Protein AF-A0A9E0ICA3-F1 (afdb_monomer)

Sequence (458 aa):
MKPTRPRNGSTGPGQHAKSWLLAMMLMLTVLFGQHALAAEASLGEEDQACQECHDSADIKPKKTQAGESLSMRISTPAFLASRHSETSCTDCHEDADGKDHGKVEVPMKSKREYRLSYQDACTTCHKKNVADFKDSVHAHLVKAGDEKSPTCSDCHNSHTQIDIKIVQPIANVPCADCHKEIFKAYSGDVHGLERVAKGKSAPLCADCHSAHKIQAASLGQGIKDSCISCHKDSVSQHESWLPNSGRHFEAISCPVCHAPDAQRRVNLRLVDSVGKQQIREVRGVPQFERLTQTVNTSGGSLNEKELGSFLKEFNVENSAGKAILSGRLEVRSGEQAHQLSEKEKAIKDCRVCHQAGATPFQSVVLTMAGADGRPLRHGVEKEVLNSLTAIGSLRGFYTIGSTRIKLLDYLLVLVLLGVLCVPVAHYTVHRLFKPRRDQRQAERARSAASPVHDEHKV

Mean predicted aligned error: 13.45 Å

Structure (mmCIF, N/CA/C/O backbone):
data_AF-A0A9E0ICA3-F1
#
_entry.id   AF-A0A9E0ICA3-F1
#
loop_
_atom_site.group_PDB
_atom_site.id
_atom_site.type_symbol
_atom_site.label_atom_id
_atom_site.label_alt_id
_atom_site.label_comp_id
_atom_site.label_asym_id
_atom_site.label_entity_id
_atom_site.label_seq_id
_atom_site.pdbx_PDB_ins_code
_atom_site.Cartn_x
_atom_site.Cartn_y
_atom_site.Cartn_z
_atom_site.occupancy
_atom_site.B_iso_or_equiv
_atom_site.auth_seq_id
_atom_site.auth_comp_id
_atom_site.auth_asym_id
_atom_site.auth_atom_id
_atom_site.pdbx_PDB_model_num
ATOM 1 N N . MET A 1 1 ? 34.720 -73.960 29.388 1.00 40.78 1 MET A N 1
ATOM 2 C CA . MET A 1 1 ? 35.313 -73.170 30.494 1.00 40.78 1 MET A CA 1
ATOM 3 C C . MET A 1 1 ? 34.184 -72.517 31.289 1.00 40.78 1 MET A C 1
ATOM 5 O O . MET A 1 1 ? 33.199 -72.121 30.685 1.00 40.78 1 MET A O 1
ATOM 9 N N . LYS A 1 2 ? 34.286 -72.543 32.625 1.00 36.22 2 LYS A N 1
ATOM 10 C CA . LYS A 1 2 ? 33.239 -72.256 33.634 1.00 36.22 2 LYS A CA 1
ATOM 11 C C . LYS A 1 2 ? 32.708 -70.805 33.617 1.00 36.22 2 LYS A C 1
ATOM 13 O O . LYS A 1 2 ? 33.473 -69.916 33.257 1.00 36.22 2 LYS A O 1
ATOM 18 N N . PRO A 1 3 ? 31.484 -70.542 34.123 1.00 44.12 3 PRO A N 1
ATOM 19 C CA . PRO A 1 3 ? 31.025 -69.193 34.441 1.00 44.12 3 PRO A CA 1
ATOM 20 C C . PRO A 1 3 ? 31.480 -68.772 35.852 1.00 44.12 3 PRO A C 1
ATOM 22 O O . PRO A 1 3 ? 31.441 -69.565 36.795 1.00 44.12 3 PRO A O 1
ATOM 25 N N . THR A 1 4 ? 31.886 -67.514 36.013 1.00 44.28 4 THR A N 1
ATOM 26 C CA . THR A 1 4 ? 32.198 -66.885 37.309 1.00 44.28 4 THR A CA 1
ATOM 27 C C . THR A 1 4 ? 31.048 -65.983 37.764 1.00 44.28 4 THR A C 1
ATOM 29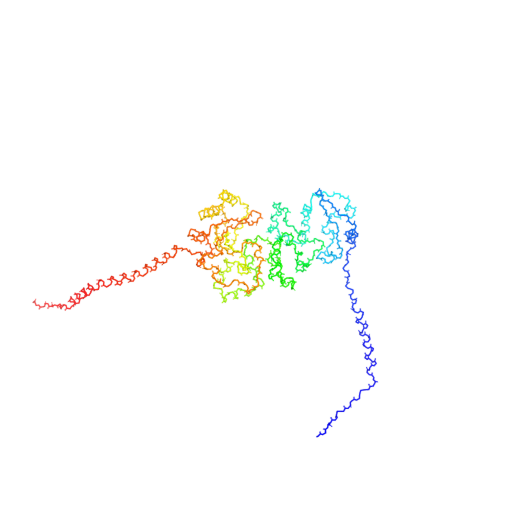 O O . THR A 1 4 ? 30.608 -65.111 37.020 1.00 44.28 4 THR A O 1
ATOM 32 N N . ARG A 1 5 ? 30.573 -66.199 39.000 1.00 41.53 5 ARG A N 1
ATOM 33 C CA . ARG A 1 5 ? 29.580 -65.378 39.726 1.00 41.53 5 ARG A CA 1
ATOM 34 C C . ARG A 1 5 ? 30.109 -63.971 40.057 1.00 41.53 5 ARG A C 1
ATOM 36 O O . ARG A 1 5 ? 31.286 -63.866 40.404 1.00 41.53 5 ARG A O 1
ATOM 43 N N . PRO A 1 6 ? 29.244 -62.942 40.150 1.00 44.09 6 PRO A N 1
ATOM 44 C CA . PRO A 1 6 ? 29.533 -61.735 40.913 1.00 44.09 6 PRO A CA 1
ATOM 45 C C . PRO A 1 6 ? 29.049 -61.843 42.375 1.00 44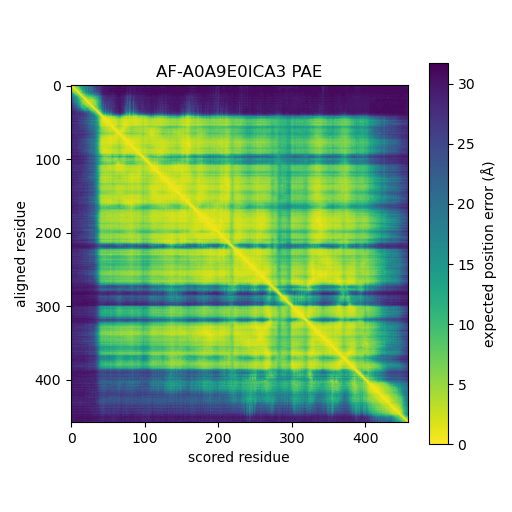.09 6 PRO A C 1
ATOM 47 O O . PRO A 1 6 ? 28.126 -62.590 42.705 1.00 44.09 6 PRO A O 1
ATOM 50 N N . ARG A 1 7 ? 29.737 -61.104 43.255 1.00 40.19 7 ARG A N 1
ATOM 51 C CA . ARG A 1 7 ? 29.525 -60.993 44.708 1.00 40.19 7 ARG A CA 1
ATOM 52 C C . ARG A 1 7 ? 28.310 -60.116 45.043 1.00 40.19 7 ARG A C 1
ATOM 54 O O . ARG A 1 7 ? 28.177 -59.025 44.502 1.00 40.19 7 ARG A O 1
ATOM 61 N N . ASN A 1 8 ? 27.516 -60.564 46.017 1.00 38.84 8 ASN A N 1
ATOM 62 C CA . ASN A 1 8 ? 26.517 -59.762 46.728 1.00 38.84 8 ASN A CA 1
ATOM 63 C C . ASN A 1 8 ? 27.191 -58.769 47.690 1.00 38.84 8 ASN A C 1
ATOM 65 O O . ASN A 1 8 ? 28.038 -59.170 48.488 1.00 38.84 8 ASN A O 1
ATOM 69 N N . GLY A 1 9 ? 26.754 -57.508 47.656 1.00 40.00 9 GLY A N 1
ATOM 70 C CA . GLY A 1 9 ? 26.944 -56.522 48.720 1.00 40.00 9 GLY A CA 1
ATOM 71 C C . GLY A 1 9 ? 25.604 -56.257 49.408 1.00 40.00 9 GLY A C 1
ATOM 72 O O . GLY A 1 9 ? 24.631 -55.900 48.753 1.00 40.00 9 GLY A O 1
ATOM 73 N N . SER A 1 10 ? 25.547 -56.485 50.718 1.00 44.22 10 SER A N 1
ATOM 74 C CA . SER A 1 10 ? 24.375 -56.288 51.573 1.00 44.22 10 SER A CA 1
ATOM 75 C C . SER A 1 10 ? 24.240 -54.826 52.014 1.00 44.22 10 SER A C 1
ATOM 77 O O . SER A 1 10 ? 25.133 -54.308 52.686 1.00 44.22 10 SER A O 1
ATOM 79 N N . THR A 1 11 ? 23.112 -54.181 51.718 1.00 49.88 11 THR A N 1
ATOM 80 C CA . THR A 1 11 ? 22.709 -52.894 52.313 1.00 49.88 11 THR A CA 1
ATOM 81 C C . THR A 1 11 ? 21.664 -53.130 53.405 1.00 49.88 11 THR A C 1
ATOM 83 O O . THR A 1 11 ? 20.663 -53.805 53.173 1.00 49.88 11 THR A O 1
ATOM 86 N N . GLY A 1 12 ? 21.926 -52.610 54.608 1.00 46.31 12 GLY A N 1
ATOM 87 C CA . GLY A 1 12 ? 21.130 -52.845 55.817 1.00 46.31 12 GLY A CA 1
ATOM 88 C C . GLY A 1 12 ? 19.786 -52.092 55.882 1.00 46.31 12 GLY A C 1
ATOM 89 O O . GLY A 1 12 ? 19.579 -51.099 55.177 1.00 46.31 12 GLY A O 1
ATOM 90 N N . PRO A 1 13 ? 18.867 -52.535 56.760 1.00 48.38 13 PRO A N 1
ATOM 91 C CA . PRO A 1 13 ? 17.502 -52.032 56.853 1.00 48.38 13 PRO A CA 1
ATOM 92 C C . PRO A 1 13 ? 17.466 -50.759 57.709 1.00 48.38 13 PRO A C 1
ATOM 94 O O . PRO A 1 13 ? 17.301 -50.804 58.922 1.00 48.38 13 PRO A O 1
ATOM 97 N N . GLY A 1 14 ? 17.663 -49.598 57.089 1.00 51.84 14 GLY A N 1
ATOM 98 C CA . GLY A 1 14 ? 17.572 -48.319 57.809 1.00 51.84 14 GLY A CA 1
ATOM 99 C C . GLY A 1 14 ? 17.413 -47.072 56.942 1.00 51.84 14 GLY A C 1
ATOM 100 O O . GLY A 1 14 ? 17.106 -46.001 57.460 1.00 51.84 14 GLY A O 1
ATOM 101 N N . GLN A 1 15 ? 17.582 -47.186 55.621 1.00 49.28 15 GLN A N 1
ATOM 102 C CA . GLN A 1 15 ? 17.520 -46.034 54.712 1.00 49.28 15 GLN A CA 1
ATOM 103 C C . GLN A 1 15 ? 16.126 -45.776 54.119 1.00 49.28 15 GLN A C 1
ATOM 105 O O . GLN A 1 15 ? 15.844 -44.652 53.711 1.00 49.28 15 GLN A O 1
ATOM 110 N N . HIS A 1 16 ? 15.216 -46.756 54.135 1.00 50.75 16 HIS A N 1
ATOM 111 C CA . HIS A 1 16 ? 13.898 -46.592 53.510 1.00 50.75 16 HIS A CA 1
ATOM 112 C C . HIS A 1 16 ? 12.944 -45.686 54.308 1.00 50.75 16 HIS A C 1
ATOM 114 O O . HIS A 1 16 ? 12.215 -44.908 53.703 1.00 50.75 16 HIS A O 1
ATOM 120 N N . ALA A 1 17 ? 12.993 -45.680 55.645 1.00 53.25 17 ALA A N 1
ATOM 121 C CA . ALA A 1 17 ? 12.062 -44.880 56.454 1.00 53.25 17 ALA A CA 1
AT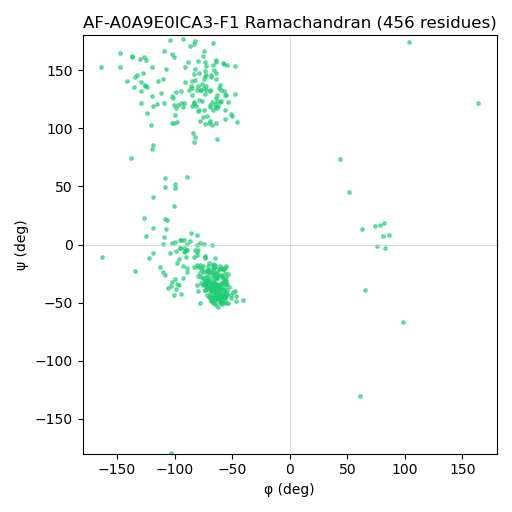OM 122 C C . ALA A 1 17 ? 12.323 -43.359 56.378 1.00 53.25 17 ALA A C 1
ATOM 124 O O . ALA A 1 17 ? 11.385 -42.565 56.386 1.00 53.25 17 ALA A O 1
ATOM 125 N N . LYS A 1 18 ? 13.590 -42.934 56.238 1.00 48.84 18 LYS A N 1
ATOM 126 C CA . LYS A 1 18 ? 13.950 -41.508 56.099 1.00 48.84 18 LYS A CA 1
ATOM 127 C C . LYS A 1 18 ? 13.667 -40.958 54.695 1.00 48.84 18 LYS A C 1
ATOM 129 O O . LYS A 1 18 ? 13.375 -39.775 54.554 1.00 48.84 18 LYS A O 1
ATOM 134 N N . SER A 1 19 ? 13.705 -41.816 53.672 1.00 54.31 19 SER A N 1
ATOM 135 C CA . SER A 1 19 ? 13.407 -41.439 52.282 1.00 54.31 19 SER A CA 1
ATOM 136 C C . SER A 1 19 ? 11.911 -41.198 52.045 1.00 54.31 19 SER A C 1
ATOM 138 O O . SER A 1 19 ? 11.547 -40.295 51.298 1.00 54.31 19 SER A O 1
ATOM 140 N N . TRP A 1 20 ? 11.036 -41.936 52.737 1.00 52.19 20 TRP A N 1
ATOM 141 C CA . TRP A 1 20 ? 9.584 -41.757 52.623 1.00 52.19 20 TRP A CA 1
ATOM 142 C C . TRP A 1 20 ? 9.079 -40.465 53.279 1.00 52.19 20 TRP A C 1
ATOM 144 O O . TRP A 1 20 ? 8.229 -39.790 52.707 1.00 52.19 20 TRP A O 1
ATOM 154 N N . LEU A 1 21 ? 9.645 -40.062 54.423 1.00 54.94 21 LEU A N 1
ATOM 155 C CA . LEU A 1 21 ? 9.278 -38.803 55.087 1.00 54.94 21 LEU A CA 1
ATOM 156 C C . LEU A 1 21 ? 9.728 -37.563 54.294 1.00 54.94 21 LEU A C 1
ATOM 158 O O . LEU A 1 21 ? 8.969 -36.602 54.199 1.00 54.94 21 LEU A O 1
ATOM 162 N N . LEU A 1 22 ? 10.908 -37.599 53.658 1.00 54.50 22 LEU A N 1
ATOM 163 C CA . LEU A 1 22 ? 11.344 -36.519 52.762 1.00 54.50 22 LEU A CA 1
ATOM 164 C C . LEU A 1 22 ? 10.508 -36.457 51.475 1.00 54.50 22 LEU A C 1
ATOM 166 O O . LEU A 1 22 ? 10.175 -35.363 51.031 1.00 54.50 22 LEU A O 1
ATOM 170 N N . ALA A 1 23 ? 10.131 -37.603 50.896 1.00 57.22 23 ALA A N 1
ATOM 171 C CA . ALA A 1 23 ? 9.304 -37.649 49.689 1.00 57.22 23 ALA A CA 1
ATOM 172 C C . ALA A 1 23 ? 7.871 -37.136 49.930 1.00 57.22 23 ALA A C 1
ATOM 174 O O . ALA A 1 23 ? 7.332 -36.415 49.093 1.00 57.22 23 ALA A O 1
ATOM 175 N N . MET A 1 24 ? 7.274 -37.432 51.091 1.00 56.69 24 MET A N 1
ATOM 176 C CA . MET A 1 24 ? 5.950 -36.911 51.465 1.00 56.69 24 MET A CA 1
ATOM 177 C C . MET A 1 24 ? 5.976 -35.401 51.737 1.00 56.69 24 MET A C 1
ATOM 179 O O . MET A 1 24 ? 5.052 -34.690 51.348 1.00 56.69 24 MET A O 1
ATOM 183 N N . MET A 1 25 ? 7.049 -34.895 52.353 1.00 54.16 25 MET A N 1
ATOM 184 C CA . MET A 1 25 ? 7.213 -33.465 52.629 1.00 54.16 25 MET A CA 1
ATOM 185 C C . MET A 1 25 ? 7.509 -32.658 51.350 1.00 54.16 25 MET A C 1
ATOM 187 O O . MET A 1 25 ? 7.061 -31.520 51.241 1.00 54.16 25 MET A O 1
ATOM 191 N N . LEU A 1 26 ? 8.170 -33.263 50.350 1.00 53.56 26 LEU A N 1
ATOM 192 C CA . LEU A 1 26 ? 8.352 -32.682 49.011 1.00 53.56 26 LEU A CA 1
ATOM 193 C C . LEU A 1 26 ? 7.065 -32.724 48.163 1.00 53.56 26 LEU A C 1
ATOM 195 O O . LEU A 1 26 ? 6.808 -31.808 47.389 1.00 53.56 26 LEU A O 1
ATOM 199 N N . MET A 1 27 ? 6.226 -33.757 48.309 1.00 52.19 27 MET A N 1
ATOM 200 C CA . MET A 1 27 ? 4.909 -33.800 47.652 1.00 52.19 27 MET A CA 1
ATOM 201 C C . MET A 1 27 ? 3.935 -32.772 48.238 1.00 52.19 27 MET A C 1
ATOM 203 O O . MET A 1 27 ? 3.166 -32.176 47.485 1.00 52.19 27 MET A O 1
ATOM 207 N N . LEU A 1 28 ? 3.982 -32.513 49.552 1.00 49.38 28 LEU A N 1
ATOM 208 C CA . LEU A 1 28 ? 3.131 -31.495 50.175 1.00 49.38 28 LEU A CA 1
ATOM 209 C C . LEU A 1 28 ? 3.512 -30.068 49.745 1.00 49.38 28 LEU A C 1
ATOM 211 O O . LEU A 1 28 ? 2.625 -29.238 49.558 1.00 49.38 28 LEU A O 1
ATOM 215 N N . THR A 1 29 ? 4.799 -29.776 49.532 1.00 50.56 29 THR A N 1
ATOM 216 C CA . THR A 1 29 ? 5.235 -28.461 49.027 1.00 50.56 29 THR A CA 1
ATOM 217 C C . THR A 1 29 ? 4.957 -28.274 47.535 1.00 50.56 29 THR A C 1
ATOM 219 O O . THR A 1 29 ? 4.668 -27.156 47.117 1.00 50.56 29 THR A O 1
ATOM 222 N N . VAL A 1 30 ? 4.944 -29.346 46.734 1.00 52.16 30 VAL A N 1
ATOM 223 C CA . VAL A 1 30 ? 4.541 -29.285 45.315 1.00 52.16 30 VAL A CA 1
ATOM 224 C C . VAL A 1 30 ? 3.021 -29.128 45.154 1.00 52.16 30 VAL A C 1
ATOM 226 O O . VAL A 1 30 ? 2.585 -28.419 44.251 1.00 52.16 30 VAL A O 1
ATOM 229 N N . LEU A 1 31 ? 2.211 -29.700 46.052 1.00 48.03 31 LEU A N 1
ATOM 230 C CA . LEU A 1 31 ? 0.750 -29.528 46.045 1.00 48.03 31 LEU A CA 1
ATOM 231 C C . LEU A 1 31 ? 0.298 -28.141 46.542 1.00 48.03 31 LEU A C 1
ATOM 233 O O . LEU A 1 31 ? -0.701 -27.619 46.052 1.00 48.03 31 LEU A O 1
ATOM 237 N N . PHE A 1 32 ? 1.043 -27.507 47.455 1.00 48.25 32 PHE A N 1
ATOM 238 C CA . PHE A 1 32 ? 0.746 -26.141 47.917 1.00 48.25 32 PHE A CA 1
ATOM 239 C C . PHE A 1 32 ? 1.420 -25.032 47.088 1.00 48.25 32 PHE A C 1
ATOM 241 O O . PHE A 1 32 ? 0.951 -23.898 47.099 1.00 48.25 32 PHE A O 1
ATOM 248 N N . GLY A 1 33 ? 2.482 -25.335 46.333 1.00 42.72 33 GLY A N 1
ATOM 249 C CA . GLY A 1 33 ? 3.241 -24.345 45.555 1.00 42.72 33 GLY A CA 1
ATOM 250 C C . GLY A 1 33 ? 2.639 -23.944 44.202 1.00 42.72 33 GLY A C 1
ATOM 251 O O . GLY A 1 33 ? 3.136 -23.010 43.580 1.00 42.72 33 GLY A O 1
ATOM 252 N N . GLN A 1 34 ? 1.585 -24.621 43.728 1.00 46.81 34 GLN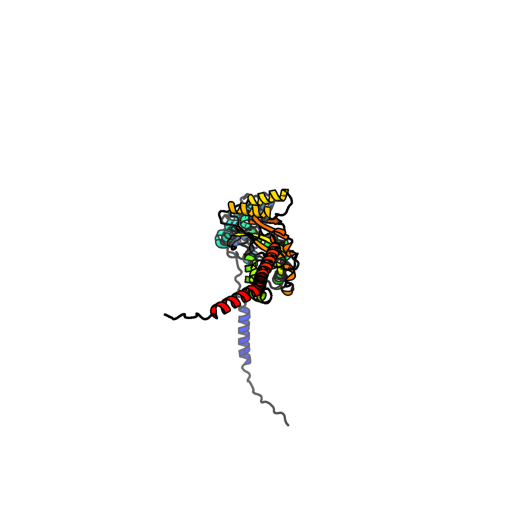 A N 1
ATOM 253 C CA . GLN A 1 34 ? 0.938 -24.306 42.441 1.00 46.81 34 GLN A CA 1
ATOM 254 C C . GLN A 1 34 ? -0.226 -23.312 42.543 1.00 46.81 34 GLN A C 1
ATOM 256 O O . GLN A 1 34 ? -0.748 -22.885 41.520 1.00 46.81 34 GLN A O 1
ATOM 261 N N . HIS A 1 35 ? -0.583 -22.880 43.754 1.00 40.47 35 HIS A N 1
ATOM 262 C CA . HIS A 1 35 ? -1.516 -21.775 43.968 1.00 40.47 35 HIS A CA 1
ATOM 263 C C . HIS A 1 35 ? -0.735 -20.496 44.284 1.00 40.47 35 HIS A C 1
ATOM 265 O O . HIS A 1 35 ? -1.041 -19.776 45.232 1.00 40.47 35 HIS A O 1
ATOM 271 N N . ALA A 1 36 ? 0.285 -20.188 43.478 1.00 41.69 36 ALA A N 1
ATOM 272 C CA . ALA A 1 36 ? 0.540 -18.784 43.205 1.00 41.69 36 ALA A CA 1
ATOM 273 C C . ALA A 1 36 ? -0.714 -18.304 42.474 1.00 41.69 36 ALA A C 1
ATOM 275 O O . ALA A 1 36 ? -0.843 -18.503 41.268 1.00 41.69 36 ALA A O 1
ATOM 276 N N . LEU A 1 37 ? -1.683 -17.807 43.250 1.00 43.47 37 LEU A N 1
ATOM 277 C CA . LEU A 1 37 ? -2.819 -17.054 42.754 1.00 43.47 37 LEU A CA 1
ATOM 278 C C . LEU A 1 37 ? -2.225 -16.051 41.769 1.00 43.47 37 LEU A C 1
ATOM 280 O O . LEU A 1 37 ? -1.543 -15.108 42.172 1.00 43.47 37 LEU A O 1
ATOM 284 N N . ALA A 1 38 ? -2.418 -16.297 40.472 1.00 40.06 38 ALA A N 1
ATOM 285 C CA . ALA A 1 38 ? -2.449 -15.197 39.537 1.00 40.06 38 ALA A CA 1
ATOM 286 C C . ALA A 1 38 ? -3.447 -14.239 40.175 1.00 40.06 38 ALA A C 1
ATOM 288 O O . ALA A 1 38 ? -4.594 -14.634 40.384 1.00 40.06 38 ALA A O 1
ATOM 289 N N . ALA A 1 39 ? -2.979 -13.076 40.631 1.00 46.22 39 ALA A N 1
ATOM 290 C CA . ALA A 1 39 ? -3.884 -12.030 41.060 1.00 46.22 39 ALA A CA 1
ATOM 291 C C . ALA A 1 39 ? -4.876 -11.883 39.907 1.00 46.22 39 ALA A C 1
ATOM 293 O O . ALA A 1 39 ? -4.462 -11.559 38.790 1.00 46.22 39 ALA A O 1
ATOM 294 N N . GLU A 1 40 ? -6.128 -12.286 40.128 1.00 57.09 40 GLU A N 1
ATOM 295 C CA . GLU A 1 40 ? -7.172 -12.103 39.134 1.00 57.09 40 GLU A CA 1
ATOM 296 C C . GLU A 1 40 ? -7.168 -10.609 38.858 1.00 57.09 40 GLU A C 1
ATOM 298 O O . GLU A 1 40 ? -7.335 -9.814 39.782 1.00 57.09 40 GLU A O 1
ATOM 303 N N . ALA A 1 41 ? -6.832 -10.231 37.624 1.00 64.69 41 ALA A N 1
ATOM 304 C CA . ALA A 1 41 ? -6.834 -8.837 37.231 1.00 64.69 41 ALA A CA 1
ATOM 305 C C . ALA A 1 41 ? -8.244 -8.312 37.514 1.00 64.69 41 ALA A C 1
ATOM 307 O O . ALA A 1 41 ? -9.204 -8.725 36.867 1.00 64.69 41 ALA A O 1
ATOM 308 N N . SER A 1 42 ? -8.370 -7.488 38.546 1.00 75.44 42 SER A N 1
ATOM 309 C CA . SER A 1 42 ? -9.632 -6.931 39.006 1.00 75.44 42 SER A CA 1
ATOM 310 C C . SER A 1 42 ? -9.642 -5.447 38.693 1.00 75.44 42 SER A C 1
ATOM 312 O O . SER A 1 42 ? -8.615 -4.776 38.800 1.00 75.44 42 SER A O 1
ATOM 314 N N . LEU A 1 43 ? -10.805 -4.938 38.312 1.00 85.88 43 LEU A N 1
ATOM 315 C CA . LEU A 1 43 ? -10.998 -3.510 38.099 1.00 85.88 43 LEU A CA 1
ATOM 316 C C . LEU A 1 43 ? -10.886 -2.742 39.421 1.00 85.88 43 LEU A C 1
ATOM 318 O O . LEU A 1 43 ? -11.129 -3.302 40.492 1.00 85.88 43 LEU A O 1
ATOM 322 N N . GLY A 1 44 ? -10.528 -1.459 39.339 1.00 87.44 44 GLY A N 1
ATOM 323 C CA . GLY A 1 44 ? -10.682 -0.546 40.470 1.00 87.44 44 GLY A CA 1
ATOM 324 C C . GLY A 1 44 ? -12.161 -0.359 40.828 1.00 87.44 44 GLY A C 1
ATOM 325 O O . GLY A 1 44 ? -13.036 -0.593 39.995 1.00 87.44 44 GLY A O 1
ATOM 326 N N . GLU A 1 45 ? -12.444 0.080 42.058 1.00 87.69 45 GLU A N 1
ATOM 327 C CA . GLU A 1 45 ? -13.822 0.234 42.562 1.00 87.69 45 GLU A CA 1
ATOM 328 C C . GLU A 1 45 ? -14.695 1.125 41.655 1.00 87.69 45 GLU A C 1
ATOM 330 O O . GLU A 1 45 ? -15.858 0.811 41.409 1.00 87.69 45 GLU A O 1
ATOM 335 N N . GLU A 1 46 ? -14.127 2.204 41.107 1.00 86.56 46 GLU A N 1
ATOM 336 C CA . GLU A 1 46 ? -14.826 3.129 40.205 1.00 86.56 46 GLU A CA 1
ATOM 337 C C . GLU A 1 46 ? -15.170 2.485 38.850 1.00 86.56 46 GLU A C 1
ATOM 339 O O . GLU A 1 46 ? -16.320 2.525 38.412 1.00 86.56 46 GLU A O 1
ATOM 344 N N . ASP A 1 47 ? -14.209 1.809 38.216 1.00 91.69 47 ASP A N 1
ATOM 345 C CA . ASP A 1 47 ? -14.426 1.116 36.939 1.00 91.69 47 ASP A CA 1
ATOM 346 C C . ASP A 1 47 ? -15.384 -0.074 37.090 1.00 91.69 47 ASP A C 1
ATOM 348 O O . ASP A 1 47 ? -16.161 -0.385 36.182 1.00 91.69 47 ASP A O 1
ATOM 352 N N . GLN A 1 48 ? -15.361 -0.735 38.252 1.00 92.44 48 GLN A N 1
ATOM 353 C CA . GLN A 1 48 ? -16.308 -1.793 38.578 1.00 92.44 48 GLN A CA 1
ATOM 354 C C . GLN A 1 48 ? -17.744 -1.251 38.618 1.00 92.44 48 GLN A C 1
ATOM 356 O O . GLN A 1 48 ? -18.631 -1.884 38.044 1.00 92.44 48 GLN A O 1
ATOM 361 N N . ALA A 1 49 ? -17.971 -0.065 39.193 1.00 90.50 49 ALA A N 1
ATOM 362 C CA . ALA A 1 49 ? -19.287 0.578 39.195 1.00 90.50 49 ALA A CA 1
ATOM 363 C C . ALA A 1 49 ? -19.790 0.883 37.770 1.00 90.50 49 ALA A C 1
ATOM 365 O O . ALA A 1 49 ? -20.975 0.711 37.477 1.00 90.50 49 ALA A O 1
ATOM 366 N N . CYS A 1 50 ? -18.902 1.266 36.844 1.00 91.75 50 CYS A N 1
ATOM 367 C CA . CYS A 1 50 ? -19.264 1.395 35.430 1.00 91.75 50 CYS A CA 1
ATOM 368 C C . CYS A 1 50 ? -19.695 0.039 34.838 1.00 91.75 50 CYS A C 1
ATOM 370 O O . CYS A 1 50 ? -20.728 -0.060 34.166 1.00 91.75 50 CYS A O 1
ATOM 372 N N . GLN A 1 51 ? -18.934 -1.026 35.103 1.00 92.69 51 GLN A N 1
ATOM 373 C CA . GLN A 1 51 ? -19.190 -2.350 34.529 1.00 92.69 51 GLN A CA 1
ATOM 374 C C . GLN A 1 51 ? -20.423 -3.065 35.090 1.00 92.69 51 GLN A C 1
ATOM 376 O O . GLN A 1 51 ? -20.994 -3.892 34.379 1.00 92.69 51 GLN A O 1
ATOM 381 N N . GLU A 1 52 ? -20.910 -2.713 36.285 1.00 91.62 52 GLU A N 1
ATOM 382 C CA . GLU A 1 52 ? -22.190 -3.227 36.808 1.00 91.62 52 GLU A CA 1
ATOM 383 C C . GLU A 1 52 ? -23.344 -3.014 35.816 1.00 91.62 52 GLU A C 1
ATOM 385 O O . GLU A 1 52 ? -24.208 -3.879 35.650 1.00 91.62 52 GLU A O 1
ATOM 390 N N . CYS A 1 53 ? -23.330 -1.884 35.100 1.00 91.31 53 CYS A N 1
ATOM 391 C CA . CYS A 1 53 ? -24.262 -1.620 34.009 1.00 91.31 53 CYS A CA 1
ATOM 392 C C . CYS A 1 53 ? -23.690 -2.012 32.639 1.00 91.31 53 CYS A C 1
ATOM 394 O O . CYS A 1 53 ? -24.415 -2.583 31.823 1.00 91.31 53 CYS A O 1
ATOM 396 N N . HIS A 1 54 ? -22.418 -1.713 32.361 1.00 93.19 54 HIS A N 1
ATOM 397 C CA . HIS A 1 54 ? -21.848 -1.858 31.020 1.00 93.19 54 HIS A CA 1
ATOM 398 C C . HIS A 1 54 ? -21.502 -3.301 30.618 1.00 93.19 54 HIS A C 1
ATOM 400 O O . HIS A 1 54 ? -21.505 -3.581 29.424 1.00 93.19 54 HIS A O 1
ATOM 406 N N . ASP A 1 55 ? -21.333 -4.250 31.539 1.00 95.31 55 ASP A N 1
ATOM 407 C CA . ASP A 1 55 ? -21.203 -5.678 31.192 1.00 95.31 55 ASP A CA 1
ATOM 408 C C . ASP A 1 55 ? -22.558 -6.405 31.147 1.00 95.31 55 ASP A C 1
ATOM 410 O O . ASP A 1 55 ? -22.681 -7.527 30.637 1.00 95.31 55 ASP A O 1
ATOM 414 N N . SER A 1 56 ? -23.618 -5.750 31.627 1.00 93.81 56 SER A N 1
ATOM 415 C CA . SER A 1 56 ? -24.951 -6.341 31.674 1.00 93.81 56 SER A CA 1
ATOM 416 C C . SER A 1 56 ? -25.440 -6.734 30.280 1.00 93.81 56 SER A C 1
ATOM 418 O O . SER A 1 56 ? -25.384 -5.963 29.320 1.00 93.81 56 SER A O 1
ATOM 420 N N . ALA A 1 57 ? -25.979 -7.949 30.162 1.00 89.50 57 ALA A N 1
ATOM 421 C CA . ALA A 1 57 ? -26.645 -8.390 28.939 1.00 89.50 57 ALA A CA 1
ATOM 422 C C . ALA A 1 57 ? -27.944 -7.618 28.662 1.00 89.50 57 ALA A C 1
ATOM 424 O O . ALA A 1 57 ? -28.383 -7.566 27.513 1.00 89.50 57 ALA A O 1
ATOM 425 N N . ASP A 1 58 ? -28.511 -6.991 29.693 1.00 90.38 58 ASP A N 1
ATOM 426 C CA . ASP A 1 58 ? -29.775 -6.263 29.628 1.00 90.38 58 ASP A CA 1
ATOM 427 C C . ASP A 1 58 ? -29.592 -4.780 29.270 1.00 90.38 58 ASP A C 1
ATOM 429 O O . ASP A 1 58 ? -30.583 -4.063 29.079 1.00 90.38 58 ASP A O 1
ATOM 433 N N . ILE A 1 59 ? -28.344 -4.295 29.150 1.00 91.38 59 ILE A N 1
ATOM 434 C CA . ILE A 1 59 ? -28.093 -2.905 28.768 1.00 91.38 59 ILE A CA 1
ATOM 435 C C . ILE A 1 59 ? -28.626 -2.645 27.356 1.00 91.38 59 ILE A C 1
ATOM 437 O O . ILE A 1 59 ? -28.201 -3.231 26.356 1.00 91.38 59 ILE A O 1
ATOM 441 N N . LYS A 1 60 ? -29.604 -1.742 27.269 1.00 89.56 60 LYS A N 1
ATOM 442 C CA . LYS A 1 60 ? -30.247 -1.420 25.996 1.00 89.56 60 LYS A CA 1
ATOM 443 C C . LYS A 1 60 ? -29.296 -0.605 25.119 1.00 89.56 60 LYS A C 1
ATOM 445 O O . LYS A 1 60 ? -28.702 0.362 25.605 1.00 89.56 60 LYS A O 1
ATOM 450 N N . PRO A 1 61 ? -29.193 -0.923 23.818 1.00 90.19 61 PRO A N 1
ATOM 451 C CA . PRO A 1 61 ? -28.441 -0.087 22.902 1.00 90.19 61 PRO A CA 1
ATOM 452 C C . PRO A 1 61 ? -29.092 1.293 22.783 1.00 90.19 61 PRO A C 1
ATOM 454 O O . PRO A 1 61 ? -30.318 1.436 22.841 1.00 90.19 61 PRO A O 1
ATOM 457 N N . LYS A 1 62 ? -28.265 2.313 22.571 1.00 89.25 62 LYS A N 1
ATOM 458 C CA . LYS A 1 62 ? -28.726 3.666 22.246 1.00 89.25 62 LYS A CA 1
ATOM 459 C C . LYS A 1 62 ? -28.878 3.802 20.735 1.00 89.25 62 LYS A C 1
ATOM 461 O O . LYS A 1 62 ? -28.281 3.044 19.973 1.00 89.25 62 LYS A O 1
ATOM 466 N N . LYS A 1 63 ? -29.699 4.750 20.285 1.00 90.25 63 LYS A N 1
ATOM 467 C CA . LYS A 1 63 ? -29.879 5.038 18.858 1.00 90.25 63 LYS A CA 1
ATOM 468 C C . LYS A 1 63 ? -29.366 6.428 18.529 1.00 90.25 63 LYS A C 1
ATOM 470 O O . LYS A 1 63 ? -29.568 7.356 19.305 1.00 90.25 63 LYS A O 1
ATOM 475 N N . THR A 1 64 ? -28.724 6.555 17.376 1.00 90.88 64 THR A N 1
ATOM 476 C CA . THR A 1 64 ? -28.412 7.858 16.779 1.00 90.88 64 THR A CA 1
ATOM 477 C C . THR A 1 64 ? -29.683 8.479 16.193 1.00 90.88 64 THR A C 1
ATOM 479 O O . THR A 1 64 ? -30.689 7.787 16.007 1.00 90.88 64 THR A O 1
ATOM 482 N N . GLN A 1 65 ? -29.654 9.769 15.853 1.00 91.94 65 GLN A N 1
ATOM 483 C CA . GLN A 1 65 ? -30.774 10.425 15.160 1.00 91.94 65 GLN A CA 1
ATOM 484 C C . GLN A 1 65 ? -31.018 9.819 13.767 1.00 91.94 65 GLN A C 1
ATOM 486 O O . GLN A 1 65 ? -32.150 9.798 13.296 1.00 91.94 65 GLN A O 1
ATOM 491 N N . ALA A 1 66 ? -29.983 9.246 13.143 1.00 89.38 66 ALA A N 1
ATOM 492 C CA . ALA A 1 66 ? -30.091 8.438 11.929 1.00 89.38 66 ALA A CA 1
ATOM 493 C C . ALA A 1 66 ? -30.679 7.026 12.162 1.00 89.38 66 ALA A C 1
ATOM 495 O O . ALA A 1 66 ? -30.800 6.244 11.221 1.00 89.38 66 ALA A O 1
ATOM 496 N N . GLY A 1 67 ? -31.041 6.671 13.401 1.00 91.12 67 GLY A N 1
ATOM 497 C CA . GLY A 1 67 ? -31.643 5.384 13.758 1.00 91.12 67 GLY A CA 1
ATOM 498 C C . GLY A 1 67 ? -30.646 4.234 13.930 1.00 91.12 67 GLY A C 1
ATOM 499 O O . GLY A 1 67 ? -31.060 3.087 14.114 1.00 91.12 67 GLY A O 1
ATOM 500 N N . GLU A 1 68 ? -29.341 4.506 13.898 1.00 93.56 68 GLU A N 1
ATOM 501 C CA . GLU A 1 68 ? -28.309 3.480 14.013 1.00 93.56 68 GLU A CA 1
ATOM 502 C C . GLU A 1 68 ? -28.145 3.028 15.468 1.00 93.56 68 GLU A C 1
ATOM 504 O O . GLU A 1 68 ? -28.006 3.843 16.377 1.00 93.56 68 GLU A O 1
ATOM 509 N N . SER A 1 69 ? -28.100 1.714 15.693 1.00 92.50 69 SER A N 1
ATOM 510 C CA . SER A 1 69 ? -27.966 1.133 17.034 1.00 92.50 69 SER A CA 1
ATOM 511 C C . SER A 1 69 ? -26.510 1.120 17.514 1.00 92.50 69 SER A C 1
ATOM 513 O O . SER A 1 69 ? -25.669 0.458 16.901 1.00 92.50 69 SER A O 1
ATOM 515 N N . LEU A 1 70 ? -26.215 1.799 18.619 1.00 89.31 70 LEU A N 1
ATOM 516 C CA . LEU A 1 70 ? -24.941 1.801 19.339 1.00 89.31 70 LEU A CA 1
ATOM 517 C C . LEU A 1 70 ? -25.034 0.876 20.557 1.00 89.31 70 LEU A C 1
ATOM 519 O O . LEU A 1 70 ? -25.879 1.069 21.430 1.00 89.31 70 LEU A O 1
ATOM 523 N N . SER A 1 71 ? -24.172 -0.142 20.603 1.00 92.00 71 SER A N 1
ATOM 524 C CA . SER A 1 71 ? -24.040 -0.982 21.795 1.00 92.00 71 SER A CA 1
ATOM 525 C C . SER A 1 71 ? -23.395 -0.171 22.909 1.00 92.00 71 SER A C 1
ATOM 527 O O . SER A 1 71 ? -22.359 0.449 22.682 1.00 92.00 71 SER A O 1
ATOM 529 N N . MET A 1 72 ? -23.981 -0.231 24.102 1.00 91.38 72 MET A N 1
ATOM 530 C CA . MET A 1 72 ? -23.357 0.285 25.321 1.00 91.38 72 MET A CA 1
ATOM 531 C C . MET A 1 72 ? -22.626 -0.818 26.090 1.00 91.38 72 MET A C 1
ATOM 533 O O . MET A 1 72 ? -22.008 -0.539 27.107 1.00 91.38 72 MET A O 1
ATOM 537 N N . ARG A 1 73 ? -22.696 -2.070 25.622 1.00 94.88 73 ARG A N 1
ATOM 538 C CA . ARG A 1 73 ? -22.127 -3.208 26.336 1.00 94.88 73 ARG A CA 1
ATOM 539 C C . ARG A 1 73 ? -20.619 -3.338 26.113 1.00 94.88 73 ARG A C 1
ATOM 541 O O . ARG A 1 73 ? -20.179 -3.351 24.961 1.00 94.88 73 ARG A O 1
ATOM 548 N N . ILE A 1 74 ? -19.871 -3.529 27.195 1.00 94.75 74 ILE A N 1
ATOM 549 C CA . ILE A 1 74 ? -18.438 -3.824 27.246 1.00 94.75 74 ILE A CA 1
ATOM 550 C C . ILE A 1 74 ? -18.261 -5.054 28.137 1.00 94.75 74 ILE A C 1
ATOM 552 O O . ILE A 1 74 ? -18.663 -5.047 29.288 1.00 94.75 74 ILE A O 1
ATOM 556 N N . SER A 1 75 ? -17.677 -6.130 27.612 1.00 94.31 75 SER A N 1
ATOM 557 C CA . SER A 1 75 ? -17.445 -7.331 28.420 1.00 94.31 75 SER A CA 1
ATOM 558 C C . SER A 1 75 ? -16.262 -7.120 29.363 1.00 94.31 75 SER A C 1
ATOM 560 O O . SER A 1 75 ? -15.158 -6.859 28.881 1.00 94.31 75 SER A O 1
ATOM 562 N N . THR A 1 76 ? -16.459 -7.297 30.674 1.00 94.88 76 THR A N 1
ATOM 563 C CA . THR A 1 76 ? -15.391 -7.124 31.674 1.00 94.88 76 THR A CA 1
ATOM 564 C C . THR A 1 76 ? -14.218 -8.072 31.415 1.00 94.88 76 THR A C 1
ATOM 566 O O . THR A 1 76 ? -13.089 -7.589 31.306 1.00 94.88 76 THR A O 1
ATOM 569 N N . PRO A 1 77 ? -14.430 -9.389 31.184 1.00 94.19 77 PRO A N 1
ATOM 570 C CA . PRO A 1 77 ? -13.335 -10.282 30.803 1.00 94.19 77 PRO A CA 1
ATOM 571 C C . PRO A 1 77 ? -12.591 -9.845 29.532 1.00 94.19 77 PRO A C 1
ATOM 573 O O . PRO A 1 77 ? -11.370 -9.968 29.456 1.00 94.19 77 PRO A O 1
ATOM 576 N N . ALA A 1 78 ? -13.304 -9.324 28.527 1.00 93.56 78 ALA A N 1
ATOM 577 C CA . ALA A 1 78 ? -12.677 -8.882 27.282 1.00 93.56 78 ALA A CA 1
ATOM 578 C C . ALA A 1 78 ? -11.873 -7.584 27.456 1.00 93.56 78 ALA A C 1
ATOM 580 O O . ALA A 1 78 ? -10.824 -7.431 26.830 1.00 93.56 78 ALA A O 1
ATOM 581 N N . PHE A 1 79 ? -12.347 -6.667 28.303 1.00 94.69 79 PHE A N 1
ATOM 582 C CA . PHE A 1 79 ? -11.635 -5.441 28.655 1.00 94.69 79 PHE A CA 1
ATOM 583 C C . PHE A 1 79 ? -10.357 -5.743 29.446 1.00 94.69 79 PHE A C 1
ATOM 585 O O . PHE A 1 79 ? -9.287 -5.249 29.093 1.00 94.69 79 PHE A O 1
ATOM 592 N N . LEU A 1 80 ? -10.434 -6.627 30.445 1.00 93.69 80 LEU A N 1
ATOM 593 C CA . LEU A 1 80 ? -9.280 -7.060 31.243 1.00 93.69 80 LEU A CA 1
ATOM 594 C C . LEU A 1 80 ? -8.218 -7.797 30.413 1.00 93.69 80 LEU A C 1
ATOM 596 O O . LEU A 1 80 ? -7.035 -7.738 30.727 1.00 93.69 80 LEU A O 1
ATOM 600 N N . ALA A 1 81 ? -8.621 -8.467 29.330 1.00 91.81 81 ALA A N 1
ATOM 601 C CA . ALA A 1 81 ? -7.702 -9.092 28.376 1.00 91.81 81 ALA A CA 1
ATOM 602 C C . ALA A 1 81 ? -7.133 -8.113 27.326 1.00 91.81 81 ALA A C 1
ATOM 604 O O . ALA A 1 81 ? -6.323 -8.508 26.479 1.00 91.81 81 ALA A O 1
ATOM 605 N N . SER A 1 82 ? -7.587 -6.858 27.324 1.00 93.38 82 SER A N 1
ATOM 606 C CA . SER A 1 82 ? -7.207 -5.857 26.331 1.00 93.38 82 SER A CA 1
ATOM 607 C C . SER A 1 82 ? -5.877 -5.176 26.663 1.00 93.38 82 SER A C 1
ATOM 609 O O . SER A 1 82 ? -5.302 -5.331 27.736 1.00 93.38 82 SER A O 1
ATOM 611 N N . ARG A 1 83 ? -5.383 -4.367 25.723 1.00 92.62 83 ARG A N 1
ATOM 612 C CA . ARG A 1 83 ? -4.227 -3.486 25.934 1.00 92.62 83 ARG A CA 1
ATOM 613 C C . ARG A 1 83 ? -4.538 -2.259 26.800 1.00 92.62 83 ARG A C 1
ATOM 615 O O . ARG A 1 83 ? -3.595 -1.569 27.170 1.00 92.62 83 ARG A O 1
ATOM 622 N N . HIS A 1 84 ? -5.808 -1.984 27.092 1.00 92.69 84 HIS A N 1
ATOM 623 C CA . HIS A 1 84 ? -6.257 -0.851 27.909 1.00 92.69 84 HIS A CA 1
ATOM 624 C C . HIS A 1 84 ? -6.749 -1.282 29.297 1.00 92.69 84 HIS A C 1
ATOM 626 O O . HIS A 1 84 ? -7.362 -0.484 29.991 1.00 92.69 84 HIS A O 1
ATOM 632 N N . SER A 1 85 ? -6.473 -2.519 29.725 1.00 92.75 85 SER A N 1
ATOM 633 C CA . SER A 1 85 ? -6.954 -3.066 31.003 1.00 92.75 85 SER A CA 1
ATOM 634 C C . SER A 1 85 ? -6.524 -2.272 32.244 1.00 92.75 85 SER A C 1
ATOM 636 O O . SER A 1 85 ? -7.125 -2.431 33.298 1.00 92.75 85 SER A O 1
ATOM 638 N N . GLU A 1 86 ? -5.468 -1.463 32.131 1.00 89.81 86 GLU A N 1
ATOM 639 C CA . GLU A 1 86 ? -4.926 -0.617 33.204 1.00 89.81 86 GLU A CA 1
ATOM 640 C C . GLU A 1 86 ? -5.373 0.855 33.099 1.00 89.81 86 GLU A C 1
ATOM 642 O O . GLU A 1 86 ? -4.918 1.690 33.873 1.00 89.81 86 GLU A O 1
ATOM 647 N N . THR A 1 87 ? -6.207 1.203 32.115 1.00 91.25 87 THR A N 1
ATOM 648 C CA . THR A 1 87 ? -6.734 2.562 31.907 1.00 91.25 87 THR A CA 1
ATOM 649 C C . THR A 1 87 ? -8.139 2.655 32.488 1.00 91.25 87 THR A C 1
ATOM 651 O O . THR A 1 87 ? -8.967 1.797 32.183 1.00 91.25 87 THR A O 1
ATOM 654 N N . SER A 1 88 ? -8.421 3.682 33.292 1.00 91.81 88 SER A N 1
ATOM 655 C CA . SER A 1 88 ? -9.756 3.858 33.867 1.00 91.81 88 SER A CA 1
ATOM 656 C C . SER A 1 88 ? -10.754 4.315 32.801 1.00 91.81 88 SER A C 1
ATOM 658 O O . SER A 1 88 ? -10.399 4.952 31.805 1.00 91.81 88 SER A O 1
ATOM 660 N N . CYS A 1 89 ? -12.036 4.010 33.004 1.00 91.62 89 CYS A N 1
ATOM 661 C CA . CYS A 1 89 ? -13.119 4.441 32.127 1.00 91.62 89 CYS A CA 1
ATOM 662 C C . CYS A 1 89 ? -13.141 5.972 31.987 1.00 91.62 89 CYS A C 1
ATOM 664 O O . CYS A 1 89 ? -13.331 6.490 30.882 1.00 91.62 89 CYS A O 1
ATOM 666 N N . THR A 1 90 ? -12.914 6.693 33.088 1.00 90.75 90 THR A N 1
ATOM 667 C CA . THR A 1 90 ? -12.966 8.161 33.153 1.00 90.75 90 THR A CA 1
ATOM 668 C C . THR A 1 90 ? -11.753 8.837 32.515 1.00 90.75 90 THR A C 1
ATOM 670 O O . THR A 1 90 ? -11.876 9.978 32.082 1.00 90.75 90 THR A O 1
ATOM 673 N N . ASP A 1 91 ? -10.637 8.124 32.311 1.00 89.94 91 ASP A N 1
ATOM 674 C CA . ASP A 1 91 ? -9.476 8.644 31.567 1.00 89.94 91 ASP A CA 1
ATOM 675 C C . ASP A 1 91 ? -9.800 8.910 30.084 1.00 89.94 91 ASP A C 1
ATOM 677 O O . ASP A 1 91 ? -9.148 9.719 29.427 1.00 89.94 91 ASP A O 1
ATOM 681 N N . CYS A 1 92 ? -10.784 8.196 29.523 1.00 89.81 92 CYS A N 1
ATOM 682 C CA . CYS A 1 92 ? -11.269 8.406 28.151 1.00 89.81 92 CYS A CA 1
ATOM 683 C C . CYS A 1 92 ? -12.665 9.041 28.105 1.00 89.81 92 CYS A C 1
ATOM 685 O O . CYS A 1 92 ? -13.022 9.686 27.117 1.00 89.81 92 CYS A O 1
ATOM 687 N N . HIS A 1 93 ? -13.465 8.840 29.150 1.00 89.75 93 HIS A N 1
ATOM 688 C CA . HIS A 1 93 ? -14.796 9.411 29.312 1.00 89.75 93 HIS A CA 1
ATOM 689 C C . HIS A 1 93 ? -14.787 10.503 30.387 1.00 89.75 93 HIS A C 1
ATOM 691 O O . HIS A 1 93 ? -15.553 10.429 31.341 1.00 89.75 93 HIS A O 1
ATOM 697 N N . GLU A 1 94 ? -13.943 11.523 30.217 1.00 84.12 94 GLU A N 1
ATOM 698 C CA . GLU A 1 94 ? -13.764 12.615 31.193 1.00 84.12 94 GLU A CA 1
ATOM 699 C C . GLU A 1 94 ? -15.086 13.332 31.537 1.00 84.12 94 GLU A C 1
ATOM 701 O O . GLU A 1 94 ? -15.294 13.763 32.668 1.00 84.12 94 GLU A O 1
ATOM 706 N N . ASP A 1 95 ? -16.017 13.399 30.580 1.00 81.31 95 ASP A N 1
ATOM 707 C CA . ASP A 1 95 ? -17.337 14.020 30.753 1.00 81.31 95 ASP A CA 1
ATOM 708 C C . ASP A 1 95 ? -18.368 13.114 31.465 1.00 81.31 95 ASP A C 1
ATOM 710 O O . ASP A 1 95 ? -19.532 13.494 31.634 1.00 81.31 95 ASP A O 1
ATOM 714 N N . ALA A 1 96 ? -18.000 11.886 31.844 1.00 83.06 96 ALA A N 1
ATOM 715 C CA . ALA A 1 96 ? -18.905 10.958 32.514 1.00 83.06 96 ALA A CA 1
ATOM 716 C C . ALA A 1 96 ? -18.976 11.238 34.024 1.00 83.06 96 ALA A C 1
ATOM 718 O O . ALA A 1 96 ? -18.232 10.668 34.813 1.00 83.06 96 ALA A O 1
ATOM 719 N N . ASP A 1 97 ? -19.938 12.064 34.441 1.00 77.88 97 ASP A N 1
ATOM 720 C CA . ASP A 1 97 ? -20.305 12.198 35.857 1.00 77.88 97 ASP A CA 1
ATOM 721 C C . ASP A 1 97 ? -21.291 11.088 36.256 1.00 77.88 97 ASP A C 1
ATOM 723 O O . ASP A 1 97 ? -22.397 11.003 35.713 1.00 77.88 97 ASP A O 1
ATOM 727 N N . GLY A 1 98 ? -20.935 10.261 37.244 1.00 70.25 98 GLY A N 1
ATOM 728 C CA . GLY A 1 98 ? -21.787 9.183 37.762 1.00 70.25 98 GLY A CA 1
ATOM 729 C C . GLY A 1 98 ? -23.179 9.625 38.245 1.00 70.25 98 GLY A C 1
ATOM 730 O O . GLY A 1 98 ? -24.091 8.801 38.337 1.00 70.25 98 GLY A O 1
ATOM 731 N N . LYS A 1 99 ? -23.397 10.919 38.515 1.00 75.56 99 LYS A N 1
ATOM 732 C CA . LYS A 1 99 ? -24.718 11.459 38.877 1.00 75.56 99 LYS A CA 1
ATOM 733 C C . LYS A 1 99 ? -25.658 11.582 37.681 1.00 75.56 99 LYS A C 1
ATOM 735 O O . LYS A 1 99 ? -26.859 11.333 37.835 1.00 75.56 99 LYS A O 1
ATOM 740 N N . ASP A 1 100 ? -25.127 11.902 36.505 1.00 80.50 100 ASP A N 1
ATOM 741 C CA . ASP A 1 100 ? -25.903 12.371 35.347 1.00 80.50 100 ASP A CA 1
ATOM 742 C C . ASP A 1 100 ? -25.706 11.468 34.117 1.00 80.50 100 ASP A C 1
ATOM 744 O O . ASP A 1 100 ? -26.456 11.552 33.136 1.00 80.50 100 ASP A O 1
ATOM 748 N N . HIS A 1 101 ? -24.720 10.568 34.180 1.00 85.81 101 HIS A N 1
ATOM 749 C CA . HIS A 1 101 ? -24.337 9.663 33.109 1.00 85.81 101 HIS A CA 1
ATOM 750 C C . HIS A 1 101 ? -25.534 8.851 32.599 1.00 85.81 101 HIS A C 1
ATOM 752 O O . HIS A 1 101 ? -26.233 8.159 33.342 1.00 85.81 101 HIS A O 1
ATOM 758 N N . GLY A 1 102 ? -25.801 8.968 31.297 1.00 79.31 102 GLY A N 1
ATOM 759 C CA . GLY A 1 102 ? -26.903 8.280 30.625 1.00 79.31 102 GLY A CA 1
ATOM 760 C C . GLY A 1 102 ? -28.305 8.854 30.877 1.00 79.31 102 GLY A C 1
ATOM 761 O O . GLY A 1 102 ? -29.257 8.326 30.291 1.00 79.31 102 GLY A O 1
ATOM 762 N N . LYS A 1 103 ? -28.444 9.916 31.692 1.00 82.62 103 LYS A N 1
ATOM 763 C CA . LYS A 1 103 ? -29.723 10.599 31.985 1.00 82.62 103 LYS A CA 1
ATOM 764 C C . LYS A 1 103 ? -30.002 11.778 31.055 1.00 82.62 103 LYS A C 1
ATOM 766 O O . LYS A 1 103 ? -31.164 12.084 30.802 1.00 82.62 103 LYS A O 1
ATOM 771 N N . VAL A 1 104 ? -28.954 12.421 30.545 1.00 80.31 104 VAL A N 1
ATOM 772 C CA . VAL A 1 104 ? -29.058 13.529 29.588 1.00 80.31 104 VAL A CA 1
ATOM 773 C C . VAL A 1 104 ? -28.945 12.989 28.165 1.00 80.31 104 VAL A C 1
ATOM 775 O O . VAL A 1 104 ? -28.054 12.198 27.853 1.00 80.31 104 VAL A O 1
ATOM 778 N N . GLU A 1 105 ? -29.854 13.410 27.287 1.00 76.31 105 GLU A N 1
ATOM 779 C CA . GLU A 1 105 ? -29.754 13.092 25.866 1.00 76.31 105 GLU A CA 1
ATOM 780 C C . GLU A 1 105 ? -28.655 13.932 25.215 1.00 76.31 105 GLU A C 1
ATOM 782 O O . GLU A 1 105 ? -28.752 15.155 25.126 1.00 76.31 105 GLU A O 1
ATOM 787 N N . VAL A 1 106 ? -27.615 13.260 24.726 1.00 79.56 106 VAL A N 1
ATOM 788 C CA . VAL A 1 106 ? -26.583 13.885 23.899 1.00 79.56 106 VAL A CA 1
ATOM 789 C C . VAL A 1 106 ? -26.988 13.719 22.431 1.00 79.56 106 VAL A C 1
ATOM 791 O O . VAL A 1 106 ? -27.125 12.580 21.967 1.00 79.56 106 VAL A O 1
ATOM 794 N N . PRO A 1 107 ? -27.209 14.813 21.678 1.00 81.25 107 PRO A N 1
ATOM 795 C CA . PRO A 1 107 ? -27.579 14.715 20.274 1.00 81.25 107 PRO A CA 1
ATOM 796 C C . PRO A 1 107 ? -26.413 14.136 19.466 1.00 81.25 107 PRO A C 1
ATOM 798 O O . PRO A 1 107 ? -25.357 14.748 19.347 1.00 81.25 107 PRO A O 1
ATOM 801 N N . MET A 1 108 ? -26.626 12.955 18.886 1.00 85.50 108 MET A N 1
ATOM 802 C CA . MET A 1 108 ? -25.671 12.279 18.004 1.00 85.50 108 MET A CA 1
ATOM 803 C C . MET A 1 108 ? -26.349 11.986 16.670 1.00 85.50 108 MET A C 1
ATOM 805 O O . MET A 1 108 ? -27.269 11.160 16.624 1.00 85.50 108 MET A O 1
ATOM 809 N N . LYS A 1 109 ? -25.920 12.621 15.573 1.00 91.00 109 LYS A N 1
ATOM 810 C CA . LYS A 1 109 ? -26.581 12.416 14.276 1.00 91.00 109 LYS A CA 1
ATOM 811 C C . LYS A 1 109 ? -26.326 11.015 13.750 1.00 91.00 109 LYS A C 1
ATOM 813 O O . LYS A 1 109 ? -27.261 10.347 13.318 1.00 91.00 109 LYS A O 1
ATOM 818 N N . SER A 1 110 ? -25.077 10.557 13.821 1.00 93.12 110 SER A N 1
ATOM 819 C CA . SER A 1 110 ? -24.657 9.253 13.306 1.00 93.12 110 SER A CA 1
ATOM 820 C C . SER A 1 110 ? -23.523 8.632 14.121 1.00 93.12 110 SER A C 1
ATOM 822 O O . SER A 1 110 ? -22.822 9.309 14.877 1.00 93.12 110 SER A O 1
ATOM 824 N N . LYS A 1 111 ? -23.290 7.329 13.925 1.00 91.25 111 LYS A N 1
ATOM 825 C CA . LYS A 1 111 ? -22.135 6.623 14.501 1.00 91.25 111 LYS A CA 1
ATOM 826 C C . LYS A 1 111 ? -20.820 7.236 14.043 1.00 91.25 111 LYS A C 1
ATOM 828 O O . LYS A 1 111 ? -19.833 7.205 14.771 1.00 91.25 111 LYS A O 1
ATOM 833 N N . ARG A 1 112 ? -20.791 7.752 12.813 1.00 92.25 112 ARG A N 1
ATOM 834 C CA . ARG A 1 112 ? -19.615 8.401 12.245 1.00 92.25 112 ARG A CA 1
ATOM 835 C C . ARG A 1 112 ? -19.294 9.697 12.977 1.00 92.25 112 ARG A C 1
ATOM 837 O O . ARG A 1 112 ? -18.159 9.844 13.410 1.00 92.25 112 ARG A O 1
ATOM 844 N N . GLU A 1 113 ? -20.274 10.583 13.158 1.00 91.62 113 GLU A N 1
ATOM 845 C CA . GLU A 1 113 ? -20.081 11.836 13.904 1.00 91.62 113 GLU A CA 1
ATOM 846 C C . GLU A 1 113 ? -19.580 11.550 15.325 1.00 91.62 113 GLU A C 1
ATOM 848 O O . GLU A 1 113 ? -18.596 12.144 15.754 1.00 91.62 113 GLU A O 1
ATOM 853 N N . TYR A 1 114 ? -20.168 10.554 15.994 1.00 89.50 114 TYR A N 1
ATOM 854 C CA . TYR A 1 114 ? -19.733 10.127 17.324 1.00 89.50 114 TYR A CA 1
ATOM 855 C C . TYR A 1 114 ? -18.281 9.614 17.358 1.00 89.50 114 TYR A C 1
ATOM 857 O O . TYR A 1 114 ? -17.504 9.969 18.240 1.00 89.50 114 TYR A O 1
ATOM 865 N N . ARG A 1 115 ? -17.861 8.797 16.382 1.00 90.12 115 ARG A N 1
ATOM 866 C CA . ARG A 1 115 ? -16.458 8.349 16.305 1.00 90.12 115 ARG A CA 1
ATOM 867 C C . ARG A 1 115 ? -15.497 9.503 16.038 1.00 90.12 115 ARG A C 1
ATOM 869 O O . ARG A 1 115 ? -14.396 9.496 16.576 1.00 90.12 115 ARG A O 1
ATOM 876 N N . LEU A 1 116 ? -15.894 10.459 15.195 1.00 90.94 116 LEU A N 1
ATOM 877 C CA . LEU A 1 116 ? -15.090 11.642 14.891 1.00 90.94 116 LEU A CA 1
ATOM 878 C C . LEU A 1 116 ? -14.911 12.526 16.131 1.00 90.94 116 LEU A C 1
ATOM 880 O O . LEU A 1 116 ? -13.798 12.986 16.367 1.00 90.94 116 LEU A O 1
ATOM 884 N N . SER A 1 117 ? -15.960 12.713 16.940 1.00 88.81 117 SER A N 1
ATOM 885 C CA . SER A 1 117 ? -15.880 13.538 18.153 1.00 88.81 117 SER A CA 1
ATOM 886 C C . SER A 1 117 ? -14.964 12.947 19.228 1.00 88.81 117 SER A C 1
ATOM 888 O O . SER A 1 117 ? -14.401 13.695 20.015 1.00 88.81 117 SER A O 1
ATOM 890 N N . TYR A 1 118 ? -14.772 11.624 19.240 1.00 87.44 118 TYR A N 1
ATOM 891 C CA . TYR A 1 118 ? -13.923 10.921 20.211 1.00 87.44 118 TYR A CA 1
ATOM 892 C C . TYR A 1 118 ? -12.483 10.653 19.737 1.00 87.44 118 TYR A C 1
ATOM 894 O O . TYR A 1 118 ? -11.716 10.007 20.451 1.00 87.44 118 TYR A O 1
ATOM 902 N N . GLN A 1 119 ? -12.069 11.126 18.555 1.00 86.50 119 GLN A N 1
ATOM 903 C CA . GLN A 1 119 ? -10.710 10.860 18.050 1.00 86.50 119 GLN A CA 1
ATOM 904 C C . GLN A 1 119 ? -9.606 11.433 18.942 1.00 86.50 119 GLN A C 1
ATOM 906 O O . GLN A 1 119 ? -8.537 10.829 19.067 1.00 86.50 119 GLN A O 1
ATOM 911 N N . ASP A 1 120 ? -9.863 12.585 19.561 1.00 87.50 120 ASP A N 1
ATOM 912 C CA . ASP A 1 120 ? -8.861 13.287 20.356 1.00 87.50 120 ASP A CA 1
ATOM 913 C C . ASP A 1 120 ? -8.543 12.574 21.675 1.00 87.50 120 ASP A C 1
ATOM 915 O O . ASP A 1 120 ? -7.415 12.704 22.153 1.00 87.50 120 ASP A O 1
ATOM 919 N N . ALA A 1 121 ? -9.441 11.714 22.175 1.00 89.25 121 ALA A N 1
ATOM 920 C CA . ALA A 1 121 ? -9.198 10.878 23.356 1.00 89.25 121 ALA A CA 1
ATOM 921 C C . ALA A 1 121 ? -7.954 9.986 23.186 1.00 89.25 121 ALA A C 1
ATOM 923 O O . ALA A 1 121 ? -7.201 9.739 24.125 1.00 89.25 121 ALA A O 1
ATOM 924 N N . CYS A 1 122 ? -7.654 9.555 21.955 1.00 91.81 122 CYS A N 1
ATOM 925 C CA . CYS A 1 122 ? -6.454 8.767 21.679 1.00 91.81 122 CYS A CA 1
ATOM 926 C C . CYS A 1 122 ? -5.157 9.590 21.804 1.00 91.81 122 CYS A C 1
ATOM 928 O O . CYS A 1 122 ? -4.078 9.024 21.996 1.00 91.81 122 CYS A O 1
ATOM 930 N N . THR A 1 123 ? -5.222 10.917 21.652 1.00 90.88 123 THR A N 1
ATOM 931 C CA . THR A 1 123 ? -4.044 11.789 21.524 1.00 90.88 123 THR A CA 1
ATOM 932 C C . THR A 1 123 ? -3.272 11.921 22.829 1.00 90.88 123 THR A C 1
ATOM 934 O O . THR A 1 123 ? -2.045 12.039 22.784 1.00 90.88 123 THR A O 1
ATOM 937 N N . THR A 1 124 ? -3.947 11.851 23.977 1.00 87.00 124 THR A N 1
ATOM 938 C CA . THR A 1 124 ? -3.317 11.973 25.300 1.00 87.00 124 THR A CA 1
ATOM 939 C C . THR A 1 124 ? -2.204 10.940 25.482 1.00 87.00 124 THR A C 1
ATOM 941 O O . THR A 1 124 ? -1.076 11.303 25.836 1.00 87.00 124 THR A O 1
ATOM 944 N N . CYS A 1 125 ? -2.469 9.685 25.104 1.00 92.44 125 CYS A N 1
ATOM 945 C CA . CYS A 1 125 ? -1.543 8.565 25.284 1.00 92.44 125 CYS A CA 1
ATOM 946 C C . CYS A 1 125 ? -0.812 8.155 23.989 1.00 92.44 125 CYS A C 1
ATOM 948 O O . CYS A 1 125 ? 0.376 7.830 24.018 1.00 92.44 125 CYS A O 1
ATOM 950 N N . HIS A 1 126 ? -1.454 8.227 22.816 1.00 93.75 126 HIS A N 1
ATOM 951 C CA . HIS A 1 126 ? -0.897 7.741 21.543 1.00 93.75 126 HIS A CA 1
ATOM 952 C C . HIS A 1 126 ? -0.313 8.837 20.639 1.00 93.75 126 HIS A C 1
ATOM 954 O O . HIS A 1 126 ? -0.323 8.700 19.413 1.00 93.75 126 HIS A O 1
ATOM 960 N N . LYS A 1 127 ? 0.270 9.894 21.222 1.00 94.56 127 LYS A N 1
ATOM 961 C CA . LYS A 1 127 ? 0.823 11.075 20.518 1.00 94.56 127 LYS A CA 1
ATOM 962 C C . LYS A 1 127 ? 1.585 10.740 19.233 1.00 94.56 127 LYS A C 1
ATOM 964 O O . LYS A 1 127 ? 1.336 11.340 18.192 1.00 94.56 127 LYS A O 1
ATOM 969 N N . LYS A 1 128 ? 2.494 9.758 19.291 1.00 94.06 128 LYS A N 1
ATOM 970 C CA . LYS A 1 128 ? 3.298 9.333 18.135 1.00 94.06 128 LYS A CA 1
ATOM 971 C C . LYS A 1 128 ? 2.446 8.717 17.024 1.00 94.06 128 LYS A C 1
ATOM 973 O O . LYS A 1 128 ? 2.582 9.119 15.876 1.00 94.06 128 LYS A O 1
ATOM 978 N N . ASN A 1 129 ? 1.587 7.753 17.355 1.00 93.12 129 ASN A N 1
ATOM 979 C CA . ASN A 1 129 ? 0.750 7.072 16.365 1.00 93.12 129 ASN A CA 1
ATOM 980 C C . ASN A 1 129 ? -0.266 8.032 15.746 1.00 93.12 129 ASN A C 1
ATOM 982 O O . ASN A 1 129 ? -0.486 7.981 14.543 1.00 93.12 129 ASN A O 1
ATOM 986 N N . VAL A 1 130 ? -0.832 8.938 16.548 1.00 93.44 130 VAL A N 1
ATOM 987 C CA . VAL A 1 130 ? -1.729 9.992 16.063 1.00 93.44 130 VAL A CA 1
ATOM 988 C C . VAL A 1 130 ? -0.990 10.942 15.121 1.00 93.44 130 VAL A C 1
ATOM 990 O O . VAL A 1 130 ? -1.508 11.262 14.055 1.00 93.44 130 VAL A O 1
ATOM 993 N N . ALA A 1 131 ? 0.228 11.369 15.468 1.00 91.88 131 ALA A N 1
ATOM 994 C CA . ALA A 1 131 ? 1.049 12.195 14.583 1.00 91.88 131 ALA A CA 1
ATOM 995 C C . ALA A 1 131 ? 1.365 11.475 13.263 1.00 91.88 131 ALA A C 1
ATOM 997 O O . ALA A 1 131 ? 1.199 12.058 12.199 1.00 91.88 131 ALA A O 1
ATOM 998 N N . ASP A 1 132 ? 1.744 10.199 13.333 1.00 90.81 132 ASP A N 1
ATOM 999 C CA . ASP A 1 132 ? 2.020 9.375 12.158 1.00 90.81 132 ASP A CA 1
ATOM 1000 C C . ASP A 1 132 ? 0.757 9.203 11.278 1.00 90.81 132 ASP A C 1
ATOM 1002 O O . ASP A 1 132 ? 0.837 9.332 10.056 1.00 90.81 132 ASP A O 1
ATOM 1006 N N . PHE A 1 133 ? -0.415 8.989 11.896 1.00 91.06 133 PHE A N 1
ATOM 1007 C CA . PHE A 1 133 ? -1.702 8.824 11.211 1.00 91.06 133 PHE A CA 1
ATOM 1008 C C . PHE A 1 133 ? -2.164 10.077 10.479 1.00 91.06 133 PHE A C 1
ATOM 1010 O O . PHE A 1 133 ? -2.721 9.951 9.389 1.00 91.06 133 PHE A O 1
ATOM 1017 N N . LYS A 1 134 ? -1.908 11.272 11.022 1.00 88.31 134 LYS A N 1
ATOM 1018 C CA . LYS A 1 134 ? -2.327 12.554 10.425 1.00 88.31 134 LYS A CA 1
ATOM 1019 C C . LYS A 1 134 ? -1.833 12.752 8.987 1.00 88.31 134 LYS A C 1
ATOM 1021 O O . LYS A 1 134 ? -2.549 13.364 8.199 1.00 88.31 134 LYS A O 1
ATOM 1026 N N . ASP A 1 135 ? -0.673 12.190 8.644 1.00 81.81 135 ASP A N 1
ATOM 1027 C CA . ASP A 1 135 ? -0.070 12.282 7.304 1.00 81.81 135 ASP A CA 1
ATOM 1028 C C . ASP A 1 135 ? -0.410 11.083 6.393 1.00 81.81 135 ASP A C 1
ATOM 1030 O O . ASP A 1 135 ? 0.100 10.963 5.269 1.00 81.81 135 ASP A O 1
ATOM 1034 N N . SER A 1 136 ? -1.247 10.162 6.877 1.00 86.38 136 SER A N 1
ATOM 1035 C CA . SER A 1 136 ? -1.665 8.972 6.139 1.00 86.38 136 SER A CA 1
ATOM 1036 C C . SER A 1 136 ? -2.771 9.272 5.125 1.00 86.38 136 SER A C 1
ATOM 1038 O O . SER A 1 136 ? -3.550 10.217 5.267 1.00 86.38 136 SER A O 1
ATOM 1040 N N . VAL A 1 137 ? -2.900 8.414 4.109 1.00 84.81 137 VAL A N 1
ATOM 1041 C CA . VAL A 1 137 ? -3.978 8.529 3.112 1.00 84.81 137 VAL A CA 1
ATOM 1042 C C . VAL A 1 137 ? -5.369 8.413 3.748 1.00 84.81 137 VAL A C 1
ATOM 1044 O O . VAL A 1 137 ? -6.287 9.106 3.321 1.00 84.81 137 VAL A O 1
ATOM 1047 N N . HIS A 1 138 ? -5.531 7.607 4.804 1.00 90.12 138 HIS A N 1
ATOM 1048 C CA . HIS A 1 138 ? -6.809 7.491 5.510 1.00 90.12 138 HIS A CA 1
ATOM 1049 C C . HIS A 1 138 ? -7.187 8.799 6.211 1.00 90.12 138 HIS A C 1
ATOM 1051 O O . HIS A 1 138 ? -8.308 9.266 6.040 1.00 90.12 138 HIS A O 1
ATOM 1057 N N . ALA A 1 139 ? -6.256 9.438 6.927 1.00 89.06 139 ALA A N 1
ATOM 1058 C CA . ALA A 1 139 ? -6.530 10.718 7.583 1.00 89.06 139 ALA A CA 1
ATOM 1059 C C . ALA A 1 139 ? -6.816 11.842 6.578 1.00 89.06 139 ALA A C 1
ATOM 1061 O O . ALA A 1 139 ? -7.716 12.655 6.799 1.00 89.06 139 ALA A O 1
ATOM 1062 N N . HIS A 1 140 ? -6.102 11.868 5.448 1.00 84.94 140 HIS A N 1
ATOM 1063 C CA . HIS A 1 140 ? -6.388 12.810 4.367 1.00 84.94 140 HIS A CA 1
ATOM 1064 C C . HIS A 1 140 ? -7.806 12.640 3.815 1.00 84.94 140 HIS A C 1
ATOM 1066 O O . HIS A 1 140 ? -8.507 13.635 3.635 1.00 84.94 140 HIS A O 1
ATOM 1072 N N . LEU A 1 141 ? -8.251 11.399 3.605 1.00 86.69 141 LEU A N 1
ATOM 1073 C CA . LEU A 1 141 ? -9.602 11.118 3.126 1.00 86.69 141 LEU A CA 1
ATOM 1074 C C . LEU A 1 141 ? -10.677 11.458 4.166 1.00 86.69 141 LEU A C 1
ATOM 1076 O O . LEU A 1 141 ? -11.682 12.070 3.813 1.00 86.69 141 LEU A O 1
ATOM 1080 N N . VAL A 1 142 ? -10.443 11.162 5.450 1.00 90.12 142 VAL A N 1
ATOM 1081 C CA . VAL A 1 142 ? -11.329 11.598 6.545 1.00 90.12 142 VAL A CA 1
ATOM 1082 C C . VAL A 1 142 ? -11.484 13.122 6.529 1.00 90.12 142 VAL A C 1
ATOM 1084 O O . VAL A 1 142 ? -12.603 13.627 6.562 1.00 90.12 142 VAL A O 1
ATOM 1087 N N . LYS A 1 143 ? -10.376 13.868 6.404 1.00 87.69 143 LYS A N 1
ATOM 1088 C CA . LYS A 1 143 ? -10.388 15.338 6.323 1.00 87.69 143 LYS A CA 1
ATOM 1089 C C . LYS A 1 143 ? -11.089 15.863 5.065 1.00 87.69 143 LYS A C 1
ATOM 1091 O O . LYS A 1 143 ? -11.655 16.952 5.098 1.00 87.69 143 LYS A O 1
ATOM 1096 N N . ALA A 1 144 ? -11.056 15.104 3.972 1.00 85.62 144 ALA A N 1
ATOM 1097 C CA . ALA A 1 144 ? -11.770 15.414 2.737 1.00 85.62 144 ALA A CA 1
ATOM 1098 C C . ALA A 1 144 ? -13.278 15.091 2.802 1.00 85.62 144 ALA A C 1
ATOM 1100 O O . ALA A 1 144 ? -13.979 15.303 1.816 1.00 85.62 144 ALA A O 1
ATOM 1101 N N . GLY A 1 145 ? -13.783 14.595 3.939 1.00 88.75 145 GLY A N 1
ATOM 1102 C CA . GLY A 1 145 ? -15.192 14.244 4.116 1.00 88.75 145 GLY A CA 1
ATOM 1103 C C . GLY A 1 145 ? -15.562 12.868 3.561 1.00 88.75 145 GLY A C 1
ATOM 1104 O O . GLY A 1 145 ? -16.737 12.602 3.323 1.00 88.75 145 GLY A O 1
ATOM 1105 N N . ASP A 1 146 ? -14.590 11.979 3.332 1.00 88.31 146 ASP A N 1
ATOM 1106 C CA . ASP A 1 146 ? -14.890 10.606 2.934 1.00 88.31 146 ASP A CA 1
ATOM 1107 C C . ASP A 1 146 ? -15.463 9.821 4.126 1.00 88.31 146 ASP A C 1
ATOM 1109 O O . ASP A 1 146 ? -14.774 9.496 5.098 1.00 88.31 146 ASP A O 1
ATOM 1113 N N . GLU A 1 147 ? -16.751 9.502 4.031 1.00 89.56 147 GLU A N 1
ATOM 1114 C CA . GLU A 1 147 ? -17.522 8.786 5.055 1.00 89.56 147 GLU A CA 1
ATOM 1115 C C . GLU A 1 147 ? -17.074 7.328 5.255 1.00 89.56 147 GLU A C 1
ATOM 1117 O O . GLU A 1 147 ? -17.406 6.707 6.264 1.00 89.56 147 GLU A O 1
ATOM 1122 N N . LYS A 1 148 ? -16.322 6.759 4.303 1.00 90.31 148 LYS A N 1
ATOM 1123 C CA . LYS A 1 148 ? -15.872 5.357 4.333 1.00 90.31 148 LYS A CA 1
ATOM 1124 C C . LYS A 1 148 ? -14.460 5.193 4.887 1.00 90.31 148 LYS A C 1
ATOM 1126 O O . LYS A 1 148 ? -14.042 4.069 5.162 1.00 90.31 148 LYS A O 1
ATOM 1131 N N . SER A 1 149 ? -13.718 6.285 5.028 1.00 90.81 149 SER A N 1
ATOM 1132 C CA . SER A 1 149 ? -12.325 6.239 5.449 1.00 90.81 149 SER A CA 1
ATOM 1133 C C . SER A 1 149 ? -12.217 6.019 6.954 1.00 90.81 149 SER A C 1
ATOM 1135 O O . SER A 1 149 ? -12.914 6.698 7.720 1.00 90.81 149 SER A O 1
ATOM 1137 N N . PRO A 1 150 ? -11.362 5.080 7.394 1.00 93.19 150 PRO A N 1
ATOM 1138 C CA . PRO A 1 150 ? -11.345 4.633 8.777 1.00 93.19 150 PRO A CA 1
ATOM 1139 C C . PRO A 1 150 ? -10.728 5.679 9.705 1.00 93.19 150 PRO A C 1
ATOM 1141 O O . PRO A 1 150 ? -9.818 6.421 9.334 1.00 93.19 150 PRO A O 1
ATOM 1144 N N . THR A 1 151 ? -11.211 5.690 10.938 1.00 92.62 151 THR A N 1
ATOM 1145 C CA . THR A 1 151 ? -10.656 6.406 12.088 1.00 92.62 151 THR A CA 1
ATOM 1146 C C . THR A 1 151 ? -9.909 5.436 13.004 1.00 92.62 151 THR A C 1
ATOM 1148 O O . THR A 1 151 ? -9.861 4.232 12.742 1.00 92.62 151 THR A O 1
ATOM 1151 N N . CYS A 1 152 ? -9.350 5.937 14.109 1.00 93.12 152 CYS A N 1
ATOM 1152 C CA . CYS A 1 152 ? -8.704 5.109 15.129 1.00 93.12 152 CYS A CA 1
ATOM 1153 C C . CYS A 1 152 ? -9.609 3.949 15.579 1.00 93.12 152 CYS A C 1
ATOM 1155 O O . CYS A 1 152 ? -9.158 2.807 15.628 1.00 93.12 152 CYS A O 1
ATOM 1157 N N . SER A 1 153 ? -10.889 4.237 15.840 1.00 92.06 153 SER A N 1
ATOM 1158 C CA . SER A 1 153 ? -11.850 3.284 16.406 1.00 92.06 153 SER A CA 1
ATOM 1159 C C . SER A 1 153 ? -12.502 2.354 15.379 1.00 92.06 153 SER A C 1
ATOM 1161 O O . SER A 1 153 ? -13.153 1.381 15.755 1.00 92.06 153 SER A O 1
ATOM 1163 N N . ASP A 1 154 ? -12.323 2.627 14.083 1.00 92.31 154 ASP A N 1
ATOM 1164 C CA . ASP A 1 154 ? -12.729 1.705 13.016 1.00 92.31 154 ASP A CA 1
ATOM 1165 C C . ASP A 1 154 ? -11.696 0.582 12.837 1.00 92.31 154 ASP A C 1
ATOM 1167 O O . ASP A 1 154 ? -12.047 -0.519 12.426 1.00 92.31 154 ASP A O 1
ATOM 1171 N N . CYS A 1 155 ? -10.427 0.843 13.176 1.00 91.56 155 CYS A N 1
ATOM 1172 C CA . CYS A 1 155 ? -9.359 -0.157 13.144 1.00 91.56 155 CYS A CA 1
ATOM 1173 C C . CYS A 1 155 ? -9.100 -0.809 14.509 1.00 91.56 155 CYS A C 1
ATOM 1175 O O . CYS A 1 155 ? -8.739 -1.981 14.575 1.00 91.56 155 CYS A O 1
ATOM 1177 N N . HIS A 1 156 ? -9.233 -0.055 15.600 1.00 92.00 156 HIS A N 1
ATOM 1178 C CA . HIS A 1 156 ? -8.956 -0.530 16.950 1.00 92.00 156 HIS A CA 1
ATOM 1179 C C . HIS A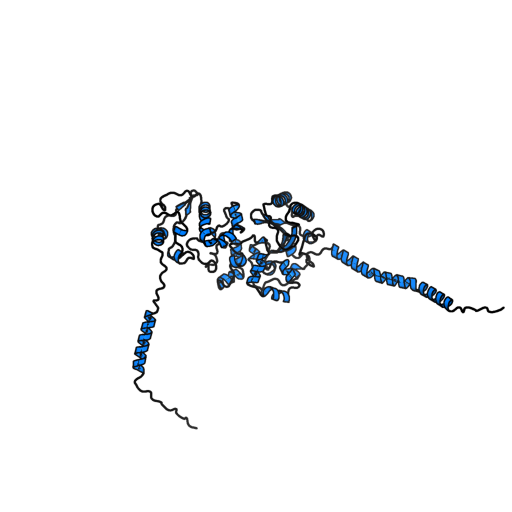 1 156 ? -10.200 -0.437 17.824 1.00 92.00 156 HIS A C 1
ATOM 1181 O O . HIS A 1 156 ? -10.793 0.628 17.953 1.00 92.00 156 HIS A O 1
ATOM 1187 N N . ASN A 1 157 ? -10.582 -1.530 18.479 1.00 91.12 157 ASN A N 1
ATOM 1188 C CA . ASN A 1 157 ? -11.682 -1.469 19.434 1.00 91.12 157 ASN A CA 1
ATOM 1189 C C . ASN A 1 157 ? -11.208 -0.794 20.728 1.00 91.12 157 ASN A C 1
ATOM 1191 O O . ASN A 1 157 ? -10.464 -1.402 21.489 1.00 91.12 157 ASN A O 1
ATOM 1195 N N . SER A 1 158 ? -11.664 0.428 21.011 1.00 91.56 158 SER A N 1
ATOM 1196 C CA . SER A 1 158 ? -11.199 1.212 22.165 1.00 91.56 158 SER A CA 1
ATOM 1197 C C . SER A 1 158 ? -11.303 0.494 23.518 1.00 91.56 158 SER A C 1
ATOM 1199 O O . SER A 1 158 ? -10.520 0.805 24.408 1.00 91.56 158 SER A O 1
ATOM 1201 N N . HIS A 1 159 ? -12.205 -0.481 23.670 1.00 93.44 159 HIS A N 1
ATOM 1202 C CA . HIS A 1 159 ? -12.413 -1.198 24.932 1.00 93.44 159 HIS A CA 1
ATOM 1203 C C . HIS A 1 159 ? -11.779 -2.590 24.964 1.00 93.44 159 HIS A C 1
ATOM 1205 O O . HIS A 1 159 ? -11.385 -3.065 26.019 1.00 93.44 159 HIS A O 1
ATOM 1211 N N . THR A 1 160 ? -11.699 -3.286 23.830 1.00 92.38 160 THR A N 1
ATOM 1212 C CA . THR A 1 160 ? -11.280 -4.701 23.805 1.00 92.38 160 THR A CA 1
ATOM 1213 C C . THR A 1 160 ? -10.130 -4.956 22.837 1.00 92.38 160 THR A C 1
ATOM 1215 O O . THR A 1 160 ? -9.968 -6.069 22.332 1.00 92.38 160 THR A O 1
ATOM 1218 N N . GLN A 1 161 ? -9.345 -3.924 22.513 1.00 91.25 161 GLN A N 1
ATOM 1219 C CA . GLN A 1 161 ? -8.235 -4.059 21.581 1.00 91.25 161 GLN A CA 1
ATOM 1220 C C . GLN A 1 161 ? -7.161 -4.987 22.149 1.00 91.25 161 GLN A C 1
ATOM 1222 O O . GLN A 1 161 ? -6.502 -4.677 23.138 1.00 91.25 161 GLN A O 1
ATOM 1227 N N . ILE A 1 162 ? -6.916 -6.089 21.447 1.00 89.44 162 ILE A N 1
ATOM 1228 C CA . ILE A 1 162 ? -5.747 -6.945 21.659 1.00 89.44 162 ILE A CA 1
ATOM 1229 C C . ILE A 1 162 ? -4.599 -6.538 20.727 1.00 89.44 162 ILE A C 1
ATOM 1231 O O . ILE A 1 162 ? -4.730 -5.661 19.870 1.00 89.44 162 ILE A O 1
ATOM 1235 N N . ASP A 1 163 ? -3.449 -7.194 20.852 1.00 85.38 163 ASP A N 1
ATOM 1236 C CA . ASP A 1 163 ? -2.368 -6.993 19.891 1.00 85.38 163 ASP A CA 1
ATOM 1237 C C . ASP A 1 163 ? -2.771 -7.474 18.488 1.00 85.38 163 ASP A C 1
ATOM 1239 O O . ASP A 1 163 ? -3.072 -8.648 18.264 1.00 85.38 163 ASP A O 1
ATOM 1243 N N . ILE A 1 164 ? -2.735 -6.561 17.515 1.00 78.94 164 ILE A N 1
ATOM 1244 C CA . ILE A 1 164 ? -3.120 -6.859 16.135 1.00 78.94 164 ILE A CA 1
ATOM 1245 C C . ILE A 1 164 ? -2.215 -7.914 15.480 1.00 78.94 164 ILE A C 1
ATOM 1247 O O . ILE A 1 164 ? -2.630 -8.629 14.567 1.00 78.94 164 ILE A O 1
ATOM 1251 N N . LYS A 1 165 ? -0.981 -8.083 15.971 1.00 78.69 165 LYS A N 1
ATOM 1252 C CA . LYS A 1 165 ? -0.027 -9.070 15.448 1.00 78.69 165 LYS A CA 1
ATOM 1253 C C . LYS A 1 165 ? -0.414 -10.509 15.767 1.00 78.69 165 LYS A C 1
ATOM 1255 O O . LYS A 1 165 ? 0.108 -11.425 15.126 1.00 78.69 165 LYS A O 1
ATOM 1260 N N . ILE A 1 166 ? -1.325 -10.728 16.709 1.00 80.25 166 ILE A N 1
ATOM 1261 C CA . ILE A 1 166 ? -1.794 -12.063 17.103 1.00 80.25 166 ILE A CA 1
ATOM 1262 C C . ILE A 1 166 ? -3.291 -12.256 16.858 1.00 80.25 166 ILE A C 1
ATOM 1264 O O . ILE A 1 166 ? -3.859 -13.218 17.365 1.00 80.25 166 ILE A O 1
ATOM 1268 N N . VAL A 1 167 ? -3.922 -11.369 16.081 1.00 82.50 167 VAL A N 1
ATOM 1269 C CA . VAL A 1 167 ? -5.346 -11.481 15.759 1.00 82.50 167 VAL A CA 1
ATOM 1270 C C . VAL A 1 167 ? -5.656 -12.839 15.120 1.00 82.50 167 VAL A C 1
ATOM 1272 O O . VAL A 1 167 ? -4.981 -13.268 14.179 1.00 82.50 167 VAL A O 1
ATOM 1275 N N . GLN A 1 168 ? -6.660 -13.525 15.667 1.00 81.38 168 GLN A N 1
ATOM 1276 C CA . GLN A 1 168 ? -7.152 -14.813 15.190 1.00 81.38 168 GLN A CA 1
ATOM 1277 C C . GLN A 1 168 ? -8.689 -14.865 15.302 1.00 81.38 168 GLN A C 1
ATOM 1279 O O . GLN A 1 168 ? -9.227 -14.379 16.299 1.00 81.38 168 GLN A O 1
ATOM 1284 N N . PRO A 1 169 ? -9.402 -15.456 14.320 1.00 88.50 169 PRO A N 1
ATOM 1285 C CA . PRO A 1 169 ? -8.911 -15.829 12.989 1.00 88.50 169 PRO A CA 1
ATOM 1286 C C . PRO A 1 169 ? -8.336 -14.624 12.230 1.00 88.50 169 PRO A C 1
ATOM 1288 O O . PRO A 1 169 ? -8.720 -13.483 12.479 1.00 88.50 169 PRO A O 1
ATOM 1291 N N . ILE A 1 170 ? -7.426 -14.867 11.281 1.00 89.88 170 ILE A N 1
ATOM 1292 C CA . ILE A 1 170 ? -6.747 -13.796 10.523 1.00 89.88 170 ILE A CA 1
ATOM 1293 C C . ILE A 1 170 ? -7.718 -12.868 9.772 1.00 89.88 170 ILE A C 1
ATOM 1295 O O . ILE A 1 170 ? -7.364 -11.735 9.464 1.00 89.88 170 ILE A O 1
ATOM 1299 N N . ALA A 1 171 ? -8.943 -13.339 9.508 1.00 89.56 171 ALA A N 1
ATOM 1300 C CA . ALA A 1 171 ? -10.027 -12.573 8.897 1.00 89.56 171 ALA A CA 1
ATOM 1301 C C . ALA A 1 171 ? -10.515 -11.405 9.762 1.00 89.56 171 ALA A C 1
ATOM 1303 O O . ALA A 1 171 ? -11.079 -10.460 9.227 1.00 89.56 171 ALA A O 1
ATOM 1304 N N . ASN A 1 172 ? -10.237 -11.432 11.067 1.00 91.00 172 ASN A N 1
ATOM 1305 C CA . ASN A 1 172 ? -10.555 -10.340 11.984 1.00 91.00 172 ASN A CA 1
ATOM 1306 C C . ASN A 1 172 ? -9.524 -9.198 11.920 1.00 91.00 172 ASN A C 1
ATOM 1308 O O . ASN A 1 172 ? -9.539 -8.305 12.765 1.00 91.00 172 ASN A O 1
ATOM 1312 N N . VAL A 1 173 ? -8.589 -9.219 10.961 1.00 91.25 173 VAL A N 1
ATOM 1313 C CA . VAL A 1 173 ? -7.732 -8.060 10.706 1.00 91.25 173 VAL A CA 1
ATOM 1314 C C . VAL A 1 173 ? -8.602 -6.886 10.218 1.00 91.25 173 VAL A C 1
ATOM 1316 O O . VAL A 1 173 ? -9.289 -7.037 9.211 1.00 91.25 173 VAL A O 1
ATOM 1319 N N . PRO A 1 174 ? -8.540 -5.694 10.837 1.00 91.75 174 PRO A N 1
ATOM 1320 C CA . PRO A 1 174 ? -9.432 -4.575 10.513 1.00 91.75 174 PRO A CA 1
ATOM 1321 C C . PRO A 1 174 ? -9.338 -4.108 9.059 1.00 91.75 174 PRO A C 1
ATOM 1323 O O . PRO A 1 174 ? -10.285 -3.586 8.479 1.00 91.75 174 PRO A O 1
ATOM 1326 N N . CYS A 1 175 ? -8.187 -4.329 8.416 1.00 92.38 175 CYS A N 1
ATOM 1327 C CA . CYS A 1 175 ? -8.023 -4.035 6.997 1.00 92.38 175 CYS A CA 1
ATOM 1328 C C . CYS A 1 175 ? -9.041 -4.793 6.127 1.00 92.38 175 CYS A C 1
ATOM 1330 O O . CYS A 1 175 ? -9.445 -4.267 5.092 1.00 92.38 175 CYS A O 1
ATOM 1332 N N . ALA A 1 176 ? -9.460 -5.999 6.528 1.00 93.94 176 ALA A N 1
ATOM 1333 C CA . ALA A 1 176 ? -10.390 -6.834 5.775 1.00 93.94 176 ALA A CA 1
ATOM 1334 C C . ALA A 1 176 ? -11.824 -6.279 5.756 1.00 93.94 176 ALA A C 1
ATOM 1336 O O . ALA A 1 176 ? -12.560 -6.570 4.814 1.00 93.94 176 ALA A O 1
ATOM 1337 N N . ASP A 1 177 ? -12.205 -5.433 6.718 1.00 92.12 177 ASP A N 1
ATOM 1338 C CA . ASP A 1 177 ? -13.553 -4.854 6.785 1.00 92.12 177 ASP A CA 1
ATOM 1339 C C . ASP A 1 177 ? -13.844 -3.946 5.581 1.00 92.12 177 ASP A C 1
ATOM 1341 O O . ASP A 1 177 ? -14.946 -3.969 5.020 1.00 92.12 177 ASP A O 1
ATOM 1345 N N . CYS A 1 178 ? -12.820 -3.217 5.120 1.00 93.69 178 CYS A N 1
ATOM 1346 C CA . CYS A 1 178 ? -12.896 -2.325 3.961 1.00 93.69 178 CYS A CA 1
ATOM 1347 C C . CYS A 1 178 ? -12.193 -2.892 2.713 1.00 93.69 178 CYS A C 1
ATOM 1349 O O . CYS A 1 178 ? -12.692 -2.730 1.599 1.00 93.69 178 CYS A O 1
ATOM 1351 N N . HIS A 1 179 ? -11.061 -3.589 2.862 1.00 93.25 179 HIS A N 1
ATOM 1352 C CA . HIS A 1 179 ? -10.253 -4.114 1.751 1.00 93.25 179 HIS A CA 1
ATOM 1353 C C . HIS A 1 179 ? -10.509 -5.602 1.480 1.00 93.25 179 HIS A C 1
ATOM 1355 O O . HIS A 1 179 ? -9.577 -6.401 1.378 1.00 93.25 179 HIS A O 1
ATOM 1361 N N . LYS A 1 180 ? -11.783 -5.971 1.322 1.00 95.62 180 LYS A N 1
ATOM 1362 C CA . LYS A 1 180 ? -12.239 -7.368 1.201 1.00 95.62 180 LYS A CA 1
ATOM 1363 C C . LYS A 1 180 ? -11.554 -8.145 0.078 1.00 95.62 180 LYS A C 1
ATOM 1365 O O . LYS A 1 180 ? -11.009 -9.214 0.330 1.00 95.62 180 LYS A O 1
ATOM 1370 N N . GLU A 1 181 ? -11.513 -7.594 -1.134 1.00 95.69 181 GLU A N 1
ATOM 1371 C CA . GLU A 1 181 ? -10.893 -8.283 -2.279 1.00 95.69 181 GLU A CA 1
ATOM 1372 C C . GLU A 1 181 ? -9.371 -8.422 -2.123 1.00 95.69 181 GLU A C 1
ATOM 1374 O O . GLU A 1 181 ? -8.795 -9.440 -2.499 1.00 95.69 181 GLU A O 1
ATOM 1379 N N . ILE A 1 182 ? -8.715 -7.440 -1.497 1.00 95.50 182 ILE A N 1
ATOM 1380 C CA . ILE A 1 182 ? -7.280 -7.522 -1.193 1.00 95.50 182 ILE A CA 1
ATOM 1381 C C . ILE A 1 182 ? -7.017 -8.607 -0.152 1.00 95.50 182 ILE A C 1
ATOM 1383 O O . ILE A 1 182 ? -6.117 -9.420 -0.334 1.00 95.50 182 ILE A O 1
ATOM 1387 N N . PHE A 1 183 ? -7.814 -8.648 0.919 1.00 96.62 183 PHE A N 1
ATOM 1388 C CA . PHE A 1 183 ? -7.702 -9.685 1.937 1.00 96.62 183 PHE A CA 1
ATOM 1389 C C . PHE A 1 183 ? -7.990 -11.074 1.358 1.00 96.62 183 PHE A C 1
ATOM 1391 O O . PHE A 1 183 ? -7.290 -12.030 1.677 1.00 96.62 183 PHE A O 1
ATOM 1398 N N . LYS A 1 184 ? -8.971 -11.193 0.460 1.00 96.81 184 LYS A N 1
ATOM 1399 C CA . LYS A 1 184 ? -9.271 -12.443 -0.240 1.00 96.81 184 LYS A CA 1
ATOM 1400 C C . LYS A 1 184 ? -8.085 -12.919 -1.080 1.00 96.81 184 LYS A C 1
ATOM 1402 O O . LYS A 1 184 ? -7.744 -14.093 -1.010 1.00 96.81 184 LYS A O 1
ATOM 1407 N N . ALA A 1 185 ? -7.434 -12.022 -1.820 1.00 97.00 185 ALA A N 1
ATOM 1408 C CA . ALA A 1 185 ? -6.215 -12.349 -2.556 1.00 97.00 185 ALA A CA 1
ATOM 1409 C C . ALA A 1 185 ? -5.080 -12.775 -1.611 1.00 97.00 185 ALA A C 1
ATOM 1411 O O . ALA A 1 185 ? -4.575 -13.887 -1.736 1.00 97.00 185 ALA A O 1
ATOM 1412 N N . TYR A 1 186 ? -4.767 -11.944 -0.612 1.00 96.56 186 TYR A N 1
ATOM 1413 C CA . TYR A 1 186 ? -3.717 -12.206 0.377 1.00 96.56 186 TYR A CA 1
ATOM 1414 C C . TYR A 1 186 ? -3.933 -13.525 1.127 1.00 96.56 186 TYR A C 1
ATOM 1416 O O . TYR A 1 186 ? -3.006 -14.305 1.280 1.00 96.56 186 TYR A O 1
ATOM 1424 N N . SER A 1 187 ? -5.155 -13.814 1.578 1.00 95.75 187 SER A N 1
ATOM 1425 C CA . SER A 1 187 ? -5.442 -15.034 2.346 1.00 95.75 187 SER A CA 1
ATOM 1426 C C . SER A 1 187 ? -5.253 -16.321 1.535 1.00 95.75 187 SER A C 1
ATOM 1428 O O . SER A 1 187 ? -5.055 -17.377 2.132 1.00 95.75 187 SER A O 1
ATOM 1430 N N . GLY A 1 188 ? -5.276 -16.234 0.200 1.00 95.00 188 GLY A N 1
ATOM 1431 C CA . GLY A 1 188 ? -4.923 -17.328 -0.706 1.00 95.00 188 GLY A CA 1
ATOM 1432 C C . GLY A 1 188 ? -3.473 -17.306 -1.203 1.00 95.00 188 GLY A C 1
ATOM 1433 O O . GLY A 1 188 ? -3.089 -18.207 -1.947 1.00 95.00 188 GLY A O 1
ATOM 1434 N N . ASP A 1 189 ? -2.681 -16.298 -0.837 1.00 96.06 189 ASP A N 1
ATOM 1435 C CA . ASP A 1 189 ? -1.288 -16.164 -1.259 1.00 96.06 189 ASP A CA 1
ATOM 1436 C C . ASP A 1 189 ? -0.323 -16.916 -0.330 1.00 96.06 189 ASP A C 1
ATOM 1438 O O . ASP A 1 189 ? -0.698 -17.421 0.732 1.00 96.06 189 ASP A O 1
ATOM 1442 N N . VAL A 1 190 ? 0.948 -17.008 -0.732 1.00 96.38 190 VAL A N 1
ATOM 1443 C CA . VAL A 1 190 ? 1.964 -17.732 0.046 1.00 96.38 190 VAL A CA 1
ATOM 1444 C C . VAL A 1 190 ? 2.125 -17.195 1.476 1.00 96.38 190 VAL A C 1
ATOM 1446 O O . VAL A 1 190 ? 2.336 -17.977 2.397 1.00 96.38 190 VAL A O 1
ATOM 1449 N N . HIS A 1 191 ? 1.992 -15.886 1.703 1.00 95.44 191 HIS A N 1
ATOM 1450 C CA . HIS A 1 191 ? 2.127 -15.288 3.030 1.00 95.44 191 HIS A CA 1
ATOM 1451 C C . HIS A 1 191 ? 0.868 -15.462 3.877 1.00 95.44 191 HIS A C 1
ATOM 1453 O O . HIS A 1 191 ? 0.988 -15.731 5.070 1.00 95.44 191 HIS A O 1
ATOM 1459 N N . GLY A 1 192 ? -0.326 -15.326 3.296 1.00 95.12 192 GLY A N 1
ATOM 1460 C CA . GLY A 1 192 ? -1.589 -15.539 3.996 1.00 95.12 192 GLY A CA 1
ATOM 1461 C C . GLY A 1 192 ? -1.756 -16.985 4.447 1.00 95.12 192 GLY A C 1
ATOM 1462 O O . GLY A 1 192 ? -2.105 -17.229 5.603 1.00 95.12 192 GLY A O 1
ATOM 1463 N N . LEU A 1 193 ? -1.410 -17.948 3.588 1.00 95.19 193 LEU A N 1
ATOM 1464 C CA . LEU A 1 193 ? -1.401 -19.370 3.943 1.00 95.19 193 LEU A CA 1
ATOM 1465 C C . LEU A 1 193 ? -0.405 -19.661 5.076 1.00 95.19 193 LEU A C 1
ATOM 1467 O O . LEU A 1 193 ? -0.739 -20.328 6.057 1.00 95.19 193 LEU A O 1
ATOM 1471 N N . GLU A 1 194 ? 0.799 -19.096 4.994 1.00 94.88 194 GLU A N 1
ATOM 1472 C CA . GLU A 1 194 ? 1.818 -19.201 6.042 1.00 94.88 194 GLU A CA 1
ATOM 1473 C C . GLU A 1 194 ? 1.391 -18.519 7.351 1.00 94.88 194 GLU A C 1
ATOM 1475 O O . GLU A 1 194 ? 1.679 -19.016 8.439 1.00 94.88 194 GLU A O 1
ATOM 1480 N N . ARG A 1 195 ? 0.640 -17.418 7.280 1.00 93.75 195 ARG A N 1
ATOM 1481 C CA . ARG A 1 195 ? 0.078 -16.711 8.438 1.00 93.75 195 ARG A CA 1
ATOM 1482 C C . ARG A 1 195 ? -0.984 -17.534 9.153 1.00 93.75 195 ARG A C 1
ATOM 1484 O O . ARG A 1 195 ? -1.011 -17.529 10.385 1.00 93.75 195 ARG A O 1
ATOM 1491 N N . VAL A 1 196 ? -1.813 -18.265 8.409 1.00 92.50 196 VAL A N 1
ATOM 1492 C CA . VAL A 1 196 ? -2.750 -19.244 8.981 1.00 92.50 196 VAL A CA 1
ATOM 1493 C C . VAL A 1 196 ? -1.985 -20.394 9.637 1.00 92.50 196 VAL A C 1
ATOM 1495 O O . VAL A 1 196 ? -2.286 -20.755 10.771 1.00 92.50 196 VAL A O 1
ATOM 1498 N N . ALA A 1 197 ? -0.972 -20.939 8.962 1.00 92.69 197 ALA A N 1
ATOM 1499 C CA . ALA A 1 197 ? -0.250 -22.119 9.434 1.00 92.69 197 ALA A CA 1
ATOM 1500 C C . ALA A 1 197 ? 0.701 -21.843 10.614 1.00 92.69 197 ALA A C 1
ATOM 1502 O O . ALA A 1 197 ? 0.825 -22.667 11.518 1.00 92.69 197 ALA A O 1
ATOM 1503 N N . LYS A 1 198 ? 1.401 -20.702 10.606 1.00 90.31 198 LYS A N 1
ATOM 1504 C CA . LYS A 1 198 ? 2.519 -20.400 11.519 1.00 90.31 198 LYS A CA 1
ATOM 1505 C C . LYS A 1 198 ? 2.343 -19.101 12.315 1.00 90.31 198 LYS A C 1
ATOM 1507 O O . LYS A 1 198 ? 3.267 -18.660 13.012 1.00 90.31 198 LYS A O 1
ATOM 1512 N N . GLY A 1 199 ? 1.177 -18.459 12.236 1.00 89.06 199 GLY A N 1
ATOM 1513 C CA . GLY A 1 199 ? 0.845 -17.274 13.025 1.00 89.06 199 GLY A CA 1
ATOM 1514 C C . GLY A 1 199 ? 1.785 -16.093 12.761 1.00 89.06 199 GLY A C 1
ATOM 1515 O O . GLY A 1 199 ? 2.009 -15.690 11.627 1.00 89.06 199 GLY A O 1
ATOM 1516 N N . LYS A 1 200 ? 2.324 -15.471 13.817 1.00 86.94 200 LYS A N 1
ATOM 1517 C CA . LYS A 1 200 ? 3.142 -14.230 13.750 1.00 86.94 200 LYS A CA 1
ATOM 1518 C C . LYS A 1 200 ? 4.510 -14.351 13.081 1.00 86.94 200 LYS A C 1
ATOM 1520 O O . LYS A 1 200 ? 5.233 -13.364 13.032 1.00 86.94 200 LYS A O 1
ATOM 1525 N N . SER A 1 201 ? 4.877 -15.539 12.613 1.00 88.31 201 SER A N 1
ATOM 1526 C CA . SER A 1 201 ? 6.109 -15.742 11.846 1.00 88.31 201 SER A CA 1
ATOM 1527 C C . SER A 1 201 ? 5.969 -15.357 10.369 1.00 88.31 201 SER A C 1
ATOM 1529 O O . SER A 1 201 ? 6.983 -15.127 9.716 1.00 88.31 201 SER A O 1
ATOM 1531 N N . ALA A 1 202 ? 4.740 -15.233 9.861 1.00 91.50 202 ALA A N 1
ATOM 1532 C CA . ALA A 1 202 ? 4.444 -14.702 8.534 1.00 91.50 202 ALA A CA 1
ATOM 1533 C C . ALA A 1 202 ? 3.827 -13.292 8.637 1.00 91.50 202 ALA A C 1
ATOM 1535 O O . ALA A 1 202 ? 3.176 -12.985 9.645 1.00 91.50 202 ALA A O 1
ATOM 1536 N N . PRO A 1 203 ? 4.025 -12.430 7.622 1.00 91.88 203 PRO A N 1
ATOM 1537 C CA . PRO A 1 203 ? 3.587 -11.039 7.676 1.00 91.88 203 PRO A CA 1
ATOM 1538 C C . PRO A 1 203 ? 2.067 -10.922 7.546 1.00 91.88 203 PRO A C 1
ATOM 1540 O O . PRO A 1 203 ? 1.443 -11.675 6.802 1.00 91.88 203 PRO A O 1
ATOM 1543 N N . LEU A 1 204 ? 1.484 -9.937 8.225 1.00 91.38 204 LEU A N 1
ATOM 1544 C CA . LEU A 1 204 ? 0.129 -9.420 8.029 1.00 91.38 204 LEU A CA 1
ATOM 1545 C C . LEU A 1 204 ? 0.193 -8.068 7.290 1.00 91.38 204 LEU A C 1
ATOM 1547 O O . LEU A 1 204 ? 1.265 -7.509 7.064 1.00 91.38 204 LEU A O 1
ATOM 1551 N N . CYS A 1 205 ? -0.965 -7.492 6.956 1.00 91.00 205 CYS A N 1
ATOM 1552 C CA . CYS A 1 205 ? -1.089 -6.235 6.213 1.00 91.00 205 CYS A CA 1
ATOM 1553 C C . CYS A 1 205 ? -0.157 -5.131 6.748 1.00 91.00 205 CYS A C 1
ATOM 1555 O O . CYS A 1 205 ? 0.578 -4.511 5.982 1.00 91.00 205 CYS A O 1
ATOM 1557 N N . ALA A 1 206 ? -0.145 -4.910 8.068 1.00 88.88 206 ALA A N 1
ATOM 1558 C CA . ALA A 1 206 ? 0.629 -3.842 8.702 1.00 88.88 206 ALA A CA 1
ATOM 1559 C C . ALA A 1 206 ? 2.153 -4.048 8.642 1.00 88.88 206 ALA A C 1
ATOM 1561 O O . ALA A 1 206 ? 2.881 -3.055 8.683 1.00 88.88 206 ALA A O 1
ATOM 1562 N N . ASP A 1 207 ? 2.627 -5.290 8.502 1.00 89.06 207 ASP A N 1
ATOM 1563 C CA . ASP A 1 207 ? 4.058 -5.601 8.402 1.00 89.06 207 ASP A CA 1
ATOM 1564 C C . ASP A 1 207 ? 4.637 -5.146 7.052 1.00 89.06 207 ASP A C 1
ATOM 1566 O O . ASP A 1 207 ? 5.806 -4.778 6.969 1.00 89.06 207 ASP A O 1
ATOM 1570 N N . CYS A 1 208 ? 3.805 -5.087 6.004 1.00 88.81 208 CYS A N 1
ATOM 1571 C CA . CYS A 1 208 ? 4.197 -4.546 4.700 1.00 88.81 208 CYS A CA 1
ATOM 1572 C C . CYS A 1 208 ? 3.758 -3.088 4.491 1.00 88.81 208 CYS A C 1
ATOM 1574 O O . CYS A 1 208 ? 4.467 -2.328 3.828 1.00 88.81 208 CYS A O 1
ATOM 1576 N N . HIS A 1 209 ? 2.603 -2.696 5.044 1.00 87.06 209 HIS A N 1
ATOM 1577 C CA . HIS A 1 209 ? 1.914 -1.443 4.721 1.00 87.06 209 HIS A CA 1
ATOM 1578 C C . HIS A 1 209 ? 1.927 -0.362 5.819 1.00 87.06 209 HIS A C 1
ATOM 1580 O O . HIS A 1 209 ? 1.314 0.679 5.614 1.00 87.06 209 HIS A O 1
ATOM 1586 N N . SER A 1 210 ? 2.641 -0.533 6.942 1.00 86.25 210 SER A N 1
ATOM 1587 C CA . SER A 1 210 ? 2.790 0.494 8.001 1.00 86.25 210 SER A CA 1
ATOM 1588 C C . SER A 1 210 ? 1.475 1.219 8.349 1.00 86.25 210 SER A C 1
ATOM 1590 O O . SER A 1 210 ? 1.298 2.379 7.990 1.00 86.25 210 SER A O 1
ATOM 1592 N N . ALA A 1 211 ? 0.552 0.557 9.055 1.00 86.88 211 ALA A N 1
ATOM 1593 C CA . ALA A 1 211 ? -0.848 0.991 9.218 1.00 86.88 211 ALA A CA 1
ATOM 1594 C C . ALA A 1 211 ? -1.062 2.480 9.575 1.00 86.88 211 ALA A C 1
ATOM 1596 O O . ALA A 1 211 ? -1.900 3.134 8.961 1.00 86.88 211 ALA A O 1
ATOM 1597 N N . HIS A 1 212 ? -0.287 3.040 10.514 1.00 90.88 212 HIS A N 1
ATOM 1598 C CA . HIS A 1 212 ? -0.400 4.459 10.883 1.00 90.88 212 HIS A CA 1
ATOM 1599 C C . HIS A 1 212 ? 0.295 5.410 9.902 1.00 90.88 212 HIS A C 1
ATOM 1601 O O . HIS A 1 212 ? -0.044 6.573 9.867 1.00 90.88 212 HIS A O 1
ATOM 1607 N N . LYS A 1 213 ? 1.234 4.951 9.071 1.00 87.06 213 LYS A N 1
ATOM 1608 C CA . LYS A 1 213 ? 1.934 5.774 8.061 1.00 87.06 213 LYS A CA 1
ATOM 1609 C C . LYS A 1 213 ? 1.503 5.434 6.644 1.00 87.06 213 LYS A C 1
ATOM 1611 O O . LYS A 1 213 ? 2.265 5.652 5.701 1.00 87.06 213 LYS A O 1
ATOM 1616 N N . ILE A 1 214 ? 0.324 4.834 6.491 1.00 83.31 214 ILE A N 1
ATOM 1617 C CA . ILE A 1 214 ? -0.097 4.281 5.213 1.00 83.31 214 ILE A CA 1
ATOM 1618 C C . ILE A 1 214 ? -0.157 5.389 4.163 1.00 83.31 214 ILE A C 1
ATOM 1620 O O . ILE A 1 214 ? -0.855 6.392 4.310 1.00 83.31 214 ILE A O 1
ATOM 1624 N N . GLN A 1 215 ? 0.587 5.199 3.081 1.00 78.25 215 GLN A N 1
ATOM 1625 C CA . GLN A 1 215 ? 0.539 6.067 1.914 1.00 78.25 215 GLN A CA 1
ATOM 1626 C C . GLN A 1 215 ? -0.127 5.327 0.753 1.00 78.25 215 GLN A C 1
ATOM 1628 O O . GLN A 1 215 ? -0.287 4.104 0.784 1.00 78.25 215 GLN A O 1
ATOM 1633 N N . ALA A 1 216 ? -0.502 6.054 -0.298 1.00 71.62 216 ALA A N 1
ATOM 1634 C CA . ALA A 1 216 ? -1.052 5.435 -1.495 1.00 71.62 216 ALA A CA 1
ATOM 1635 C C . ALA A 1 216 ? -0.086 4.380 -2.060 1.00 71.62 216 ALA A C 1
ATOM 1637 O O . ALA A 1 216 ? 1.085 4.665 -2.311 1.00 71.62 216 ALA A O 1
ATOM 1638 N N . ALA A 1 217 ? -0.587 3.165 -2.302 1.00 59.12 217 ALA A N 1
ATOM 1639 C CA . ALA A 1 217 ? 0.219 2.027 -2.758 1.00 59.12 217 ALA A CA 1
ATOM 1640 C C . ALA A 1 217 ? 1.001 2.304 -4.062 1.00 59.12 217 ALA A C 1
ATOM 1642 O O . ALA A 1 217 ? 2.050 1.711 -4.303 1.00 59.12 217 ALA A O 1
ATOM 1643 N N . SER A 1 218 ? 0.530 3.249 -4.882 1.00 55.34 218 SER A N 1
ATOM 1644 C CA . SER A 1 218 ? 1.202 3.730 -6.098 1.00 55.34 218 SER A CA 1
ATOM 1645 C C . SER A 1 218 ? 2.530 4.451 -5.852 1.00 55.34 218 SER A C 1
ATOM 1647 O O . SER A 1 218 ? 3.259 4.705 -6.808 1.00 55.34 218 SER A O 1
ATOM 1649 N N . LEU A 1 219 ? 2.847 4.799 -4.602 1.00 56.78 219 LEU A N 1
ATOM 1650 C CA . LEU A 1 219 ? 4.073 5.512 -4.246 1.00 56.78 219 LEU A CA 1
ATOM 1651 C C . LEU A 1 219 ? 5.307 4.599 -4.180 1.00 56.78 219 LEU A C 1
ATOM 1653 O O . LEU A 1 219 ? 6.415 5.108 -4.069 1.00 56.78 219 LEU A O 1
ATOM 1657 N N . GLY A 1 220 ? 5.133 3.279 -4.340 1.00 51.88 220 GLY A N 1
ATOM 1658 C CA . GLY A 1 220 ? 6.075 2.322 -4.942 1.00 51.88 220 GLY A CA 1
ATOM 1659 C C . GLY A 1 220 ? 7.424 2.044 -4.255 1.00 51.88 220 GLY A C 1
ATOM 1660 O O . GLY A 1 220 ? 7.864 0.892 -4.261 1.00 51.88 220 GLY A O 1
ATOM 1661 N N . GLN A 1 221 ? 8.096 3.046 -3.694 1.00 56.25 221 GLN A N 1
ATOM 1662 C CA . GLN A 1 221 ? 9.452 2.943 -3.155 1.00 56.25 221 GLN A CA 1
ATOM 1663 C C . GLN A 1 221 ? 9.467 2.096 -1.875 1.00 56.25 221 GLN A C 1
ATOM 1665 O O . GLN A 1 221 ? 10.257 1.165 -1.771 1.00 56.25 221 GLN A O 1
ATOM 1670 N N . GLY A 1 222 ? 8.518 2.345 -0.963 1.00 67.75 222 GLY A N 1
ATOM 1671 C CA . GLY A 1 222 ? 8.466 1.669 0.338 1.00 67.75 222 GLY A CA 1
ATOM 1672 C C . GLY A 1 222 ? 8.211 0.161 0.261 1.00 67.75 222 GLY A C 1
ATOM 1673 O O . GLY A 1 222 ? 8.708 -0.581 1.096 1.00 67.75 222 GLY A O 1
ATOM 1674 N N . ILE A 1 223 ? 7.507 -0.323 -0.769 1.00 74.50 223 ILE A N 1
ATOM 1675 C CA . ILE A 1 223 ? 7.148 -1.749 -0.872 1.00 74.50 223 ILE A CA 1
ATOM 1676 C C . ILE A 1 223 ? 8.374 -2.640 -1.101 1.00 74.50 223 ILE A C 1
ATOM 1678 O O . ILE A 1 223 ? 8.431 -3.741 -0.560 1.00 74.50 223 ILE A O 1
ATOM 1682 N N . LYS A 1 224 ? 9.377 -2.172 -1.861 1.00 82.44 224 LYS A N 1
ATOM 1683 C CA . LYS A 1 224 ? 10.626 -2.929 -2.049 1.00 82.44 224 LYS A CA 1
ATOM 1684 C C . LYS A 1 224 ? 11.310 -3.158 -0.700 1.00 82.44 224 LYS A C 1
ATOM 1686 O O . LYS A 1 224 ? 11.700 -4.282 -0.392 1.00 82.44 224 LYS A O 1
ATOM 1691 N N . ASP A 1 225 ? 11.427 -2.097 0.091 1.00 84.31 225 ASP A N 1
ATOM 1692 C CA . ASP A 1 225 ? 12.089 -2.148 1.391 1.00 84.31 225 ASP A CA 1
ATOM 1693 C C . ASP A 1 225 ? 11.301 -3.027 2.374 1.00 84.31 225 ASP A C 1
ATOM 1695 O O . ASP A 1 225 ? 11.907 -3.806 3.111 1.00 84.31 225 ASP A O 1
ATOM 1699 N N . SER A 1 226 ? 9.961 -3.014 2.308 1.00 87.31 226 SER A N 1
ATOM 1700 C CA . SER A 1 226 ? 9.110 -3.945 3.061 1.00 87.31 226 SER A CA 1
ATOM 1701 C C . SER A 1 226 ? 9.432 -5.409 2.741 1.00 87.31 226 SER A C 1
ATOM 1703 O O . SER A 1 226 ? 9.598 -6.203 3.665 1.00 87.31 226 SER A O 1
ATOM 1705 N N . CYS A 1 227 ? 9.596 -5.779 1.463 1.00 90.25 227 CYS A N 1
ATOM 1706 C CA . CYS A 1 227 ? 9.978 -7.147 1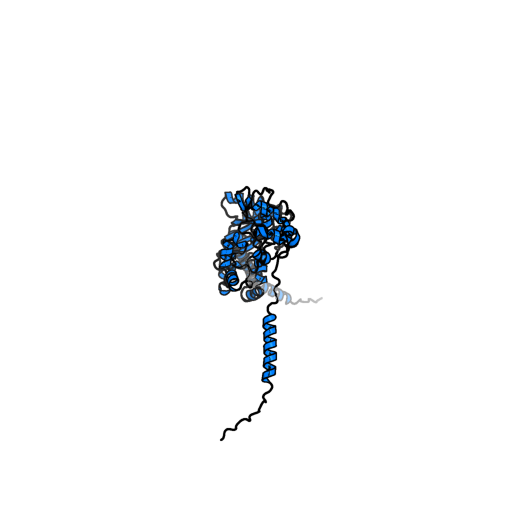.089 1.00 90.25 227 CYS A CA 1
ATOM 1707 C C . CYS A 1 227 ? 11.363 -7.524 1.641 1.00 90.25 227 CYS A C 1
ATOM 1709 O O . CYS A 1 227 ? 11.539 -8.604 2.206 1.00 90.25 227 CYS A O 1
ATOM 1711 N N . ILE A 1 228 ? 12.349 -6.634 1.497 1.00 90.44 228 ILE A N 1
ATOM 1712 C CA . ILE A 1 228 ? 13.744 -6.899 1.887 1.00 90.44 228 ILE A CA 1
ATOM 1713 C C . ILE A 1 228 ? 13.913 -6.934 3.414 1.00 90.44 228 ILE A C 1
ATOM 1715 O O . ILE A 1 228 ? 14.812 -7.613 3.909 1.00 90.44 228 ILE A O 1
ATOM 1719 N N . SER A 1 229 ? 13.025 -6.286 4.177 1.00 90.06 229 SER A N 1
ATOM 1720 C CA . SER A 1 229 ? 13.053 -6.327 5.646 1.00 90.06 229 SER A CA 1
ATOM 1721 C C . SER A 1 229 ? 13.024 -7.761 6.208 1.00 90.06 229 SER A C 1
ATOM 1723 O O . SER A 1 229 ? 13.725 -8.055 7.183 1.00 90.06 229 SER A O 1
ATOM 1725 N N . CYS A 1 230 ? 12.301 -8.667 5.536 1.00 92.50 230 CYS A N 1
ATOM 1726 C CA . CYS A 1 230 ? 12.266 -10.100 5.829 1.00 92.50 230 CYS A CA 1
ATOM 1727 C C . CYS A 1 230 ? 13.165 -10.908 4.877 1.00 92.50 230 CYS A C 1
ATOM 1729 O O . CYS A 1 230 ? 13.916 -11.773 5.324 1.00 92.50 230 CYS A O 1
ATOM 1731 N N . HIS A 1 231 ? 13.149 -10.613 3.573 1.00 93.06 231 HIS A N 1
ATOM 1732 C CA . HIS A 1 231 ? 13.939 -11.318 2.558 1.00 93.06 231 HIS A CA 1
ATOM 1733 C C . HIS A 1 231 ? 15.329 -10.692 2.356 1.00 93.06 231 HIS A C 1
ATOM 1735 O O . HIS A 1 231 ? 15.685 -10.287 1.247 1.00 93.06 231 HIS A O 1
ATOM 1741 N N . LYS A 1 232 ? 16.126 -10.612 3.424 1.00 91.94 232 LYS A N 1
ATOM 1742 C CA . LYS A 1 232 ? 17.400 -9.865 3.452 1.00 91.94 232 LYS A CA 1
ATOM 1743 C C . LYS A 1 232 ? 18.417 -10.335 2.409 1.00 91.94 232 LYS A C 1
ATOM 1745 O O . LYS A 1 232 ? 19.049 -9.512 1.755 1.00 91.94 232 LYS A O 1
ATOM 1750 N N . ASP A 1 233 ? 18.494 -11.643 2.182 1.00 91.94 233 ASP A N 1
ATOM 1751 C CA . ASP A 1 233 ? 19.428 -12.244 1.221 1.00 91.94 233 ASP A CA 1
ATOM 1752 C C . ASP A 1 233 ? 18.872 -12.294 -0.210 1.00 91.94 233 ASP A C 1
ATOM 1754 O O . ASP A 1 233 ? 19.505 -12.841 -1.111 1.00 91.94 233 ASP A O 1
ATOM 1758 N N . SER A 1 234 ? 17.671 -11.753 -0.453 1.00 90.75 234 SER A N 1
ATOM 1759 C CA . SER A 1 234 ? 17.067 -11.810 -1.787 1.00 90.75 234 SER A CA 1
ATOM 1760 C C . SER A 1 234 ? 17.922 -11.091 -2.824 1.00 90.75 234 SER A C 1
ATOM 1762 O O . SER A 1 234 ? 18.095 -11.619 -3.916 1.00 90.75 234 SER A O 1
ATOM 1764 N N . VAL A 1 235 ? 18.495 -9.930 -2.499 1.00 87.81 235 VAL A N 1
ATOM 1765 C CA . VAL A 1 235 ? 19.275 -9.130 -3.457 1.00 87.81 235 VAL A CA 1
ATOM 1766 C C . VAL A 1 235 ? 20.473 -9.921 -3.992 1.00 87.81 235 VAL A C 1
ATOM 1768 O O . VAL A 1 235 ? 20.600 -10.066 -5.207 1.00 87.81 235 VAL A O 1
ATOM 1771 N N . SER A 1 236 ? 21.279 -10.512 -3.106 1.00 91.06 236 SER A N 1
ATOM 1772 C CA . SER A 1 236 ? 22.449 -11.317 -3.486 1.00 91.06 236 SER A CA 1
ATOM 1773 C C . SER A 1 236 ? 22.055 -12.608 -4.206 1.00 91.06 236 SER A C 1
ATOM 1775 O O . SER A 1 236 ? 22.676 -12.992 -5.194 1.00 91.06 236 SER A O 1
ATOM 1777 N N . GLN A 1 237 ? 20.968 -13.264 -3.789 1.00 91.81 237 GLN A N 1
ATOM 1778 C CA . GLN A 1 237 ? 20.465 -14.445 -4.494 1.00 91.81 237 GLN A CA 1
ATOM 1779 C C . GLN A 1 237 ? 20.021 -14.119 -5.924 1.00 91.81 237 GLN A C 1
ATOM 1781 O O . GLN A 1 237 ? 20.230 -14.929 -6.828 1.00 91.81 237 GLN A O 1
ATOM 1786 N N . HIS A 1 238 ? 19.441 -12.939 -6.162 1.00 93.81 238 HIS A N 1
ATOM 1787 C CA . HIS A 1 238 ? 19.046 -12.522 -7.508 1.00 93.81 238 HIS A CA 1
ATOM 1788 C C . HIS A 1 238 ? 20.246 -12.188 -8.397 1.00 93.81 238 HIS A C 1
ATOM 1790 O O . HIS A 1 238 ? 20.178 -12.448 -9.591 1.00 93.81 238 HIS A O 1
ATOM 1796 N N . GLU A 1 239 ? 21.360 -11.696 -7.854 1.00 93.69 239 GLU A N 1
ATOM 1797 C CA . GLU A 1 239 ? 22.584 -11.435 -8.635 1.00 93.69 239 GLU A CA 1
ATOM 1798 C C . GLU A 1 239 ? 23.140 -12.688 -9.324 1.00 93.69 239 GLU A C 1
ATOM 1800 O O . GLU A 1 239 ? 23.739 -12.581 -10.392 1.00 93.69 239 GLU A O 1
ATOM 1805 N N . SER A 1 240 ? 22.895 -13.875 -8.760 1.00 91.75 240 SER A N 1
ATOM 1806 C CA . SER A 1 240 ? 23.372 -15.142 -9.330 1.00 91.75 240 SER A CA 1
ATOM 1807 C C . SER A 1 240 ? 22.761 -15.490 -10.693 1.00 91.75 240 SER A C 1
ATOM 1809 O O . SER A 1 240 ? 23.376 -16.223 -11.465 1.00 91.75 240 SER A O 1
ATOM 1811 N N . TRP A 1 241 ? 21.561 -14.985 -10.996 1.00 91.12 241 TRP A N 1
ATOM 1812 C CA . TRP A 1 241 ? 20.816 -15.375 -12.197 1.00 91.12 241 TRP A CA 1
ATOM 1813 C C . TRP A 1 241 ? 20.202 -14.203 -12.968 1.00 91.12 241 TRP A C 1
ATOM 1815 O O . TRP A 1 241 ? 19.929 -14.359 -14.155 1.00 91.12 241 TRP A O 1
ATOM 1825 N N . LEU A 1 242 ? 19.975 -13.051 -12.328 1.00 93.69 242 LEU A N 1
ATOM 1826 C CA . LEU A 1 242 ? 19.340 -11.874 -12.917 1.00 93.69 242 LEU A CA 1
ATOM 1827 C C . LEU A 1 242 ? 20.408 -10.842 -13.315 1.00 93.69 242 LEU A C 1
ATOM 1829 O O . LEU A 1 242 ? 20.935 -10.134 -12.448 1.00 93.69 242 LEU A O 1
ATOM 1833 N N . PRO A 1 243 ? 20.723 -10.697 -14.617 1.00 90.88 243 PRO A N 1
ATOM 1834 C CA . PRO A 1 243 ? 21.723 -9.738 -15.069 1.00 90.88 243 PRO A CA 1
ATOM 1835 C C . PRO A 1 243 ? 21.322 -8.312 -14.695 1.00 90.88 243 PRO A C 1
ATOM 1837 O O . PRO A 1 243 ? 20.173 -7.920 -14.886 1.00 90.88 243 PRO A O 1
ATOM 1840 N N . ASN A 1 244 ? 22.262 -7.499 -14.207 1.00 89.25 244 ASN A N 1
ATOM 1841 C CA . ASN A 1 244 ? 21.975 -6.133 -13.750 1.00 89.25 244 ASN A CA 1
ATOM 1842 C C . ASN A 1 244 ? 20.798 -6.081 -12.748 1.00 89.25 244 ASN A C 1
ATOM 1844 O O . ASN A 1 244 ? 19.898 -5.247 -12.888 1.00 89.25 244 ASN A O 1
ATOM 1848 N N . SER A 1 245 ? 20.775 -6.981 -11.760 1.00 89.75 245 SER A N 1
ATOM 1849 C CA . SER A 1 245 ? 19.716 -7.091 -10.739 1.00 89.75 245 SER A CA 1
ATOM 1850 C C . SER A 1 245 ? 19.345 -5.743 -10.102 1.00 89.75 245 SER A C 1
ATOM 1852 O O . SER A 1 245 ? 18.165 -5.435 -9.952 1.00 89.75 245 SER A O 1
ATOM 1854 N N . GLY A 1 246 ? 20.330 -4.877 -9.832 1.00 86.06 246 GLY A N 1
ATOM 1855 C CA . GLY A 1 246 ? 20.102 -3.520 -9.325 1.00 86.06 246 GLY A CA 1
ATOM 1856 C C . GLY A 1 246 ? 19.177 -2.681 -10.216 1.00 86.06 246 GLY A C 1
ATOM 1857 O O . GLY A 1 246 ? 18.220 -2.089 -9.722 1.00 86.06 246 GLY A O 1
ATOM 1858 N N . ARG A 1 247 ? 19.387 -2.702 -11.541 1.00 84.94 247 ARG A N 1
ATOM 1859 C CA . ARG A 1 247 ? 18.518 -2.008 -12.511 1.00 84.94 247 ARG A CA 1
ATOM 1860 C C . ARG A 1 247 ? 17.124 -2.619 -12.567 1.00 84.94 247 ARG A C 1
ATOM 1862 O O . ARG A 1 247 ? 16.142 -1.887 -12.664 1.00 84.94 247 ARG A O 1
ATOM 1869 N N . HIS A 1 248 ? 17.025 -3.942 -12.459 1.00 88.81 248 HIS A N 1
ATOM 1870 C CA . HIS A 1 248 ? 15.730 -4.611 -12.387 1.00 88.81 248 HIS A CA 1
ATOM 1871 C C . HIS A 1 248 ? 14.954 -4.184 -11.140 1.00 88.81 248 HIS A C 1
ATOM 1873 O O . HIS A 1 248 ? 13.777 -3.874 -11.251 1.00 88.81 248 HIS A O 1
ATOM 1879 N N . PHE A 1 249 ? 15.594 -4.066 -9.976 1.00 85.62 249 PHE A N 1
ATOM 1880 C CA . PHE A 1 249 ? 14.913 -3.606 -8.762 1.00 85.62 249 PHE A CA 1
ATOM 1881 C C . PHE A 1 249 ? 14.515 -2.123 -8.786 1.00 85.62 249 PHE A C 1
ATOM 1883 O O . PHE A 1 249 ? 13.593 -1.733 -8.067 1.00 85.62 249 PHE A O 1
ATOM 1890 N N . GLU A 1 250 ? 15.192 -1.295 -9.584 1.00 81.25 250 GLU A N 1
ATOM 1891 C CA . GLU A 1 250 ? 14.782 0.093 -9.838 1.00 81.25 250 GLU A CA 1
ATOM 1892 C C . GLU A 1 250 ? 13.534 0.149 -10.737 1.00 81.25 250 GLU A C 1
ATOM 1894 O O . GLU A 1 250 ? 12.601 0.902 -10.458 1.00 81.25 250 GLU A O 1
ATOM 1899 N N . ALA A 1 251 ? 13.494 -0.671 -11.792 1.00 84.00 251 ALA A N 1
ATOM 1900 C CA . ALA A 1 251 ? 12.483 -0.590 -12.847 1.00 84.00 251 ALA A CA 1
ATOM 1901 C C . ALA A 1 251 ? 11.309 -1.573 -12.698 1.00 84.00 251 ALA A C 1
ATOM 1903 O O . ALA A 1 251 ? 10.286 -1.391 -13.351 1.00 84.00 251 ALA A O 1
ATOM 1904 N N . ILE A 1 252 ? 11.415 -2.608 -11.864 1.00 88.31 252 ILE A N 1
ATOM 1905 C CA . ILE A 1 252 ? 10.435 -3.696 -11.742 1.00 88.31 252 ILE A CA 1
ATOM 1906 C C . ILE A 1 252 ? 10.065 -3.886 -10.270 1.00 88.31 252 ILE A C 1
ATOM 1908 O O . ILE A 1 252 ? 10.919 -3.934 -9.386 1.00 88.31 252 ILE A O 1
ATOM 1912 N N . SER A 1 253 ? 8.767 -3.977 -9.989 1.00 89.81 253 SER A N 1
ATOM 1913 C CA . SER A 1 253 ? 8.269 -4.326 -8.653 1.00 89.81 253 SER A CA 1
ATOM 1914 C C . SER A 1 253 ? 8.267 -5.843 -8.431 1.00 89.81 253 SER A C 1
ATOM 1916 O O . SER A 1 253 ? 8.010 -6.610 -9.357 1.00 89.81 253 SER A O 1
ATOM 1918 N N . CYS A 1 254 ? 8.516 -6.290 -7.196 1.00 91.88 254 CYS A N 1
ATOM 1919 C CA . CYS A 1 254 ? 8.602 -7.715 -6.849 1.00 91.88 254 CYS A CA 1
ATOM 1920 C C . CYS A 1 254 ? 7.393 -8.550 -7.337 1.00 91.88 254 CYS A C 1
ATOM 1922 O O . CYS A 1 254 ? 7.621 -9.607 -7.934 1.00 91.88 254 CYS A O 1
ATOM 1924 N N . PRO A 1 255 ? 6.127 -8.089 -7.202 1.00 93.75 255 PRO A N 1
ATOM 1925 C CA . PRO A 1 255 ? 4.969 -8.860 -7.659 1.00 93.75 255 PRO A CA 1
ATOM 1926 C C . PRO A 1 255 ? 4.948 -9.150 -9.164 1.00 93.75 255 PRO A C 1
ATOM 1928 O O . PRO A 1 255 ? 4.309 -10.107 -9.578 1.00 93.75 255 PRO A O 1
ATOM 1931 N N . VAL A 1 256 ? 5.665 -8.395 -10.007 1.00 93.62 256 VAL A N 1
ATOM 1932 C CA . VAL A 1 256 ? 5.712 -8.666 -11.459 1.00 93.62 256 VAL A CA 1
ATOM 1933 C C . VAL A 1 256 ? 6.198 -10.083 -11.758 1.00 93.62 256 VAL A C 1
ATOM 1935 O O . VAL A 1 256 ? 5.673 -10.725 -12.674 1.00 93.62 256 VAL A O 1
ATOM 1938 N N . CYS A 1 257 ? 7.181 -10.556 -10.988 1.00 94.12 257 CYS A N 1
ATOM 1939 C CA . CYS A 1 257 ? 7.749 -11.895 -11.124 1.00 94.12 257 CYS A CA 1
ATOM 1940 C C . CYS A 1 257 ? 7.173 -12.876 -10.099 1.00 94.12 257 CYS A C 1
ATOM 1942 O O . CYS A 1 257 ? 7.098 -14.065 -10.392 1.00 94.12 257 CYS A O 1
ATOM 1944 N N . HIS A 1 258 ? 6.772 -12.387 -8.922 1.00 95.38 258 HIS A N 1
ATOM 1945 C CA . HIS A 1 258 ? 6.258 -13.209 -7.822 1.00 95.38 258 HIS A CA 1
ATOM 1946 C C . HIS A 1 258 ? 4.740 -13.434 -7.847 1.00 95.38 258 HIS A C 1
ATOM 1948 O O . HIS A 1 258 ? 4.248 -14.198 -7.031 1.00 95.38 258 HIS A O 1
ATOM 1954 N N . ALA A 1 259 ? 4.004 -12.821 -8.775 1.00 96.00 259 ALA A N 1
ATOM 1955 C CA . ALA A 1 259 ? 2.620 -13.158 -9.100 1.00 96.00 259 ALA A CA 1
ATOM 1956 C C . ALA A 1 259 ? 2.562 -13.570 -10.587 1.00 96.00 259 ALA A C 1
ATOM 1958 O O . ALA A 1 259 ? 2.313 -12.729 -11.457 1.00 96.00 259 ALA A O 1
ATOM 1959 N N . PRO A 1 260 ? 2.889 -14.831 -10.932 1.00 93.75 260 PRO A N 1
ATOM 1960 C CA . PRO A 1 260 ? 3.067 -15.255 -12.324 1.00 93.75 260 PRO A CA 1
ATOM 1961 C C . PRO A 1 260 ? 1.797 -15.075 -13.168 1.00 93.75 260 PRO A C 1
ATOM 1963 O O . PRO A 1 260 ? 1.889 -14.600 -14.304 1.00 93.75 260 PRO A O 1
ATOM 1966 N N . ASP A 1 261 ? 0.629 -15.316 -12.577 1.00 92.88 261 ASP A N 1
ATOM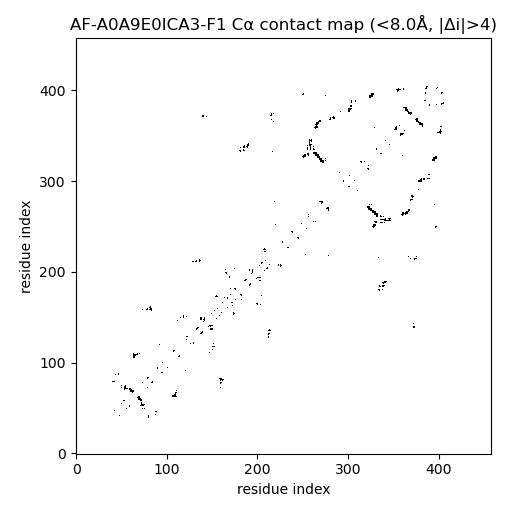 1967 C CA . ASP A 1 261 ? -0.677 -15.215 -13.241 1.00 92.88 261 ASP A CA 1
ATOM 1968 C C . ASP A 1 261 ? -1.206 -13.773 -13.336 1.00 92.88 261 ASP A C 1
ATOM 1970 O O . ASP A 1 261 ? -2.211 -13.504 -13.999 1.00 92.88 261 ASP A O 1
ATOM 1974 N N . ALA A 1 262 ? -0.519 -12.813 -12.706 1.00 94.06 262 ALA A N 1
ATOM 1975 C CA . ALA A 1 262 ? -0.920 -11.418 -12.733 1.00 94.06 262 ALA A CA 1
ATOM 1976 C C . ALA A 1 262 ? -0.756 -10.801 -14.124 1.00 94.06 262 ALA A C 1
ATOM 1978 O O . ALA A 1 262 ? 0.201 -11.048 -14.865 1.00 94.06 262 ALA A O 1
ATOM 1979 N N . GLN A 1 263 ? -1.663 -9.888 -14.449 1.00 93.31 263 GLN A N 1
ATOM 1980 C CA . GLN A 1 263 ? -1.493 -9.012 -15.594 1.00 93.31 263 GLN A CA 1
ATOM 1981 C C . GLN A 1 263 ? -0.530 -7.886 -15.224 1.00 93.31 263 GLN A C 1
ATOM 1983 O O . GLN A 1 263 ? -0.472 -7.437 -14.081 1.00 93.31 263 GLN A O 1
ATOM 1988 N N . ARG A 1 264 ? 0.235 -7.417 -16.207 1.00 91.88 264 ARG A N 1
ATOM 1989 C CA . ARG A 1 264 ? 1.322 -6.452 -16.011 1.00 91.88 264 ARG A CA 1
ATOM 1990 C C . ARG A 1 264 ? 1.049 -5.184 -16.802 1.00 91.88 264 ARG A C 1
ATOM 1992 O O . ARG A 1 264 ? 0.364 -5.221 -17.822 1.00 91.88 264 ARG A O 1
ATOM 1999 N N . ARG A 1 265 ? 1.585 -4.073 -16.314 1.00 91.06 265 ARG A N 1
ATOM 2000 C CA . ARG A 1 265 ? 1.530 -2.770 -16.973 1.00 91.06 265 ARG A CA 1
ATOM 2001 C C . ARG A 1 265 ? 2.782 -1.966 -16.670 1.00 91.06 265 ARG A C 1
ATOM 2003 O O . ARG A 1 265 ? 3.358 -2.080 -15.586 1.00 91.06 265 ARG A O 1
ATOM 2010 N N . VAL A 1 266 ? 3.130 -1.076 -17.583 1.00 90.19 266 VAL A N 1
ATOM 2011 C CA . VAL A 1 266 ? 4.101 -0.020 -17.324 1.00 90.19 266 VAL A CA 1
ATOM 2012 C C . VAL A 1 266 ? 3.374 1.149 -16.668 1.00 90.19 266 VAL A C 1
ATOM 2014 O O . VAL A 1 266 ? 2.449 1.722 -17.237 1.00 90.19 266 VAL A O 1
ATOM 2017 N N . ASN A 1 267 ? 3.777 1.485 -15.450 1.00 87.62 267 ASN A N 1
ATOM 2018 C CA . ASN A 1 267 ? 3.277 2.628 -14.708 1.00 87.62 267 ASN A CA 1
ATOM 2019 C C . ASN A 1 267 ? 4.267 3.794 -14.828 1.00 87.62 267 ASN A C 1
ATOM 2021 O O . ASN A 1 267 ? 5.383 3.726 -14.308 1.00 87.62 267 ASN A O 1
ATOM 2025 N N . LEU A 1 268 ? 3.863 4.851 -15.524 1.00 86.62 268 LEU A N 1
ATOM 2026 C CA . LEU A 1 268 ? 4.585 6.111 -15.621 1.00 86.62 268 LEU A CA 1
ATOM 2027 C C . LEU A 1 268 ? 4.220 6.981 -14.417 1.00 86.62 268 LEU A C 1
ATOM 2029 O O . LEU A 1 268 ? 3.044 7.187 -14.123 1.00 86.62 268 LEU A O 1
ATOM 2033 N N . ARG A 1 269 ? 5.231 7.489 -13.716 1.00 82.50 269 ARG A N 1
ATOM 2034 C CA . ARG A 1 269 ? 5.080 8.332 -12.522 1.00 82.50 269 ARG A CA 1
ATOM 2035 C C . ARG A 1 269 ? 5.879 9.615 -12.684 1.00 82.50 269 ARG A C 1
ATOM 2037 O O . ARG A 1 269 ? 6.956 9.583 -13.273 1.00 82.50 269 ARG A O 1
ATOM 2044 N N . LEU A 1 270 ? 5.399 10.713 -12.111 1.00 79.31 270 LEU A N 1
ATOM 2045 C CA . LEU A 1 270 ? 6.156 11.963 -12.041 1.00 79.31 270 LEU A CA 1
ATOM 2046 C C . LEU A 1 270 ? 7.115 11.937 -10.852 1.00 79.31 270 LEU A C 1
ATOM 2048 O O . LEU A 1 270 ? 6.702 11.777 -9.703 1.00 79.31 270 LEU A O 1
ATOM 2052 N N . VAL A 1 271 ? 8.402 12.100 -11.126 1.00 76.62 271 VAL A N 1
ATOM 2053 C CA . VAL A 1 271 ? 9.458 12.178 -10.113 1.00 76.62 271 VAL A CA 1
ATOM 2054 C C . VAL A 1 271 ? 10.256 13.461 -10.299 1.00 76.62 271 VAL A C 1
ATOM 2056 O O . VAL A 1 271 ? 10.248 14.056 -11.380 1.00 76.62 271 VAL A O 1
ATOM 2059 N N . ASP A 1 272 ? 10.940 13.899 -9.246 1.00 74.94 272 ASP A N 1
ATOM 2060 C CA . ASP A 1 272 ? 11.870 15.020 -9.346 1.00 74.94 272 ASP A CA 1
ATOM 2061 C C . ASP A 1 272 ? 12.966 14.750 -10.397 1.00 74.94 272 ASP A C 1
ATOM 2063 O O . ASP A 1 272 ? 13.284 13.605 -10.726 1.00 74.94 272 ASP A O 1
ATOM 2067 N N . SER A 1 273 ? 13.563 15.809 -10.946 1.00 69.69 273 SER A N 1
ATOM 2068 C CA . SER A 1 273 ? 14.645 15.699 -11.942 1.00 69.69 273 SER A CA 1
ATOM 2069 C C . SER A 1 273 ? 15.869 14.913 -11.454 1.00 69.69 273 SER A C 1
ATOM 2071 O O . SER A 1 273 ? 16.625 14.380 -12.270 1.00 69.69 273 SER A O 1
ATOM 2073 N N . VAL A 1 274 ? 16.054 14.782 -10.138 1.00 66.06 274 VAL A N 1
ATOM 2074 C CA . VAL A 1 274 ? 17.122 13.977 -9.531 1.00 66.06 274 VAL A CA 1
ATOM 2075 C C . VAL A 1 274 ? 16.766 12.477 -9.559 1.00 66.06 274 VAL A C 1
ATOM 2077 O O . VAL A 1 274 ? 17.660 11.628 -9.519 1.00 66.06 274 VAL A O 1
ATOM 2080 N N . GLY A 1 275 ? 15.488 12.142 -9.753 1.00 60.94 275 GLY A N 1
ATOM 2081 C CA . GLY A 1 275 ? 14.910 10.804 -9.811 1.00 60.94 275 GLY A CA 1
ATOM 2082 C C . GLY A 1 275 ? 14.702 10.158 -8.441 1.00 60.94 275 GLY A C 1
ATOM 2083 O O . GLY A 1 275 ? 14.590 8.935 -8.382 1.00 60.94 275 GLY A O 1
ATOM 2084 N N . LYS A 1 276 ? 14.728 10.930 -7.343 1.00 59.94 276 LYS A N 1
ATOM 2085 C CA . LYS A 1 276 ? 14.778 10.376 -5.977 1.00 59.94 276 LYS A CA 1
ATOM 2086 C C . LYS A 1 276 ? 13.421 10.321 -5.286 1.00 59.94 276 LYS A C 1
ATOM 2088 O O . LYS A 1 276 ? 13.168 9.348 -4.578 1.00 59.94 276 LYS A O 1
ATOM 2093 N N . GLN A 1 277 ? 12.562 11.318 -5.474 1.00 62.84 277 GLN A N 1
ATOM 2094 C CA . GLN A 1 277 ? 11.248 11.363 -4.842 1.00 62.84 277 GLN A CA 1
ATOM 2095 C C . GLN A 1 277 ? 10.142 11.536 -5.878 1.00 62.84 277 GLN A C 1
ATOM 2097 O O . GLN A 1 277 ? 10.238 12.325 -6.821 1.00 62.84 277 GLN A O 1
ATOM 2102 N N . GLN A 1 278 ? 9.068 10.764 -5.698 1.00 65.25 278 GLN A N 1
ATOM 2103 C CA . GLN A 1 278 ? 7.828 11.007 -6.418 1.00 65.25 278 GLN A CA 1
ATOM 2104 C C . GLN A 1 278 ? 7.298 12.373 -5.998 1.00 65.25 278 GLN A C 1
ATOM 2106 O O . GLN A 1 278 ? 7.181 12.651 -4.803 1.00 65.25 278 GLN A O 1
ATOM 2111 N N . ILE A 1 279 ? 6.991 13.216 -6.981 1.00 63.59 279 ILE A N 1
ATOM 2112 C CA . ILE A 1 279 ? 6.449 14.542 -6.712 1.00 63.59 279 ILE A CA 1
ATOM 2113 C C . ILE A 1 279 ? 5.036 14.322 -6.177 1.00 63.59 279 ILE A C 1
ATOM 2115 O O . ILE A 1 279 ? 4.131 13.926 -6.911 1.00 63.59 279 ILE A O 1
ATOM 2119 N N . ARG A 1 280 ? 4.878 14.494 -4.861 1.00 58.12 280 ARG A N 1
ATOM 2120 C CA . ARG A 1 280 ? 3.569 14.580 -4.216 1.00 58.12 280 ARG A CA 1
ATOM 2121 C C . ARG A 1 280 ? 3.078 15.995 -4.463 1.00 58.12 280 ARG A C 1
ATOM 2123 O O . ARG A 1 280 ? 3.714 16.949 -4.020 1.00 58.12 280 ARG A O 1
ATOM 2130 N N . GLU A 1 281 ? 1.989 16.133 -5.201 1.00 55.09 281 GLU A N 1
ATOM 2131 C CA . GLU A 1 281 ? 1.384 17.439 -5.426 1.00 55.09 281 GLU A CA 1
ATOM 2132 C C . GLU A 1 281 ? 0.926 17.996 -4.073 1.00 55.09 281 GLU A C 1
ATOM 2134 O O . GLU A 1 281 ? 0.158 17.374 -3.341 1.00 55.09 281 GLU A O 1
ATOM 2139 N N . VAL A 1 282 ? 1.485 19.146 -3.688 1.00 45.41 282 VAL A N 1
ATOM 2140 C CA . VAL A 1 282 ? 1.304 19.738 -2.351 1.00 45.41 282 VAL A CA 1
ATOM 2141 C C . VAL A 1 282 ? -0.097 20.343 -2.176 1.00 45.41 282 VAL A C 1
ATOM 2143 O O . VAL A 1 282 ? -0.490 20.682 -1.063 1.00 45.41 282 VAL A O 1
ATOM 2146 N N . ARG A 1 283 ? -0.891 20.465 -3.240 1.00 39.91 283 ARG A N 1
ATOM 2147 C CA . ARG A 1 283 ? -2.283 20.930 -3.210 1.00 39.91 283 ARG A CA 1
ATOM 2148 C C . ARG A 1 283 ? -2.963 20.556 -4.520 1.00 39.91 283 ARG A C 1
ATOM 2150 O O . ARG A 1 283 ? -2.283 20.402 -5.526 1.00 39.91 283 ARG A O 1
ATOM 2157 N N . GLY A 1 284 ? -4.283 20.386 -4.444 1.00 42.19 284 GLY A N 1
ATOM 2158 C CA . GLY A 1 284 ? -5.128 19.746 -5.450 1.00 42.19 284 GLY A CA 1
ATOM 2159 C C . GLY A 1 284 ? -4.906 20.195 -6.888 1.00 42.19 284 GLY A C 1
ATOM 2160 O O . GLY A 1 284 ? -4.469 21.311 -7.154 1.00 42.19 284 GLY A O 1
ATOM 2161 N N . VAL A 1 285 ? -5.228 19.296 -7.814 1.00 52.38 285 VAL A N 1
ATOM 2162 C CA . VAL A 1 285 ? -4.801 19.411 -9.206 1.00 52.38 285 VAL A CA 1
ATOM 2163 C C . VAL A 1 285 ? -6.013 19.520 -10.127 1.00 52.38 285 VAL A C 1
ATOM 2165 O O . VAL A 1 285 ? -6.420 18.539 -10.750 1.00 52.38 285 VAL A O 1
ATOM 2168 N N . PRO A 1 286 ? -6.540 20.738 -10.323 1.00 52.84 286 PRO A N 1
ATOM 2169 C CA . PRO A 1 286 ? -7.413 21.029 -11.448 1.00 52.84 286 PRO A CA 1
ATOM 2170 C C . PRO A 1 286 ? -6.773 20.697 -12.807 1.00 52.84 286 PRO A C 1
ATOM 2172 O O . PRO A 1 286 ? -7.485 20.587 -13.787 1.00 52.84 286 PRO A O 1
ATOM 2175 N N . GLN A 1 287 ? -5.444 20.576 -12.937 1.00 57.25 287 GLN A N 1
ATOM 2176 C CA . GLN A 1 287 ? -4.754 20.347 -14.223 1.00 57.25 287 GLN A CA 1
ATOM 2177 C C . GLN A 1 287 ? -4.832 18.897 -14.724 1.00 57.25 287 GLN A C 1
ATOM 2179 O O . GLN A 1 287 ? -5.214 18.691 -15.868 1.00 57.25 287 GLN A O 1
ATOM 2184 N N . PHE A 1 288 ? -4.515 17.889 -13.900 1.00 60.31 288 PHE A N 1
ATOM 2185 C CA . PHE A 1 288 ? -4.655 16.479 -14.279 1.00 60.31 288 PHE A CA 1
ATOM 2186 C C . PHE A 1 288 ? -6.129 16.114 -14.460 1.00 60.31 288 PHE A C 1
ATOM 2188 O O . PHE A 1 288 ? -6.472 15.402 -15.397 1.00 60.31 288 PHE A O 1
ATOM 2195 N N . GLU A 1 289 ? -7.023 16.657 -13.629 1.00 60.91 289 GLU A N 1
ATOM 2196 C CA . GLU A 1 289 ? -8.466 16.527 -13.839 1.00 60.91 289 GLU A CA 1
ATOM 2197 C C . GLU A 1 289 ? -8.920 17.220 -15.128 1.00 60.91 289 GLU A C 1
ATOM 2199 O O . GLU A 1 289 ? -9.600 16.584 -15.922 1.00 60.91 289 GLU A O 1
ATOM 2204 N N . ARG A 1 290 ? -8.484 18.455 -15.424 1.00 61.44 290 ARG A N 1
ATOM 2205 C CA . ARG A 1 290 ? -8.767 19.112 -16.718 1.00 61.44 290 ARG A CA 1
ATOM 2206 C C . ARG A 1 290 ? -8.236 18.307 -17.900 1.00 61.44 290 ARG A C 1
ATOM 2208 O O . ARG A 1 290 ? -8.949 18.145 -18.886 1.00 61.44 290 ARG A O 1
ATOM 2215 N N . LEU A 1 291 ? -7.015 17.784 -17.813 1.00 60.75 291 LEU A N 1
ATOM 2216 C CA . LEU A 1 291 ? -6.393 17.010 -18.885 1.00 60.75 291 LEU A CA 1
ATOM 2217 C C . LEU A 1 291 ? -7.132 15.684 -19.093 1.00 60.75 291 LEU A C 1
ATOM 2219 O O . LEU A 1 291 ? -7.527 15.364 -20.208 1.00 60.75 291 LEU A O 1
ATOM 2223 N N . THR A 1 292 ? -7.400 14.947 -18.013 1.00 58.47 292 THR A N 1
ATOM 2224 C CA . THR A 1 292 ? -8.175 13.703 -18.084 1.00 58.47 292 THR A CA 1
ATOM 2225 C C . THR A 1 292 ? -9.616 13.948 -18.507 1.00 58.47 292 THR A C 1
ATOM 2227 O O . THR A 1 292 ? -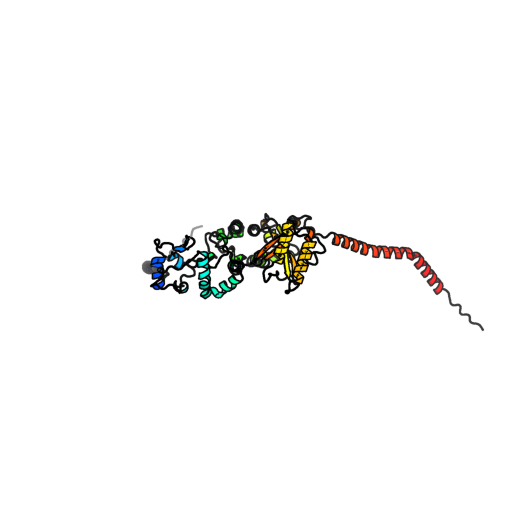10.141 13.123 -19.235 1.00 58.47 292 THR A O 1
ATOM 2230 N N . GLN A 1 293 ? -10.251 15.066 -18.150 1.00 59.41 293 GLN A N 1
ATOM 2231 C CA . GLN A 1 293 ? -11.585 15.437 -18.636 1.00 59.41 293 GLN A CA 1
ATOM 2232 C C . GLN A 1 293 ? -11.573 15.771 -20.133 1.00 59.41 293 GLN A C 1
ATOM 2234 O O . GLN A 1 293 ? -12.407 15.244 -20.861 1.00 59.41 293 GLN A O 1
ATOM 2239 N N . THR A 1 294 ? -10.597 16.557 -20.602 1.00 54.91 294 THR A N 1
ATOM 2240 C CA . THR A 1 294 ? -10.431 16.926 -22.024 1.00 54.91 294 THR A CA 1
ATOM 2241 C C . THR A 1 294 ? -10.139 15.697 -22.898 1.00 54.91 294 THR A C 1
ATOM 2243 O O . THR A 1 294 ? -10.655 15.562 -24.011 1.00 54.91 294 THR A O 1
ATOM 2246 N N . VAL A 1 295 ? -9.358 14.747 -22.378 1.00 54.59 295 VAL A N 1
ATOM 2247 C CA . VAL A 1 295 ? -9.036 13.484 -23.060 1.00 54.59 295 VAL A CA 1
ATOM 2248 C C . VAL A 1 295 ? -10.169 12.455 -22.923 1.00 54.59 295 VAL A C 1
ATOM 2250 O O . VAL A 1 295 ? -10.469 11.755 -23.889 1.00 54.59 295 VAL A O 1
ATOM 2253 N N . ASN A 1 296 ? -10.888 12.411 -21.792 1.00 51.09 296 ASN A N 1
ATOM 2254 C CA . ASN A 1 296 ? -12.066 11.551 -21.595 1.00 51.09 296 ASN A CA 1
ATOM 2255 C C . ASN A 1 296 ? -13.226 11.933 -22.522 1.00 51.09 296 ASN A C 1
ATOM 2257 O O . ASN A 1 296 ? -13.919 11.035 -22.993 1.00 51.09 296 ASN A O 1
ATOM 2261 N N . THR A 1 297 ? -13.414 13.217 -22.857 1.00 51.91 297 THR A N 1
ATOM 2262 C CA . THR A 1 297 ? -14.356 13.623 -23.922 1.00 51.91 297 THR A CA 1
ATOM 2263 C C . THR A 1 297 ? -13.999 13.041 -25.292 1.00 51.91 297 THR A C 1
ATOM 2265 O O . THR A 1 297 ? -14.877 12.906 -26.139 1.00 51.91 297 THR A O 1
ATOM 2268 N N . SER A 1 298 ? -12.739 12.643 -25.492 1.00 51.53 298 SER A N 1
ATOM 2269 C CA . SER A 1 298 ? -12.233 12.013 -26.718 1.00 51.53 298 SER A CA 1
ATOM 2270 C C . SER A 1 298 ? -12.141 10.480 -26.616 1.00 51.53 298 SER A C 1
ATOM 2272 O O . SER A 1 298 ? -11.816 9.822 -27.601 1.00 51.53 298 SER A O 1
ATOM 2274 N N . GLY A 1 299 ? -12.404 9.894 -25.436 1.00 52.16 299 GLY A N 1
ATOM 2275 C CA . GLY A 1 299 ? -12.348 8.447 -25.176 1.00 52.16 299 GLY A CA 1
ATOM 2276 C C . GLY A 1 299 ? -10.969 7.788 -25.352 1.00 52.16 299 GLY A C 1
ATOM 2277 O O . GLY A 1 299 ? -10.893 6.562 -25.425 1.00 52.16 299 GLY A O 1
ATOM 2278 N N . GLY A 1 300 ? -9.893 8.576 -25.458 1.00 68.56 300 GLY A N 1
ATOM 2279 C CA . GLY A 1 300 ? -8.568 8.121 -25.896 1.00 68.56 300 GLY A CA 1
ATOM 2280 C C . GLY A 1 300 ? -7.559 7.877 -24.770 1.00 68.56 300 GLY A C 1
ATOM 2281 O O . GLY A 1 300 ? -7.717 8.362 -23.655 1.00 68.56 300 GLY A O 1
ATOM 2282 N N . SER A 1 301 ? -6.502 7.118 -25.077 1.00 82.12 301 SER A N 1
ATOM 2283 C CA . SER A 1 301 ? -5.261 7.103 -24.285 1.00 82.12 301 SER A CA 1
ATOM 2284 C C . SER A 1 301 ? -4.384 8.290 -24.685 1.00 82.12 301 SER A C 1
ATOM 2286 O O . SER A 1 301 ? -4.422 8.698 -25.841 1.00 82.12 301 SER A O 1
ATOM 2288 N N . LEU A 1 302 ? -3.563 8.800 -23.764 1.00 83.31 302 LEU A N 1
ATOM 2289 C CA . LEU A 1 302 ? -2.615 9.874 -24.071 1.00 83.31 302 LEU A CA 1
ATOM 2290 C C . LEU A 1 302 ? -1.592 9.406 -25.103 1.00 83.31 302 LEU A C 1
ATOM 2292 O O . LEU A 1 302 ? -0.851 8.446 -24.857 1.00 83.31 302 LEU A O 1
ATOM 2296 N N . ASN A 1 303 ? -1.510 10.127 -26.214 1.00 85.81 303 ASN A N 1
ATOM 2297 C CA . ASN A 1 303 ? -0.441 9.947 -27.186 1.00 85.81 303 ASN A CA 1
ATOM 2298 C C . ASN A 1 303 ? 0.832 10.711 -26.772 1.00 85.81 303 ASN A C 1
ATOM 2300 O O . ASN A 1 303 ? 0.871 11.471 -25.800 1.00 85.81 303 ASN A O 1
ATOM 2304 N N . GLU A 1 304 ? 1.905 10.525 -27.539 1.00 82.75 304 GLU A N 1
ATOM 2305 C CA . GLU A 1 304 ? 3.211 11.152 -27.303 1.00 82.75 304 GLU A CA 1
ATOM 2306 C C . GLU A 1 304 ? 3.155 12.688 -27.192 1.00 82.75 304 GLU A C 1
ATOM 2308 O O . GLU A 1 304 ? 3.798 13.275 -26.318 1.00 82.75 304 GLU A O 1
ATOM 2313 N N . LYS A 1 305 ? 2.389 13.353 -28.066 1.00 82.69 305 LYS A N 1
ATOM 2314 C CA . LYS A 1 305 ? 2.326 14.822 -28.127 1.00 82.69 305 LYS A CA 1
ATOM 2315 C C . LYS A 1 305 ? 1.537 15.403 -26.961 1.00 82.69 305 LYS A C 1
ATOM 2317 O O . LYS A 1 305 ? 1.926 16.436 -26.413 1.00 82.69 305 LYS A O 1
ATOM 2322 N N . GLU A 1 306 ? 0.447 14.744 -26.588 1.00 83.25 306 GLU A N 1
ATOM 2323 C CA . GLU A 1 306 ? -0.385 15.118 -25.444 1.00 83.25 306 GLU A CA 1
ATOM 2324 C C . GLU A 1 306 ? 0.389 14.952 -24.141 1.00 83.25 306 GLU A C 1
ATOM 2326 O O . GLU A 1 306 ? 0.443 15.879 -23.334 1.00 83.25 306 GLU A O 1
ATOM 2331 N N . LEU A 1 307 ? 1.081 13.820 -23.977 1.00 82.56 307 LEU A N 1
ATOM 2332 C CA . LEU A 1 307 ? 1.926 13.577 -22.813 1.00 82.56 307 LEU A CA 1
ATOM 2333 C C . LEU A 1 307 ? 3.075 14.592 -22.722 1.00 82.56 307 LEU A C 1
ATOM 2335 O O . LEU A 1 307 ? 3.353 15.121 -21.646 1.00 82.56 307 LEU A O 1
ATOM 2339 N N . GLY A 1 308 ? 3.731 14.900 -23.845 1.00 81.25 308 GLY A N 1
ATOM 2340 C CA . GLY A 1 308 ? 4.788 15.913 -23.899 1.00 81.25 308 GLY A CA 1
ATOM 2341 C C . GLY A 1 308 ? 4.291 17.320 -23.551 1.00 81.25 308 GLY A C 1
ATOM 2342 O O . GLY A 1 308 ? 4.948 18.033 -22.789 1.00 81.25 308 GLY A O 1
ATOM 2343 N N . SER A 1 309 ? 3.120 17.708 -24.065 1.00 81.94 309 SER A N 1
ATOM 2344 C CA . SER A 1 309 ? 2.474 18.991 -23.748 1.00 81.94 309 SER A CA 1
ATOM 2345 C C . SER A 1 309 ? 2.124 19.087 -22.266 1.00 81.94 309 SER A C 1
ATOM 2347 O O . SER A 1 309 ? 2.484 20.072 -21.623 1.00 81.94 309 SER A O 1
ATOM 2349 N N . PHE A 1 310 ? 1.537 18.025 -21.707 1.00 80.06 310 PHE A N 1
ATOM 2350 C CA . PHE A 1 310 ? 1.222 17.928 -20.285 1.00 80.06 310 PHE A CA 1
ATOM 2351 C C . PHE A 1 310 ? 2.464 18.118 -19.405 1.00 80.06 310 PHE A C 1
ATOM 2353 O O . PHE A 1 310 ? 2.462 18.944 -18.497 1.00 80.06 310 PHE A O 1
ATOM 2360 N N . LEU A 1 311 ? 3.562 17.410 -19.695 1.00 79.69 311 LEU A N 1
ATOM 2361 C CA . LEU A 1 311 ? 4.802 17.552 -18.925 1.00 79.69 311 LEU A CA 1
ATOM 2362 C C . LEU A 1 311 ? 5.395 18.955 -19.002 1.00 79.69 311 LEU A C 1
ATOM 2364 O O . LEU A 1 311 ? 6.022 19.411 -18.046 1.00 79.69 311 LEU A O 1
ATOM 2368 N N . LYS A 1 312 ? 5.260 19.624 -20.149 1.00 81.12 312 LYS A N 1
ATOM 2369 C CA . LYS A 1 312 ? 5.741 20.992 -20.323 1.00 81.12 312 LYS A CA 1
ATOM 2370 C C . LYS A 1 312 ? 4.916 21.962 -19.481 1.00 81.12 312 LYS A C 1
ATOM 2372 O O . LYS A 1 312 ? 5.511 22.756 -18.763 1.00 81.12 312 LYS A O 1
ATOM 2377 N N . GLU A 1 313 ? 3.591 21.871 -19.545 1.00 79.12 313 GLU A N 1
ATOM 2378 C CA . GLU A 1 313 ? 2.669 22.694 -18.750 1.00 79.12 313 GLU A CA 1
ATOM 2379 C C . GLU A 1 313 ? 2.893 22.477 -17.249 1.00 79.12 313 GLU A C 1
ATOM 2381 O O . GLU A 1 313 ? 3.159 23.432 -16.521 1.00 79.12 313 GLU A O 1
ATOM 2386 N N . PHE A 1 314 ? 2.952 21.214 -16.812 1.00 78.25 314 PHE A N 1
ATOM 2387 C CA . PHE A 1 314 ? 3.249 20.853 -15.426 1.00 78.25 314 PHE A CA 1
ATOM 2388 C C . PHE A 1 314 ? 4.562 21.477 -14.933 1.00 78.25 314 PHE A C 1
ATOM 2390 O O . PHE A 1 314 ? 4.634 22.014 -13.833 1.00 78.25 314 PHE A O 1
ATOM 2397 N N . ASN A 1 315 ? 5.615 21.444 -15.754 1.00 78.69 315 ASN A N 1
ATOM 2398 C CA . ASN A 1 315 ? 6.927 21.987 -15.397 1.00 78.69 315 ASN A CA 1
ATOM 2399 C C . ASN A 1 315 ? 7.016 23.514 -15.402 1.00 78.69 315 ASN A C 1
ATOM 2401 O O . ASN A 1 315 ? 7.902 24.054 -14.745 1.00 78.69 315 ASN A O 1
ATOM 2405 N N . VAL A 1 316 ? 6.155 24.203 -16.151 1.00 79.50 316 VAL A N 1
ATOM 2406 C CA . VAL A 1 316 ? 6.077 25.671 -16.121 1.00 79.50 316 VAL A CA 1
ATOM 2407 C C . VAL A 1 316 ? 5.458 26.136 -14.805 1.00 79.50 316 VAL A C 1
ATOM 2409 O O . VAL A 1 316 ? 5.909 27.122 -14.230 1.00 79.50 316 VAL A O 1
ATOM 2412 N N . GLU A 1 317 ? 4.454 25.413 -14.315 1.00 71.00 317 GLU A N 1
ATOM 2413 C CA . GLU A 1 317 ? 3.713 25.787 -13.109 1.00 71.00 317 GLU A CA 1
ATOM 2414 C C . GLU A 1 317 ? 4.339 25.218 -11.823 1.00 71.00 317 GLU A C 1
ATOM 2416 O O . GLU A 1 317 ? 4.173 25.780 -10.737 1.00 71.00 317 GLU A O 1
ATOM 2421 N N . ASN A 1 318 ? 5.112 24.131 -11.921 1.00 68.94 318 ASN A N 1
ATOM 2422 C CA . ASN A 1 318 ? 5.763 23.520 -10.769 1.00 68.94 318 ASN A CA 1
ATOM 2423 C C . ASN A 1 318 ? 6.963 24.342 -10.267 1.00 68.94 318 ASN A C 1
ATOM 2425 O O . ASN A 1 318 ? 8.073 24.268 -10.794 1.00 68.94 318 ASN A O 1
ATOM 2429 N N . SER A 1 319 ? 6.768 25.052 -9.155 1.00 62.03 319 SER A N 1
ATOM 2430 C CA . SER A 1 319 ? 7.832 25.820 -8.489 1.00 62.03 319 SER A CA 1
ATOM 2431 C C . SER A 1 319 ? 8.860 24.946 -7.747 1.00 62.03 319 SER A C 1
ATOM 2433 O O . SER A 1 319 ? 9.910 25.447 -7.352 1.00 62.03 319 SER A O 1
ATOM 2435 N N . ALA A 1 320 ? 8.593 23.645 -7.560 1.00 63.50 320 ALA A N 1
ATOM 2436 C CA . ALA A 1 320 ? 9.468 22.709 -6.838 1.00 63.50 320 ALA A CA 1
ATOM 2437 C C . ALA A 1 320 ? 10.569 22.071 -7.716 1.00 63.50 320 ALA A C 1
ATOM 2439 O O . ALA A 1 320 ? 11.256 21.145 -7.282 1.00 63.50 320 ALA A O 1
ATOM 2440 N N . GLY A 1 321 ? 10.748 22.559 -8.948 1.00 69.25 321 GLY A N 1
ATOM 2441 C CA . GLY A 1 321 ? 11.767 22.099 -9.891 1.00 69.25 321 GLY A CA 1
ATOM 2442 C C . GLY A 1 321 ? 11.220 21.207 -11.008 1.00 69.25 321 GLY A C 1
ATOM 2443 O O . GLY A 1 321 ? 10.049 20.838 -11.040 1.00 69.25 321 GLY A O 1
ATOM 2444 N N . LYS A 1 322 ? 12.086 20.853 -11.965 1.00 77.06 322 LYS A N 1
ATOM 2445 C CA . LYS A 1 322 ? 11.682 20.076 -13.143 1.00 77.06 322 LYS A CA 1
ATOM 2446 C C . LYS A 1 322 ? 11.280 18.648 -12.750 1.00 77.06 322 LYS A C 1
ATOM 2448 O O . LYS A 1 322 ? 12.086 17.909 -12.188 1.00 77.06 322 LYS A O 1
ATOM 2453 N N . ALA A 1 323 ? 10.061 18.264 -13.091 1.00 78.06 323 ALA A N 1
ATOM 2454 C CA . ALA A 1 323 ? 9.523 16.918 -13.082 1.00 78.06 323 ALA A CA 1
ATOM 2455 C C . ALA A 1 323 ? 9.905 16.150 -14.350 1.00 78.06 323 ALA A C 1
ATOM 2457 O O . ALA A 1 323 ? 9.899 16.688 -15.464 1.00 78.06 323 ALA A O 1
ATOM 2458 N N . ILE A 1 324 ? 10.192 14.867 -14.167 1.00 79.75 324 ILE A N 1
ATOM 2459 C CA . ILE A 1 324 ? 10.420 13.896 -15.235 1.00 79.75 324 ILE A CA 1
ATOM 2460 C C . ILE A 1 324 ? 9.499 12.692 -15.026 1.00 79.75 324 ILE A C 1
ATOM 2462 O O . ILE A 1 324 ? 9.002 12.452 -13.926 1.00 79.75 324 ILE A O 1
ATOM 2466 N N . LEU A 1 325 ? 9.290 11.910 -16.077 1.00 81.94 325 LEU A N 1
ATOM 2467 C CA . LEU A 1 325 ? 8.613 10.628 -15.988 1.00 81.94 325 LEU A CA 1
ATOM 2468 C C . LEU A 1 325 ? 9.599 9.521 -15.611 1.00 81.94 325 LEU A C 1
ATOM 2470 O O . LEU A 1 325 ? 10.688 9.391 -16.167 1.00 81.94 325 LEU A O 1
ATOM 2474 N N . SER A 1 326 ? 9.179 8.665 -14.691 1.00 81.50 326 SER A N 1
ATOM 2475 C CA . SER A 1 326 ? 9.839 7.409 -14.360 1.00 81.50 326 SER A CA 1
ATOM 2476 C C . SER A 1 326 ? 8.882 6.261 -14.644 1.00 81.50 326 SER A C 1
ATOM 2478 O O . SER A 1 326 ? 7.793 6.194 -14.069 1.00 81.50 326 SER A O 1
ATOM 2480 N N . GLY A 1 327 ? 9.285 5.367 -15.547 1.00 83.56 327 GLY A N 1
ATOM 2481 C CA . GLY A 1 327 ? 8.545 4.146 -15.842 1.00 83.56 327 GLY A CA 1
ATOM 2482 C C . GLY A 1 327 ? 8.911 3.031 -14.870 1.00 83.56 327 GLY A C 1
ATOM 2483 O O . GLY A 1 327 ? 10.090 2.801 -14.602 1.00 83.56 327 GLY A O 1
ATOM 2484 N N . ARG A 1 328 ? 7.904 2.320 -14.358 1.00 86.38 328 ARG A N 1
ATOM 2485 C CA . ARG A 1 328 ? 8.089 1.116 -13.544 1.00 86.38 328 ARG A CA 1
ATOM 2486 C C . ARG A 1 328 ? 7.132 0.017 -13.980 1.00 86.38 328 ARG A C 1
ATOM 2488 O O . ARG A 1 328 ? 5.948 0.272 -14.184 1.00 86.38 328 ARG A O 1
ATOM 2495 N N . LEU A 1 329 ? 7.626 -1.209 -14.096 1.00 89.38 329 LEU A N 1
ATOM 2496 C CA . LEU A 1 329 ? 6.804 -2.377 -14.364 1.00 89.38 329 LEU A CA 1
ATOM 2497 C C . LEU A 1 329 ? 6.112 -2.836 -13.076 1.00 89.38 329 LEU A C 1
ATOM 2499 O O . LEU A 1 329 ? 6.749 -3.100 -12.047 1.00 89.38 329 LEU A O 1
ATOM 2503 N N . GLU A 1 330 ? 4.790 -2.925 -13.142 1.00 89.88 330 GLU A N 1
ATOM 2504 C CA . GLU A 1 330 ? 3.920 -3.275 -12.024 1.00 89.88 330 GLU A CA 1
ATOM 2505 C C . GLU A 1 330 ? 2.835 -4.250 -12.472 1.00 89.88 330 GLU A C 1
ATOM 2507 O O . GLU A 1 330 ? 2.528 -4.382 -13.659 1.00 89.88 330 GLU A O 1
ATOM 2512 N N . VAL A 1 331 ? 2.229 -4.936 -11.509 1.00 92.06 331 VAL A N 1
ATOM 2513 C CA . VAL A 1 331 ? 0.997 -5.686 -11.757 1.00 92.06 331 VAL A CA 1
ATOM 2514 C C . VAL A 1 331 ? -0.191 -4.732 -11.917 1.00 92.06 331 VAL A C 1
ATOM 2516 O O . VAL A 1 331 ? -0.167 -3.574 -11.486 1.00 92.06 331 VAL A O 1
ATOM 2519 N N . ARG A 1 332 ? -1.247 -5.194 -12.586 1.00 88.56 332 ARG A N 1
ATOM 2520 C CA . ARG A 1 332 ? -2.348 -4.336 -13.041 1.00 88.56 332 ARG A CA 1
ATOM 2521 C C . ARG A 1 332 ? -3.203 -3.798 -11.890 1.00 88.56 332 ARG A C 1
ATOM 2523 O O . ARG A 1 332 ? -3.731 -2.685 -11.989 1.00 88.56 332 ARG A O 1
ATOM 2530 N N . SER A 1 333 ? -3.350 -4.543 -10.800 1.00 88.38 333 SER A N 1
ATOM 2531 C CA . SER A 1 333 ? -4.197 -4.162 -9.666 1.00 88.38 333 SER A CA 1
ATOM 2532 C C . SER A 1 333 ? -3.524 -4.435 -8.323 1.00 88.38 333 SER A C 1
ATOM 2534 O O . SER A 1 333 ? -2.560 -5.190 -8.235 1.00 88.38 333 SER A O 1
ATOM 2536 N N . GLY A 1 334 ? -4.048 -3.801 -7.268 1.00 87.81 334 GLY A N 1
ATOM 2537 C CA . GLY A 1 334 ? -3.625 -4.098 -5.900 1.00 87.81 334 GLY A CA 1
ATOM 2538 C C . GLY A 1 334 ? -3.932 -5.545 -5.517 1.00 87.81 334 GLY A C 1
ATOM 2539 O O . GLY A 1 334 ? -3.104 -6.178 -4.885 1.00 87.81 334 GLY A O 1
ATOM 2540 N N . GLU A 1 335 ? -5.063 -6.092 -5.965 1.00 93.19 335 GLU A N 1
ATOM 2541 C CA . GLU A 1 335 ? -5.435 -7.495 -5.740 1.00 93.19 335 GLU A CA 1
ATOM 2542 C C . GLU A 1 335 ? -4.383 -8.452 -6.310 1.00 93.19 335 GLU A C 1
ATOM 2544 O O . GLU A 1 335 ? -3.863 -9.291 -5.587 1.00 93.19 335 GLU A O 1
ATOM 2549 N N . GLN A 1 336 ? -3.971 -8.248 -7.564 1.00 94.06 336 GLN A N 1
ATOM 2550 C CA . GLN A 1 336 ? -2.927 -9.060 -8.198 1.00 94.06 336 GLN A CA 1
ATOM 2551 C C . GLN A 1 336 ? -1.556 -8.900 -7.526 1.00 94.06 336 GLN A C 1
ATOM 2553 O O . GLN A 1 336 ? -0.727 -9.801 -7.591 1.00 94.06 336 GLN A O 1
ATOM 2558 N N . ALA A 1 337 ? -1.307 -7.771 -6.852 1.00 92.38 337 ALA A N 1
ATOM 2559 C CA . ALA A 1 337 ? -0.093 -7.590 -6.055 1.00 92.38 337 ALA A CA 1
ATOM 2560 C C . ALA A 1 337 ? -0.087 -8.441 -4.775 1.00 92.38 337 ALA A C 1
ATOM 2562 O O . ALA A 1 337 ? 0.983 -8.668 -4.221 1.00 92.38 337 ALA A O 1
ATOM 2563 N N . HIS A 1 338 ? -1.259 -8.917 -4.347 1.00 94.50 338 HIS A N 1
ATOM 2564 C CA . HIS A 1 338 ? -1.470 -9.802 -3.200 1.00 94.50 338 HIS A CA 1
ATOM 2565 C C . HIS A 1 338 ? -1.804 -11.237 -3.640 1.00 94.50 338 HIS A C 1
ATOM 2567 O O . HIS A 1 338 ? -2.404 -11.984 -2.884 1.00 94.50 338 HIS A O 1
ATOM 2573 N N . GLN A 1 339 ? -1.454 -11.624 -4.870 1.00 95.75 339 GLN A N 1
ATOM 2574 C CA . GLN A 1 339 ? -1.547 -13.002 -5.377 1.00 95.75 339 GLN A CA 1
ATOM 2575 C C . GLN A 1 339 ? -0.136 -13.587 -5.522 1.00 95.75 339 GLN A C 1
ATOM 2577 O O . GLN A 1 339 ? 0.262 -14.067 -6.585 1.00 95.75 339 GLN A O 1
ATOM 2582 N N . LEU A 1 340 ? 0.663 -13.453 -4.462 1.00 95.94 340 LEU A N 1
ATOM 2583 C CA . LEU A 1 340 ? 2.058 -13.877 -4.450 1.00 95.94 340 LEU A CA 1
ATOM 2584 C C . LEU A 1 340 ? 2.178 -15.401 -4.367 1.00 95.94 340 LEU A C 1
ATOM 2586 O O . LEU A 1 340 ? 1.536 -16.061 -3.550 1.00 95.94 340 LEU A O 1
ATOM 2590 N N . SER A 1 341 ? 3.052 -15.955 -5.201 1.00 96.06 341 SER A N 1
ATOM 2591 C CA . SER A 1 341 ? 3.350 -17.378 -5.265 1.00 96.06 341 SER A CA 1
ATOM 2592 C C . SER A 1 341 ? 4.668 -17.723 -4.574 1.00 96.06 341 SER A C 1
ATOM 2594 O O . SER A 1 341 ? 5.548 -16.883 -4.376 1.00 96.06 341 SER A O 1
ATOM 2596 N N . GLU A 1 342 ? 4.846 -19.013 -4.302 1.00 94.44 342 GLU A N 1
ATOM 2597 C CA . GLU A 1 342 ? 6.124 -19.602 -3.897 1.00 94.44 342 GLU A CA 1
ATOM 2598 C C . GLU A 1 342 ? 7.249 -19.290 -4.904 1.00 94.44 342 GLU A C 1
ATOM 2600 O O . GLU A 1 342 ? 7.011 -19.058 -6.097 1.00 94.44 342 GLU A O 1
ATOM 2605 N N . LYS A 1 343 ? 8.500 -19.301 -4.426 1.00 91.00 343 LYS A N 1
ATOM 2606 C CA . LYS A 1 343 ? 9.686 -18.904 -5.210 1.00 91.00 343 LYS A CA 1
ATOM 2607 C C . LYS A 1 343 ? 9.928 -19.794 -6.435 1.00 91.00 343 LYS A C 1
ATOM 2609 O O . LYS A 1 343 ? 10.532 -19.346 -7.407 1.00 91.00 343 LYS A O 1
ATOM 2614 N N . GLU A 1 344 ? 9.472 -21.042 -6.395 1.00 93.44 344 GLU A N 1
ATOM 2615 C CA . GLU A 1 344 ? 9.576 -22.026 -7.473 1.00 93.44 344 GLU A CA 1
ATOM 2616 C C . GLU A 1 344 ? 8.711 -21.642 -8.679 1.00 93.44 344 GLU A C 1
ATOM 2618 O O . GLU A 1 344 ? 9.069 -21.956 -9.811 1.00 93.44 344 GLU A O 1
ATOM 2623 N N . LYS A 1 345 ? 7.605 -20.925 -8.441 1.00 95.38 345 LYS A N 1
ATOM 2624 C CA . LYS A 1 345 ? 6.667 -20.458 -9.474 1.00 95.38 345 LYS A CA 1
ATOM 2625 C C . LYS A 1 345 ? 7.002 -19.058 -9.997 1.00 95.38 345 LYS A C 1
ATOM 2627 O O . LYS A 1 345 ? 6.373 -18.592 -10.945 1.00 95.38 345 LYS A O 1
ATOM 2632 N N . ALA A 1 346 ? 7.982 -18.382 -9.393 1.00 94.50 346 ALA A N 1
ATOM 2633 C CA . ALA A 1 346 ? 8.385 -17.047 -9.808 1.00 94.50 346 ALA A CA 1
ATOM 2634 C C . ALA A 1 346 ? 8.971 -17.051 -11.230 1.00 94.50 346 ALA A C 1
ATOM 2636 O O . ALA A 1 346 ? 9.713 -17.956 -11.622 1.00 94.50 346 ALA A O 1
ATOM 2637 N N . ILE A 1 347 ? 8.673 -16.005 -11.999 1.00 94.44 347 ILE A N 1
ATOM 2638 C CA . ILE A 1 347 ? 9.141 -15.879 -13.383 1.00 94.44 347 ILE A CA 1
ATOM 2639 C C . ILE A 1 347 ? 10.655 -15.653 -13.411 1.00 94.44 347 ILE A C 1
ATOM 2641 O O . ILE A 1 347 ? 11.149 -14.647 -12.902 1.00 94.44 347 ILE A O 1
ATOM 2645 N N . LYS A 1 348 ? 11.373 -16.569 -14.071 1.00 93.12 348 LYS A N 1
ATOM 2646 C CA . LYS A 1 348 ? 12.823 -16.482 -14.336 1.00 93.12 348 LYS A CA 1
ATOM 2647 C C . LYS A 1 348 ? 13.177 -16.461 -15.826 1.00 93.12 348 LYS A C 1
ATOM 2649 O O . LYS A 1 348 ? 14.332 -16.250 -16.177 1.00 93.12 348 LYS A O 1
ATOM 2654 N N . ASP A 1 349 ? 12.200 -16.673 -16.710 1.00 92.56 349 ASP A N 1
ATOM 2655 C CA . ASP A 1 349 ? 12.421 -16.619 -18.156 1.00 92.56 349 ASP A CA 1
ATOM 2656 C C . ASP A 1 349 ? 12.481 -15.163 -18.635 1.00 92.56 349 ASP A C 1
ATOM 2658 O O . ASP A 1 349 ? 11.460 -14.478 -18.744 1.00 92.56 349 ASP A O 1
ATOM 2662 N N . CYS A 1 350 ? 13.688 -14.700 -18.965 1.00 90.94 350 CYS A N 1
ATOM 2663 C CA . CYS A 1 350 ? 13.939 -13.346 -19.455 1.00 90.94 350 CYS A CA 1
ATOM 2664 C C . CYS A 1 350 ? 13.098 -12.986 -20.692 1.00 90.94 350 CYS A C 1
ATOM 2666 O O . CYS A 1 350 ? 12.779 -11.811 -20.895 1.00 90.94 350 CYS A O 1
ATOM 2668 N N . ARG A 1 351 ? 12.700 -13.968 -21.516 1.00 90.69 351 ARG A N 1
ATOM 2669 C CA . ARG A 1 351 ? 11.922 -13.720 -22.742 1.00 90.69 351 ARG A CA 1
ATOM 2670 C C . ARG A 1 351 ? 10.557 -13.116 -22.450 1.00 90.69 351 ARG A C 1
ATOM 2672 O O . ARG A 1 351 ? 10.086 -12.325 -23.258 1.00 90.69 351 ARG A O 1
ATOM 2679 N N . VAL A 1 352 ? 9.970 -13.391 -21.282 1.00 90.88 352 VAL A N 1
ATOM 2680 C CA . VAL A 1 352 ? 8.677 -12.818 -20.864 1.00 90.88 352 VAL A CA 1
ATOM 2681 C C . VAL A 1 352 ? 8.686 -11.290 -20.935 1.00 90.88 352 VAL A C 1
ATOM 2683 O O . VAL A 1 352 ? 7.671 -10.689 -21.288 1.00 90.88 352 VAL A O 1
ATOM 2686 N N . CYS A 1 353 ? 9.834 -10.669 -20.648 1.00 89.56 353 CYS A N 1
ATOM 2687 C CA . CYS A 1 353 ? 9.985 -9.218 -20.638 1.00 89.56 353 CYS A CA 1
ATOM 2688 C C . CYS A 1 353 ? 10.852 -8.675 -21.777 1.00 89.56 353 CYS A C 1
ATOM 2690 O O . CYS A 1 353 ? 10.700 -7.510 -22.120 1.00 89.56 353 CYS A O 1
ATOM 2692 N N . HIS A 1 354 ? 11.752 -9.468 -22.361 1.00 89.50 354 HIS A N 1
ATOM 2693 C CA . HIS A 1 354 ? 12.711 -8.988 -23.367 1.00 89.50 354 HIS A CA 1
ATOM 2694 C C . HIS A 1 354 ? 12.369 -9.365 -24.813 1.00 89.50 354 HIS A C 1
ATOM 2696 O O . HIS A 1 354 ? 13.039 -8.902 -25.736 1.00 89.50 354 HIS A O 1
ATOM 2702 N N . GLN A 1 355 ? 11.349 -10.195 -25.047 1.00 89.19 355 GLN A N 1
ATOM 2703 C CA . GLN A 1 355 ? 10.923 -10.497 -26.412 1.00 89.19 355 GLN A CA 1
ATOM 2704 C C . GLN A 1 355 ? 10.177 -9.317 -27.045 1.00 89.19 355 GLN A C 1
ATOM 2706 O O . GLN A 1 355 ? 9.410 -8.614 -26.389 1.00 89.19 355 GLN A O 1
ATOM 2711 N N . ALA A 1 356 ? 10.351 -9.120 -28.351 1.00 84.88 356 ALA A N 1
ATOM 2712 C CA . ALA A 1 356 ? 9.593 -8.108 -29.076 1.00 84.88 356 ALA A CA 1
ATOM 2713 C C . ALA A 1 356 ? 8.081 -8.350 -28.912 1.00 84.88 356 ALA A C 1
ATOM 2715 O O . ALA A 1 356 ? 7.604 -9.473 -29.059 1.00 84.88 356 ALA A O 1
ATOM 2716 N N . GLY A 1 357 ? 7.329 -7.295 -28.588 1.00 83.88 357 GLY A N 1
ATOM 2717 C CA . GLY A 1 357 ? 5.888 -7.410 -28.345 1.00 83.88 357 GLY A CA 1
ATOM 2718 C C . GLY A 1 357 ? 5.516 -8.063 -27.009 1.00 83.88 357 GLY A C 1
ATOM 2719 O O . GLY A 1 357 ? 4.363 -8.444 -26.833 1.00 83.88 357 GLY A O 1
ATOM 2720 N N . ALA A 1 358 ? 6.453 -8.174 -26.061 1.00 87.81 358 ALA A N 1
ATOM 2721 C CA . ALA A 1 358 ? 6.198 -8.712 -24.731 1.00 87.81 358 ALA A CA 1
ATOM 2722 C C . ALA A 1 358 ? 4.935 -8.103 -24.085 1.00 87.81 358 ALA A C 1
ATOM 2724 O O . ALA A 1 358 ? 4.773 -6.879 -24.006 1.00 87.81 358 ALA A O 1
ATOM 2725 N N . THR A 1 359 ? 4.050 -8.973 -23.591 1.00 86.44 359 THR A N 1
ATOM 2726 C CA . THR A 1 359 ? 2.774 -8.623 -22.945 1.00 86.44 359 THR A CA 1
ATOM 2727 C C . THR A 1 359 ? 2.892 -7.552 -21.852 1.00 86.44 359 THR A C 1
ATOM 2729 O O . THR A 1 359 ? 2.044 -6.659 -21.831 1.00 86.44 359 THR A O 1
ATOM 2732 N N . PRO A 1 360 ? 3.928 -7.552 -20.979 1.00 87.06 360 PRO A N 1
ATOM 2733 C CA . PRO A 1 360 ? 4.054 -6.552 -19.917 1.00 87.06 360 PRO A CA 1
ATOM 2734 C C . PRO A 1 360 ? 4.157 -5.097 -20.408 1.00 87.06 360 PRO A C 1
ATOM 2736 O O . PRO A 1 360 ? 3.898 -4.179 -19.635 1.00 87.06 360 PRO A O 1
ATOM 2739 N N . PHE A 1 361 ? 4.495 -4.888 -21.684 1.00 88.12 361 PHE A N 1
ATOM 2740 C CA . PHE A 1 361 ? 4.699 -3.575 -22.305 1.00 88.12 361 PHE A CA 1
ATOM 2741 C C . PHE A 1 361 ? 3.511 -3.125 -23.166 1.00 88.12 361 PHE A C 1
ATOM 2743 O O . PHE A 1 361 ? 3.562 -2.059 -23.770 1.00 88.12 361 PHE A O 1
ATOM 2750 N N . GLN A 1 362 ? 2.442 -3.926 -23.244 1.00 87.75 362 GLN A N 1
ATOM 2751 C CA . GLN A 1 362 ? 1.264 -3.596 -24.055 1.00 87.75 362 GLN A CA 1
ATOM 2752 C C . GLN A 1 362 ? 0.283 -2.658 -23.341 1.00 87.75 362 GLN A C 1
ATOM 2754 O O . GLN A 1 362 ? -0.534 -2.025 -24.000 1.00 87.75 362 GLN A O 1
ATOM 2759 N N . SER A 1 363 ? 0.351 -2.564 -22.009 1.00 90.44 363 SER A N 1
ATOM 2760 C CA . SER A 1 363 ? -0.466 -1.646 -21.212 1.00 90.44 363 SER A CA 1
ATOM 2761 C C . SER A 1 363 ? 0.431 -0.618 -20.541 1.00 90.44 363 SER A C 1
ATOM 2763 O O . SER A 1 363 ? 1.314 -0.983 -19.763 1.00 90.44 363 SER A O 1
ATOM 2765 N N . VAL A 1 364 ? 0.188 0.659 -20.826 1.00 90.25 364 VAL A N 1
ATOM 2766 C CA . VAL A 1 364 ? 0.904 1.782 -20.222 1.00 90.25 364 VAL A CA 1
ATOM 2767 C C . VAL A 1 364 ? -0.114 2.709 -19.579 1.00 90.25 364 VAL A C 1
ATOM 2769 O O . VAL A 1 364 ? -1.172 2.984 -20.145 1.00 90.25 364 VAL A O 1
ATOM 2772 N N . VAL A 1 365 ? 0.180 3.151 -18.362 1.00 88.94 365 VAL A N 1
ATOM 2773 C CA . VAL A 1 365 ? -0.654 4.104 -17.630 1.00 88.94 365 VAL A CA 1
ATOM 2774 C C . VAL A 1 365 ? 0.212 5.200 -17.040 1.00 88.94 365 VAL A C 1
ATOM 2776 O O . VAL A 1 365 ? 1.326 4.935 -16.602 1.00 88.94 365 VAL A O 1
ATOM 2779 N N . LEU A 1 366 ? -0.315 6.414 -16.981 1.00 85.31 366 LEU A N 1
ATOM 2780 C CA . LEU A 1 366 ? 0.224 7.502 -16.179 1.00 85.31 366 LEU A CA 1
ATOM 2781 C C . LEU A 1 366 ? -0.518 7.510 -14.842 1.00 85.31 366 LEU A C 1
ATOM 2783 O O . LEU A 1 366 ? -1.746 7.612 -14.828 1.00 85.31 366 LEU A O 1
ATOM 2787 N N . THR A 1 367 ? 0.213 7.375 -13.734 1.00 81.00 367 THR A N 1
ATOM 2788 C CA . THR A 1 367 ? -0.350 7.461 -12.381 1.00 81.00 367 THR A CA 1
ATOM 2789 C C . THR A 1 367 ? 0.140 8.712 -11.667 1.00 81.00 367 THR A C 1
ATOM 2791 O O . THR A 1 367 ? 1.345 8.948 -11.555 1.00 81.00 367 THR A O 1
ATOM 2794 N N . MET A 1 368 ? -0.804 9.455 -11.097 1.00 75.00 368 MET A N 1
ATOM 2795 C CA . MET A 1 368 ? -0.566 10.623 -10.249 1.00 75.00 368 MET A CA 1
ATOM 2796 C C . MET A 1 368 ? -1.369 10.506 -8.953 1.00 75.00 368 MET A C 1
ATOM 2798 O O . MET A 1 368 ? -2.305 9.714 -8.878 1.00 75.00 368 MET A O 1
ATOM 2802 N N . ALA A 1 369 ? -0.976 11.230 -7.907 1.00 70.12 369 ALA A N 1
ATOM 2803 C CA . ALA A 1 369 ? -1.735 11.260 -6.660 1.00 70.12 369 ALA A CA 1
ATOM 2804 C C . ALA A 1 369 ? -2.727 12.427 -6.720 1.00 70.12 369 ALA A C 1
ATOM 2806 O O . ALA A 1 369 ? -2.315 13.562 -6.896 1.00 70.12 369 ALA A O 1
ATOM 2807 N N . GLY A 1 370 ? -4.021 12.155 -6.576 1.00 66.81 370 GLY A N 1
ATOM 2808 C CA . GLY A 1 370 ? -5.049 13.187 -6.494 1.00 66.81 370 GLY A CA 1
ATOM 2809 C C . GLY A 1 370 ? -4.930 14.036 -5.225 1.00 66.81 370 GLY A C 1
ATOM 2810 O O . GLY A 1 370 ? -4.156 13.731 -4.314 1.00 66.81 370 GLY A O 1
ATOM 2811 N N . ALA A 1 371 ? -5.751 15.087 -5.144 1.00 63.50 371 ALA A N 1
ATOM 2812 C CA . ALA A 1 371 ? -5.784 16.026 -4.014 1.00 63.50 371 ALA A CA 1
ATOM 2813 C C . ALA A 1 371 ? -6.045 15.350 -2.654 1.00 63.50 371 ALA A C 1
ATOM 2815 O O . ALA A 1 371 ? -5.598 15.821 -1.612 1.00 63.50 371 ALA A O 1
ATOM 2816 N N . ASP A 1 372 ? -6.772 14.239 -2.684 1.00 60.47 372 ASP A N 1
ATOM 2817 C CA . ASP A 1 372 ? -7.140 13.405 -1.542 1.00 60.47 372 ASP A CA 1
ATOM 2818 C C . ASP A 1 372 ? -6.139 12.260 -1.280 1.00 60.47 372 ASP A C 1
ATOM 2820 O O . ASP A 1 372 ? -6.351 11.414 -0.412 1.00 60.47 372 ASP A O 1
ATOM 2824 N N . GLY A 1 373 ? -5.043 12.213 -2.042 1.00 63.69 373 GLY A N 1
ATOM 2825 C CA . GLY A 1 373 ? -4.018 11.180 -1.974 1.00 63.69 373 GLY A CA 1
ATOM 2826 C C . GLY A 1 373 ? -4.341 9.899 -2.746 1.00 63.69 373 GLY A C 1
ATOM 2827 O O . GLY A 1 373 ? -3.482 9.017 -2.804 1.00 63.69 373 GLY A O 1
ATOM 2828 N N . ARG A 1 374 ? -5.520 9.752 -3.368 1.00 72.31 374 ARG A N 1
ATOM 2829 C CA . ARG A 1 374 ? -5.850 8.551 -4.155 1.00 72.31 374 ARG A CA 1
ATOM 2830 C C . ARG A 1 374 ? -5.113 8.552 -5.496 1.00 72.31 374 ARG A C 1
ATOM 2832 O O . ARG A 1 374 ? -4.976 9.599 -6.119 1.00 72.31 374 ARG A O 1
ATOM 2839 N N . PRO A 1 375 ? -4.646 7.393 -5.994 1.00 73.00 375 PRO A N 1
ATOM 2840 C CA . PRO A 1 375 ? -4.017 7.333 -7.304 1.00 73.00 375 PRO A CA 1
ATOM 2841 C C . PRO A 1 375 ? -5.039 7.570 -8.415 1.00 73.00 375 PRO A C 1
ATOM 2843 O O . PRO A 1 375 ? -5.943 6.758 -8.616 1.00 73.00 375 PRO A O 1
ATOM 2846 N N . LEU A 1 376 ? -4.838 8.628 -9.188 1.00 76.31 376 LEU A N 1
ATOM 2847 C CA . LEU A 1 376 ? -5.499 8.840 -10.463 1.00 76.31 376 LEU A CA 1
ATOM 2848 C C . LEU A 1 376 ? -4.673 8.165 -11.555 1.00 76.31 376 LEU A C 1
ATOM 2850 O O . LEU A 1 376 ? -3.448 8.289 -11.588 1.00 76.31 376 LEU A O 1
ATOM 2854 N N . ARG A 1 377 ? -5.337 7.405 -12.425 1.00 81.19 377 ARG A N 1
ATOM 2855 C CA . ARG A 1 377 ? -4.689 6.654 -13.503 1.00 81.19 377 ARG A CA 1
ATOM 2856 C C . ARG A 1 377 ? -5.322 7.009 -14.827 1.00 81.19 377 ARG A C 1
ATOM 2858 O O . ARG A 1 377 ? -6.544 7.030 -14.930 1.00 81.19 377 ARG A O 1
ATOM 2865 N N . HIS A 1 378 ? -4.488 7.197 -15.835 1.00 85.12 378 HIS A N 1
ATOM 2866 C CA . HIS A 1 378 ? -4.944 7.436 -17.191 1.00 85.12 378 HIS A CA 1
ATOM 2867 C C . HIS A 1 378 ? -4.151 6.584 -18.187 1.00 85.12 378 HIS A C 1
ATOM 2869 O O . HIS A 1 378 ? -2.972 6.306 -17.963 1.00 85.12 378 HIS A O 1
ATOM 2875 N N . GLY A 1 379 ? -4.812 6.112 -19.245 1.00 88.56 379 GLY A N 1
ATOM 2876 C CA . GLY A 1 379 ? -4.187 5.274 -20.270 1.00 88.56 379 GLY A CA 1
ATOM 2877 C C . GLY A 1 379 ? -3.176 6.062 -21.096 1.00 88.56 379 GLY A C 1
ATOM 2878 O O . GLY A 1 379 ? -3.376 7.242 -21.363 1.00 88.56 379 GLY A O 1
ATOM 2879 N N . VAL A 1 380 ? -2.087 5.417 -21.496 1.00 88.25 380 VAL A N 1
ATOM 2880 C CA . VAL A 1 380 ? -1.067 5.997 -22.375 1.00 88.25 380 VAL A CA 1
ATOM 2881 C C . VAL A 1 380 ? -0.817 5.021 -23.516 1.00 88.25 380 VAL A C 1
ATOM 2883 O O . VAL A 1 380 ? -0.785 3.806 -23.306 1.00 88.25 380 VAL A O 1
ATOM 2886 N N . GLU A 1 381 ? -0.648 5.542 -24.725 1.00 89.50 381 GLU A N 1
ATOM 2887 C CA . GLU A 1 381 ? -0.273 4.738 -25.884 1.00 89.50 381 GLU A CA 1
ATOM 2888 C C . GLU A 1 381 ? 1.092 4.071 -25.658 1.00 89.50 381 GLU A C 1
ATOM 2890 O O . GLU A 1 381 ? 2.053 4.690 -25.195 1.00 89.50 381 GLU A O 1
ATOM 2895 N N . LYS A 1 382 ? 1.208 2.781 -25.987 1.00 87.06 382 LYS A N 1
ATOM 2896 C CA . LYS A 1 382 ? 2.445 2.014 -25.755 1.00 87.06 382 LYS A CA 1
ATOM 2897 C C . LYS A 1 382 ? 3.614 2.519 -26.603 1.00 87.06 382 LYS A C 1
ATOM 2899 O O . LYS A 1 382 ? 4.773 2.334 -26.239 1.00 87.06 382 LYS A O 1
ATOM 2904 N N . GLU A 1 383 ? 3.313 3.174 -27.719 1.00 85.50 383 GLU A N 1
ATOM 2905 C CA . GLU A 1 383 ? 4.247 3.790 -28.656 1.00 85.50 383 GLU A CA 1
ATOM 2906 C C . GLU A 1 383 ? 5.119 4.850 -27.968 1.00 85.50 383 GLU A C 1
ATOM 2908 O O . GLU A 1 383 ? 6.281 5.018 -28.342 1.00 85.50 383 GLU A O 1
ATOM 2913 N N . VAL A 1 384 ? 4.617 5.469 -26.890 1.00 84.06 384 VAL A N 1
ATOM 2914 C CA . VAL A 1 384 ? 5.369 6.403 -26.038 1.00 84.06 384 VAL A CA 1
ATOM 2915 C C . VAL A 1 384 ? 6.648 5.772 -25.484 1.00 84.06 384 VAL A C 1
ATOM 2917 O O . VAL A 1 384 ? 7.663 6.455 -25.367 1.00 84.06 384 VAL A O 1
ATOM 2920 N N . LEU A 1 385 ? 6.648 4.464 -25.202 1.00 81.81 385 LEU A N 1
ATOM 2921 C CA . LEU A 1 385 ? 7.835 3.761 -24.701 1.00 81.81 385 LEU A CA 1
ATOM 2922 C C . LEU A 1 385 ? 8.971 3.684 -25.735 1.00 81.81 385 LEU A C 1
ATOM 2924 O O . LEU A 1 385 ? 10.115 3.435 -25.364 1.00 81.81 385 LEU A O 1
ATOM 2928 N N . ASN A 1 386 ? 8.658 3.892 -27.017 1.00 77.06 386 ASN A N 1
ATOM 2929 C CA . ASN A 1 386 ? 9.596 3.818 -28.138 1.00 77.06 386 ASN A CA 1
ATOM 2930 C C . ASN A 1 386 ? 9.895 5.190 -28.759 1.00 77.06 386 ASN A C 1
ATOM 2932 O O . ASN A 1 386 ? 10.638 5.272 -29.742 1.00 77.06 386 ASN A O 1
ATOM 2936 N N . SER A 1 387 ? 9.306 6.262 -28.227 1.00 73.69 387 SER A N 1
ATOM 2937 C CA . SER A 1 387 ? 9.475 7.608 -28.763 1.00 73.69 387 SER A CA 1
ATOM 2938 C C . SER A 1 387 ? 10.799 8.229 -28.326 1.00 73.69 387 SER A C 1
ATOM 2940 O O . SER A 1 387 ? 11.151 8.223 -27.149 1.00 73.69 387 SER A O 1
ATOM 2942 N N . LEU A 1 388 ? 11.482 8.868 -29.280 1.00 65.00 388 LEU A N 1
ATOM 2943 C CA . LEU A 1 388 ? 12.692 9.663 -29.055 1.00 65.00 388 LEU A CA 1
ATOM 2944 C C . LEU A 1 388 ? 12.437 10.947 -28.268 1.00 65.00 388 LEU A C 1
ATOM 2946 O O . LEU A 1 388 ? 13.302 11.367 -27.501 1.00 65.00 388 LEU A O 1
ATOM 2950 N N . THR A 1 389 ? 11.272 11.574 -28.448 1.00 62.97 389 THR A N 1
ATOM 2951 C CA . THR A 1 389 ? 10.933 12.808 -27.722 1.00 62.97 389 THR A CA 1
ATOM 2952 C C . THR A 1 389 ? 10.628 12.505 -26.257 1.00 62.97 389 THR A C 1
ATOM 2954 O O . THR A 1 389 ? 10.911 13.319 -25.377 1.00 62.97 389 THR A O 1
ATOM 2957 N N . ALA A 1 390 ? 10.148 11.289 -25.984 1.00 59.12 390 ALA A N 1
ATOM 2958 C CA . ALA A 1 390 ? 9.872 10.814 -24.645 1.00 59.12 390 ALA A CA 1
ATOM 2959 C C . ALA A 1 390 ? 11.147 10.386 -23.885 1.00 59.12 390 ALA A C 1
ATOM 2961 O O . ALA A 1 390 ? 11.153 10.495 -22.664 1.00 59.12 390 ALA A O 1
ATOM 2962 N N . ILE A 1 391 ? 12.255 10.006 -24.550 1.00 58.84 391 ILE A N 1
ATOM 2963 C CA . ILE A 1 391 ? 13.528 9.595 -23.893 1.00 58.84 391 ILE A CA 1
ATOM 2964 C C . ILE A 1 391 ? 14.083 10.681 -22.967 1.00 58.84 391 ILE A C 1
ATOM 2966 O O . ILE A 1 391 ? 14.541 10.384 -21.867 1.00 58.84 391 ILE A O 1
ATOM 2970 N N . GLY A 1 392 ? 14.046 11.947 -23.398 1.00 56.50 392 GLY A N 1
ATOM 2971 C CA . GLY A 1 392 ? 14.557 13.066 -22.595 1.00 56.50 392 GLY A CA 1
ATOM 2972 C C . GLY A 1 392 ? 13.766 13.294 -21.301 1.00 56.50 392 GLY A C 1
ATOM 2973 O O . GLY A 1 392 ? 14.262 13.940 -20.377 1.00 56.50 392 GLY A O 1
ATOM 2974 N N . SER A 1 393 ? 12.553 12.741 -21.239 1.00 58.59 393 SER A N 1
ATOM 2975 C CA . SER A 1 393 ? 11.617 12.873 -20.127 1.00 58.59 393 SER A CA 1
ATOM 2976 C C . SER A 1 393 ? 11.385 11.556 -19.382 1.00 58.59 393 SER A C 1
ATOM 2978 O O . SER A 1 393 ? 10.939 11.613 -18.245 1.00 58.59 393 SER A O 1
ATOM 2980 N N . LEU A 1 394 ? 11.685 10.394 -19.974 1.00 63.84 394 LEU A N 1
ATOM 2981 C CA . LEU A 1 394 ? 11.488 9.055 -19.411 1.00 63.84 394 LEU A CA 1
ATOM 2982 C C . LEU A 1 394 ? 12.809 8.481 -18.897 1.00 63.84 394 LEU A C 1
ATOM 2984 O O . LEU A 1 394 ? 13.644 7.991 -19.657 1.00 63.84 394 LEU A O 1
ATOM 2988 N N . ARG A 1 395 ? 12.987 8.471 -17.576 1.00 64.81 395 ARG A N 1
ATOM 2989 C CA . ARG A 1 395 ? 14.136 7.830 -16.931 1.00 64.81 395 ARG A CA 1
ATOM 2990 C C . ARG A 1 395 ? 13.825 6.377 -16.571 1.00 64.81 395 ARG A C 1
ATOM 2992 O O . ARG A 1 395 ? 12.752 6.064 -16.058 1.00 64.81 395 ARG A O 1
ATOM 2999 N N . GLY A 1 396 ? 14.815 5.505 -16.772 1.00 57.66 396 GLY A N 1
ATOM 3000 C CA . GLY A 1 396 ? 14.823 4.142 -16.227 1.00 57.66 396 GLY A CA 1
ATOM 3001 C C . GLY A 1 396 ? 14.122 3.079 -17.072 1.00 57.66 396 GLY A C 1
ATOM 3002 O O . GLY A 1 396 ? 13.993 1.952 -16.604 1.00 57.66 396 GLY A O 1
ATOM 3003 N N . PHE A 1 397 ? 13.699 3.392 -18.301 1.00 63.97 397 PHE A N 1
ATOM 3004 C CA . PHE A 1 397 ? 12.952 2.435 -19.116 1.00 63.97 397 PHE A CA 1
ATOM 3005 C C . PHE A 1 397 ? 13.403 2.419 -20.583 1.00 63.97 397 PHE A C 1
ATOM 3007 O O . PHE A 1 397 ? 12.727 2.914 -21.475 1.00 63.97 397 PHE A O 1
ATOM 3014 N N . TYR A 1 398 ? 14.575 1.823 -20.817 1.00 65.00 398 TYR A N 1
ATOM 3015 C CA . TYR A 1 398 ? 14.962 1.281 -22.119 1.00 65.00 398 TYR A CA 1
ATOM 3016 C C . TYR A 1 398 ? 15.224 -0.213 -21.940 1.00 65.00 398 TYR A C 1
ATOM 3018 O O . TYR A 1 398 ? 16.246 -0.622 -21.389 1.00 65.00 398 TYR A O 1
ATOM 3026 N N . THR A 1 399 ? 14.270 -1.034 -22.362 1.00 62.25 399 THR A N 1
ATOM 3027 C CA . THR A 1 399 ? 14.389 -2.491 -22.353 1.00 62.25 399 THR A CA 1
ATOM 3028 C C . THR A 1 399 ? 14.809 -2.979 -23.733 1.00 62.25 399 THR A C 1
ATOM 3030 O O . THR A 1 399 ? 14.129 -2.751 -24.736 1.00 62.25 399 THR A O 1
ATOM 3033 N N . ILE A 1 400 ? 15.961 -3.651 -23.789 1.00 58.44 400 ILE A N 1
ATOM 3034 C CA . ILE A 1 400 ? 16.475 -4.251 -25.024 1.00 58.44 400 ILE A CA 1
ATOM 3035 C C . ILE A 1 400 ? 15.444 -5.272 -25.519 1.00 58.44 400 ILE A C 1
ATOM 3037 O O . ILE A 1 400 ? 15.069 -6.177 -24.773 1.00 58.44 400 ILE A O 1
ATOM 3041 N N . GLY A 1 401 ? 14.988 -5.093 -26.762 1.00 63.88 401 GLY A N 1
ATOM 3042 C CA . GLY A 1 401 ? 13.952 -5.905 -27.406 1.00 63.88 401 GLY A CA 1
ATOM 3043 C C . GLY A 1 401 ? 12.567 -5.256 -27.359 1.00 63.88 401 GLY A C 1
ATOM 3044 O O . GLY A 1 401 ? 12.047 -4.860 -28.401 1.00 63.88 401 GLY A O 1
ATOM 3045 N N . SER A 1 402 ? 11.989 -5.119 -26.166 1.00 67.19 402 SER A N 1
ATOM 3046 C CA . SER A 1 402 ? 10.576 -4.746 -25.983 1.00 67.19 402 SER A CA 1
ATOM 3047 C C . SER A 1 402 ? 10.272 -3.269 -26.200 1.00 67.19 402 SER A C 1
ATOM 3049 O O . SER A 1 402 ? 9.200 -2.949 -26.710 1.00 67.19 402 SER A O 1
ATOM 3051 N N . THR A 1 403 ? 11.211 -2.378 -25.866 1.00 68.88 403 THR A N 1
ATOM 3052 C CA . THR A 1 403 ? 11.069 -0.930 -26.090 1.00 68.88 403 THR A CA 1
ATOM 3053 C C . THR A 1 403 ? 12.151 -0.392 -27.034 1.00 68.88 403 THR A C 1
ATOM 3055 O O . THR A 1 403 ? 12.797 0.626 -26.774 1.00 68.88 403 THR A O 1
ATOM 3058 N N . ARG A 1 404 ? 12.458 -1.157 -28.089 1.00 72.19 404 ARG A N 1
ATOM 3059 C CA . ARG A 1 404 ? 13.559 -0.862 -29.014 1.00 72.19 404 ARG A CA 1
ATOM 3060 C C . ARG A 1 404 ? 13.209 0.308 -29.935 1.00 72.19 404 ARG A C 1
ATOM 3062 O O . ARG A 1 404 ? 12.194 0.291 -30.631 1.00 72.19 404 ARG A O 1
ATOM 3069 N N . ILE A 1 405 ? 14.109 1.285 -30.010 1.00 75.25 405 ILE A N 1
ATOM 3070 C CA . ILE A 1 405 ? 13.933 2.493 -30.820 1.00 75.25 405 ILE A CA 1
ATOM 3071 C C . ILE A 1 405 ? 14.661 2.314 -32.147 1.00 75.25 405 ILE A C 1
ATOM 3073 O O . ILE A 1 405 ? 15.885 2.418 -32.214 1.00 75.25 405 ILE A O 1
ATOM 3077 N N . LYS A 1 406 ? 13.898 2.090 -33.223 1.00 74.62 406 LYS A N 1
ATOM 3078 C CA . LYS A 1 406 ? 14.447 1.810 -34.563 1.00 74.62 406 LYS A CA 1
ATOM 3079 C C . LYS A 1 406 ? 15.404 2.895 -35.072 1.00 74.62 406 LYS A C 1
ATOM 3081 O O . LYS A 1 406 ? 16.335 2.579 -35.802 1.00 74.62 406 LYS A O 1
ATOM 3086 N N . LEU A 1 407 ? 15.217 4.163 -34.682 1.00 76.81 407 LEU A N 1
ATOM 3087 C CA . LEU A 1 407 ? 16.143 5.231 -35.078 1.00 76.81 407 LEU A CA 1
ATOM 3088 C C . LEU A 1 407 ? 17.557 4.999 -34.539 1.00 76.81 407 LEU A C 1
ATOM 3090 O O . LEU A 1 407 ? 18.516 5.218 -35.271 1.00 76.81 407 LEU A O 1
ATOM 3094 N N . LEU A 1 408 ? 17.694 4.549 -33.288 1.00 78.19 408 LEU A N 1
ATOM 3095 C CA . LEU A 1 408 ? 19.009 4.271 -32.709 1.00 78.19 408 LEU A CA 1
ATOM 3096 C C . LEU A 1 408 ? 19.696 3.117 -33.443 1.00 78.19 408 LEU A C 1
ATOM 3098 O O . LEU A 1 408 ? 20.906 3.165 -33.640 1.00 78.19 408 LEU A O 1
ATOM 3102 N N . ASP A 1 409 ? 18.927 2.133 -33.918 1.00 80.88 409 ASP A N 1
ATOM 3103 C CA . ASP A 1 409 ? 19.458 1.067 -34.769 1.00 80.88 409 ASP A CA 1
ATOM 3104 C C . ASP A 1 409 ? 19.969 1.617 -36.104 1.00 80.88 409 ASP A C 1
ATOM 3106 O O . ASP A 1 409 ? 21.085 1.301 -36.510 1.00 80.88 409 ASP A O 1
ATOM 3110 N N . TYR A 1 410 ? 19.195 2.480 -36.772 1.00 84.50 410 TYR A N 1
ATOM 3111 C CA . TYR A 1 410 ? 19.632 3.112 -38.019 1.00 84.50 410 TYR A CA 1
ATOM 3112 C C . TYR A 1 410 ? 20.872 3.985 -37.817 1.00 84.50 410 TYR A C 1
ATOM 3114 O O . TYR A 1 410 ? 21.802 3.911 -38.616 1.00 84.50 410 TYR A O 1
ATOM 3122 N N . LEU A 1 411 ? 20.924 4.772 -36.740 1.00 84.69 411 LEU A N 1
ATOM 3123 C CA . LEU A 1 411 ? 22.091 5.587 -36.402 1.00 84.69 411 LEU A CA 1
ATOM 3124 C C . LEU A 1 411 ? 23.319 4.720 -36.117 1.00 84.69 411 LEU A C 1
ATOM 3126 O O . LEU A 1 411 ? 24.396 5.025 -36.620 1.00 84.69 411 LEU A O 1
ATOM 3130 N N . LEU A 1 412 ? 23.168 3.618 -35.378 1.00 86.94 412 LEU A N 1
ATOM 3131 C CA . LEU A 1 412 ? 24.256 2.669 -35.145 1.00 86.94 412 LEU A CA 1
ATOM 3132 C C . LEU A 1 412 ? 24.760 2.071 -36.462 1.00 86.94 412 LEU A C 1
ATOM 3134 O O . LEU A 1 412 ? 25.967 2.025 -36.686 1.00 86.94 412 LEU A O 1
ATOM 3138 N N . VAL A 1 413 ? 23.855 1.659 -37.354 1.00 89.31 413 VAL A N 1
ATOM 3139 C CA . VAL A 1 413 ? 24.221 1.151 -38.684 1.00 89.31 413 VAL A CA 1
ATOM 3140 C C . VAL A 1 413 ? 24.967 2.217 -39.487 1.00 89.31 413 VAL A C 1
ATOM 3142 O O . VAL A 1 413 ? 26.007 1.914 -40.064 1.00 89.31 413 VAL A O 1
ATOM 3145 N N . LEU A 1 414 ? 24.506 3.471 -39.482 1.00 89.88 414 LEU A N 1
ATOM 3146 C CA . LEU A 1 414 ? 25.189 4.579 -40.157 1.00 89.88 414 LEU A CA 1
ATOM 3147 C C . LEU A 1 414 ? 26.585 4.841 -39.581 1.00 89.88 414 LEU A C 1
ATOM 3149 O O . LEU A 1 414 ? 27.523 5.060 -40.344 1.00 89.88 414 LEU A O 1
ATOM 3153 N N . VAL A 1 415 ? 26.744 4.777 -38.257 1.00 91.00 415 VAL A N 1
ATOM 3154 C CA . VAL A 1 415 ? 28.049 4.912 -37.594 1.00 91.00 415 VAL A CA 1
ATOM 3155 C C . VAL A 1 415 ? 28.976 3.768 -37.998 1.00 91.00 415 VAL A C 1
ATOM 3157 O O . VAL A 1 415 ? 30.113 4.024 -38.382 1.00 91.00 415 VAL A O 1
ATOM 3160 N N . LEU A 1 416 ? 28.500 2.520 -37.978 1.00 91.69 416 LEU A N 1
ATOM 3161 C CA . LEU A 1 416 ? 29.291 1.357 -38.391 1.00 91.69 416 LEU A CA 1
ATOM 3162 C C . LEU A 1 416 ? 29.712 1.449 -39.862 1.00 91.69 416 LEU A C 1
ATOM 3164 O O . LEU A 1 416 ? 30.872 1.198 -40.184 1.00 91.69 416 LEU A O 1
ATOM 3168 N N . LEU A 1 417 ? 28.801 1.867 -40.744 1.00 92.19 417 LEU A N 1
ATOM 3169 C CA . LEU A 1 417 ? 29.107 2.117 -42.151 1.00 92.19 417 LEU A CA 1
ATOM 3170 C C . LEU A 1 417 ? 30.138 3.239 -42.305 1.00 92.19 417 LEU A C 1
ATOM 3172 O O . LEU A 1 417 ? 31.104 3.075 -43.042 1.00 92.19 417 LEU A O 1
ATOM 3176 N N . GLY A 1 418 ? 29.994 4.345 -41.572 1.00 89.06 418 GLY A N 1
ATOM 3177 C CA . GLY A 1 418 ? 30.963 5.442 -41.573 1.00 89.06 418 GLY A CA 1
ATOM 3178 C C . GLY A 1 418 ? 32.356 4.999 -41.117 1.00 89.06 418 GLY A C 1
ATOM 3179 O O . GLY A 1 418 ? 33.348 5.293 -41.785 1.00 89.06 418 GLY A O 1
ATOM 3180 N N . VAL A 1 419 ? 32.430 4.227 -40.028 1.00 92.12 419 VAL A N 1
ATOM 3181 C CA . VAL A 1 419 ? 33.684 3.671 -39.495 1.00 92.12 419 VAL A CA 1
ATOM 3182 C C . VAL A 1 419 ? 34.334 2.705 -40.487 1.00 92.12 419 VAL A C 1
ATOM 3184 O O . VAL A 1 419 ? 35.552 2.726 -40.622 1.00 92.12 419 VAL A O 1
ATOM 3187 N N . LEU A 1 420 ? 33.557 1.901 -41.218 1.00 90.56 420 LEU A N 1
ATOM 3188 C CA . LEU A 1 420 ? 34.074 1.001 -42.258 1.00 90.56 420 LEU A CA 1
ATOM 3189 C C . LEU A 1 420 ? 34.505 1.744 -43.533 1.00 90.56 420 LEU A C 1
ATOM 3191 O O . LEU A 1 420 ? 35.487 1.357 -44.171 1.00 90.56 420 LEU A O 1
ATOM 3195 N N . CYS A 1 421 ? 33.818 2.827 -43.898 1.00 91.56 421 CYS A N 1
ATOM 3196 C CA . CYS A 1 421 ? 34.134 3.617 -45.086 1.00 91.56 421 CYS A CA 1
ATOM 3197 C C . CYS A 1 421 ? 35.498 4.313 -44.990 1.00 91.56 421 CYS A C 1
ATOM 3199 O O . CYS A 1 421 ? 36.189 4.417 -46.001 1.00 91.56 421 CYS A O 1
ATOM 3201 N N . VAL A 1 422 ? 35.920 4.762 -43.802 1.00 89.62 422 VAL A N 1
ATOM 3202 C CA . VAL A 1 422 ? 37.185 5.501 -43.631 1.00 89.62 422 VAL A CA 1
ATOM 3203 C C . VAL A 1 422 ? 38.424 4.648 -43.980 1.00 89.62 422 VAL A C 1
ATOM 3205 O O . VAL A 1 422 ? 39.209 5.087 -44.826 1.00 89.62 422 VAL A O 1
ATOM 3208 N N . PRO A 1 423 ? 38.617 3.426 -43.440 1.00 89.69 423 PRO A N 1
ATOM 3209 C CA . PRO A 1 423 ? 39.713 2.541 -43.835 1.00 89.69 423 PRO A CA 1
ATOM 3210 C C . PRO A 1 423 ? 39.665 2.149 -45.311 1.00 89.69 423 PRO A C 1
ATOM 3212 O O . PRO A 1 423 ? 40.703 2.129 -45.969 1.00 89.69 423 PRO A O 1
ATOM 3215 N N . VAL A 1 424 ? 38.471 1.866 -45.847 1.00 90.94 424 VAL A N 1
ATOM 3216 C CA . VAL A 1 424 ? 38.298 1.478 -47.255 1.00 90.94 424 VAL A CA 1
ATOM 3217 C C . VAL A 1 424 ? 38.675 2.633 -48.178 1.00 90.94 424 VAL A C 1
ATOM 3219 O O . VAL A 1 424 ? 39.445 2.436 -49.118 1.00 90.94 424 VAL A O 1
ATOM 3222 N N . ALA A 1 425 ? 38.207 3.847 -47.893 1.00 89.19 425 ALA A N 1
ATOM 3223 C CA . ALA A 1 425 ? 38.569 5.042 -48.645 1.00 89.19 425 ALA A CA 1
ATOM 3224 C C . ALA A 1 425 ? 40.073 5.327 -48.539 1.00 89.19 425 ALA A C 1
ATOM 3226 O O . ALA A 1 425 ? 40.726 5.527 -49.562 1.00 89.19 425 ALA A O 1
ATOM 3227 N N . HIS A 1 426 ? 40.650 5.260 -47.335 1.00 89.50 426 HIS A N 1
ATOM 3228 C CA . HIS A 1 426 ? 42.084 5.466 -47.125 1.00 89.50 426 HIS A CA 1
ATOM 3229 C C . HIS A 1 426 ? 42.932 4.436 -47.891 1.00 89.50 426 HIS A C 1
ATOM 3231 O O . HIS A 1 426 ? 43.881 4.803 -48.586 1.00 89.50 426 HIS A O 1
ATOM 3237 N N . TYR A 1 427 ? 42.565 3.152 -47.836 1.00 92.19 427 TYR A N 1
ATOM 3238 C CA . TYR A 1 427 ? 43.224 2.085 -48.592 1.00 92.19 427 TYR A CA 1
ATOM 3239 C C . TYR A 1 427 ? 43.090 2.290 -50.108 1.00 92.19 427 TYR A C 1
ATOM 3241 O O . TYR A 1 427 ? 44.065 2.138 -50.847 1.00 92.19 427 TYR A O 1
ATOM 3249 N N . THR A 1 428 ? 41.906 2.688 -50.574 1.00 90.31 428 THR A N 1
ATOM 3250 C CA . THR A 1 428 ? 41.622 2.921 -51.997 1.00 90.31 428 THR A CA 1
ATOM 3251 C C . THR A 1 428 ? 42.421 4.106 -52.536 1.00 90.31 428 THR A C 1
ATOM 3253 O O . THR A 1 428 ? 43.072 3.986 -53.573 1.00 90.31 428 THR A O 1
ATOM 3256 N N . VAL A 1 429 ? 42.461 5.224 -51.803 1.00 91.06 429 VAL A N 1
ATOM 3257 C CA . VAL A 1 429 ? 43.290 6.394 -52.131 1.00 91.06 429 VAL A CA 1
ATOM 3258 C C . VAL A 1 429 ? 44.767 6.003 -52.139 1.00 91.06 429 VAL A C 1
ATOM 3260 O O . VAL A 1 429 ? 45.465 6.265 -53.117 1.00 91.06 429 VAL A O 1
ATOM 3263 N N . HIS A 1 430 ? 45.250 5.303 -51.111 1.00 87.19 430 HIS A N 1
ATOM 3264 C CA . HIS A 1 430 ? 46.640 4.850 -51.071 1.00 87.19 430 HIS A CA 1
ATOM 3265 C C . HIS A 1 430 ? 46.994 3.976 -52.286 1.00 87.19 430 HIS A C 1
ATOM 3267 O O . HIS A 1 430 ? 48.049 4.157 -52.894 1.00 87.19 430 HIS A O 1
ATOM 3273 N N . ARG A 1 431 ? 46.097 3.068 -52.690 1.00 90.25 431 ARG A N 1
ATOM 3274 C CA . ARG A 1 431 ? 46.282 2.202 -53.862 1.00 90.25 431 ARG A CA 1
ATOM 3275 C C . ARG A 1 431 ? 46.286 2.986 -55.178 1.00 90.25 431 ARG A C 1
ATOM 3277 O O . ARG A 1 431 ? 47.145 2.727 -56.016 1.00 90.25 431 ARG A O 1
ATOM 3284 N N . LEU A 1 432 ? 45.377 3.947 -55.352 1.00 91.19 432 LEU A N 1
ATOM 3285 C CA . LEU A 1 432 ? 45.280 4.771 -56.565 1.00 91.19 432 LEU A CA 1
ATOM 3286 C C . LEU A 1 432 ? 46.481 5.711 -56.742 1.00 91.19 432 LEU A C 1
ATOM 3288 O O . LEU A 1 432 ? 46.943 5.918 -57.862 1.00 91.19 432 LEU A O 1
ATOM 3292 N N . PHE A 1 433 ? 47.013 6.268 -55.651 1.00 89.62 433 PHE A N 1
ATOM 3293 C CA . PHE A 1 433 ? 48.144 7.202 -55.699 1.00 89.62 433 PHE A CA 1
ATOM 3294 C C . PHE A 1 433 ? 49.521 6.532 -55.580 1.00 89.62 433 PHE A C 1
ATOM 3296 O O . PHE A 1 433 ? 50.533 7.215 -55.762 1.00 89.62 433 PHE A O 1
ATOM 3303 N N . LYS A 1 434 ? 49.586 5.215 -55.336 1.00 87.00 434 LYS A N 1
ATOM 3304 C CA . LYS A 1 434 ? 50.842 4.451 -55.266 1.00 87.00 434 LYS A CA 1
ATOM 3305 C C . LYS A 1 434 ? 51.729 4.627 -56.515 1.00 87.00 434 LYS A C 1
ATOM 3307 O O . LYS A 1 434 ? 52.868 5.048 -56.335 1.00 87.00 434 LYS A O 1
ATOM 3312 N N . PRO A 1 435 ? 51.239 4.461 -57.764 1.00 85.06 435 PRO A N 1
ATOM 3313 C CA . PRO A 1 435 ? 52.093 4.577 -58.952 1.00 85.06 435 PRO A CA 1
ATOM 3314 C C . PRO A 1 435 ? 52.720 5.969 -59.101 1.00 85.06 435 PRO A C 1
ATOM 3316 O O . PRO A 1 435 ? 53.887 6.101 -59.451 1.00 85.06 435 PRO A O 1
ATOM 3319 N N . ARG A 1 436 ? 51.957 7.024 -58.779 1.00 83.06 436 ARG A N 1
ATOM 3320 C CA . ARG A 1 436 ? 52.436 8.414 -58.830 1.00 83.06 436 ARG A CA 1
ATOM 3321 C C . ARG A 1 436 ? 53.435 8.733 -57.717 1.00 83.06 436 ARG A C 1
ATOM 3323 O O . ARG A 1 436 ? 54.345 9.531 -57.930 1.00 83.06 436 ARG A O 1
ATOM 3330 N N . ARG A 1 437 ? 53.271 8.147 -56.525 1.00 81.81 437 ARG A N 1
ATOM 3331 C CA . ARG A 1 437 ? 54.255 8.263 -55.434 1.00 81.81 437 ARG A CA 1
ATOM 3332 C C . ARG A 1 437 ? 55.563 7.577 -55.803 1.00 81.81 437 ARG A C 1
ATOM 3334 O O . ARG A 1 437 ? 56.610 8.192 -55.622 1.00 81.81 437 ARG A O 1
ATOM 3341 N N . ASP A 1 438 ? 55.484 6.373 -56.359 1.00 86.44 438 ASP A N 1
ATOM 3342 C CA . ASP A 1 438 ? 56.650 5.598 -56.786 1.00 86.44 438 ASP A CA 1
ATOM 3343 C C . ASP A 1 438 ? 57.407 6.337 -57.909 1.00 86.44 438 ASP A C 1
ATOM 3345 O O . ASP A 1 438 ? 58.627 6.483 -57.839 1.00 86.44 438 ASP A O 1
ATOM 3349 N N . GLN A 1 439 ? 56.690 6.924 -58.881 1.00 83.50 439 GLN A N 1
ATOM 3350 C CA . GLN A 1 439 ? 57.273 7.789 -59.922 1.00 83.50 439 GLN A CA 1
ATOM 3351 C C . GLN A 1 439 ? 58.001 9.010 -59.339 1.00 83.50 439 GLN A C 1
ATOM 3353 O O . GLN A 1 439 ? 59.170 9.229 -59.646 1.00 83.50 439 GLN A O 1
ATOM 3358 N N . ARG A 1 440 ? 57.359 9.773 -58.444 1.00 79.62 440 ARG A N 1
ATOM 3359 C CA . ARG A 1 440 ? 57.980 10.954 -57.811 1.00 79.62 440 ARG A CA 1
ATOM 3360 C C . ARG A 1 440 ? 59.180 10.602 -56.931 1.00 79.62 440 ARG A C 1
ATOM 3362 O O . ARG A 1 440 ? 60.111 11.396 -56.817 1.00 79.62 440 ARG A O 1
ATOM 3369 N N . GLN A 1 441 ? 59.163 9.445 -56.269 1.00 80.81 441 GLN A N 1
ATOM 3370 C CA . GLN A 1 441 ? 60.308 8.962 -55.494 1.00 80.81 441 GLN A CA 1
ATOM 3371 C C . GLN A 1 441 ? 61.471 8.564 -56.407 1.00 80.81 441 GLN A C 1
ATOM 3373 O O . GLN A 1 441 ? 62.606 8.933 -56.115 1.00 80.81 441 GLN A O 1
ATOM 3378 N N . ALA A 1 442 ? 61.194 7.892 -57.527 1.00 79.00 442 ALA A N 1
ATOM 3379 C CA . ALA A 1 442 ? 62.203 7.571 -58.532 1.00 79.00 442 ALA A CA 1
ATOM 3380 C C . ALA A 1 442 ? 62.807 8.836 -59.170 1.00 79.00 442 ALA A C 1
ATOM 3382 O O . ALA A 1 442 ? 64.020 8.908 -59.347 1.00 79.00 442 ALA A O 1
ATOM 3383 N N . GLU A 1 443 ? 61.990 9.854 -59.460 1.00 80.38 443 GLU A N 1
ATOM 3384 C CA . GLU A 1 443 ? 62.457 11.163 -59.937 1.00 80.38 443 GLU A CA 1
ATOM 3385 C C . GLU A 1 443 ? 63.374 11.840 -58.914 1.00 80.38 443 GLU A C 1
ATOM 3387 O O . GLU A 1 443 ? 64.491 12.209 -59.259 1.00 80.38 443 GLU A O 1
ATOM 3392 N N . ARG A 1 444 ? 62.968 11.919 -57.638 1.00 76.25 444 ARG A N 1
ATOM 3393 C CA . ARG A 1 444 ? 63.800 12.494 -56.564 1.00 76.25 444 ARG A CA 1
ATOM 3394 C C . ARG A 1 444 ? 65.112 11.739 -56.352 1.00 76.25 444 ARG A C 1
ATOM 3396 O O . ARG A 1 444 ? 66.141 12.372 -56.140 1.00 76.25 444 ARG A O 1
ATOM 3403 N N . ALA A 1 445 ? 65.088 10.408 -56.416 1.00 76.12 445 ALA A N 1
ATOM 3404 C CA . ALA A 1 445 ? 66.292 9.587 -56.303 1.00 76.12 445 ALA A CA 1
ATOM 3405 C C . ALA A 1 445 ? 67.255 9.827 -57.478 1.00 76.12 445 ALA A C 1
ATOM 3407 O O . ALA A 1 445 ? 68.462 9.908 -57.269 1.00 76.12 445 ALA A O 1
ATOM 3408 N N . ARG A 1 446 ? 66.731 10.019 -58.698 1.00 74.00 446 ARG A N 1
ATOM 3409 C CA . ARG A 1 446 ? 67.535 10.412 -59.868 1.00 74.00 446 ARG A CA 1
ATOM 3410 C C . ARG A 1 446 ? 68.124 11.814 -59.718 1.00 74.00 446 ARG A C 1
ATOM 3412 O O . ARG A 1 446 ? 69.289 12.002 -60.042 1.00 74.00 446 ARG A O 1
ATOM 3419 N N . SER A 1 447 ? 67.362 12.774 -59.192 1.00 71.12 447 SER A N 1
ATOM 3420 C CA . SER A 1 447 ? 67.857 14.133 -58.927 1.00 71.12 447 SER A CA 1
ATOM 3421 C C . SER A 1 447 ? 68.966 14.160 -57.869 1.00 71.12 447 SER A C 1
ATOM 3423 O O . SER A 1 447 ? 69.908 14.930 -58.002 1.00 71.12 447 SER A O 1
ATOM 3425 N N . ALA A 1 448 ? 68.876 13.315 -56.838 1.00 67.62 448 ALA A N 1
ATOM 3426 C CA . ALA A 1 448 ? 69.879 13.215 -55.775 1.00 67.62 448 ALA A CA 1
ATOM 3427 C C . ALA A 1 448 ? 71.153 12.453 -56.192 1.00 67.62 448 ALA A C 1
ATOM 3429 O O . ALA A 1 448 ? 72.200 12.641 -55.582 1.00 67.62 448 ALA A O 1
ATOM 3430 N N . ALA A 1 449 ? 71.074 11.600 -57.219 1.00 63.16 449 ALA A N 1
ATOM 3431 C CA . ALA A 1 449 ? 72.207 10.841 -57.752 1.00 63.16 449 ALA A CA 1
ATOM 3432 C C . ALA A 1 449 ? 72.977 11.576 -58.869 1.00 63.16 449 ALA A C 1
ATOM 3434 O O . ALA A 1 449 ? 73.939 11.026 -59.402 1.00 63.16 449 ALA A O 1
ATOM 3435 N N . SER A 1 450 ? 72.566 12.794 -59.241 1.00 56.72 450 SER A N 1
ATOM 3436 C CA . SER A 1 450 ? 73.272 13.602 -60.237 1.00 56.72 450 SER A CA 1
ATOM 3437 C C . SER A 1 450 ? 74.486 14.273 -59.575 1.00 56.72 450 SER A C 1
ATOM 3439 O O . SER A 1 450 ? 74.290 15.091 -58.674 1.00 56.72 450 SER A O 1
ATOM 3441 N N . PRO A 1 451 ? 75.734 13.945 -59.961 1.00 54.19 451 PRO A N 1
ATOM 3442 C CA . PRO A 1 451 ? 76.911 14.537 -59.342 1.00 54.19 451 PRO A CA 1
ATOM 3443 C C . PRO A 1 451 ? 77.001 16.015 -59.729 1.00 54.19 451 PRO A C 1
ATOM 3445 O O . PRO A 1 451 ? 76.862 16.373 -60.900 1.00 54.19 451 PRO A O 1
ATOM 3448 N N . VAL A 1 452 ? 77.237 16.873 -58.736 1.00 57.00 452 VAL A N 1
ATOM 3449 C CA . VAL A 1 452 ? 77.670 18.255 -58.956 1.00 57.00 452 VAL A CA 1
ATOM 3450 C C . VAL A 1 452 ? 79.039 18.174 -59.627 1.00 57.00 452 VAL A C 1
ATOM 3452 O O . VAL A 1 452 ? 80.024 17.815 -58.984 1.00 57.00 452 VAL A O 1
ATOM 3455 N N . HIS A 1 453 ? 79.091 18.433 -60.933 1.00 53.53 453 HIS A N 1
ATOM 3456 C CA . HIS A 1 453 ? 80.353 18.678 -61.615 1.00 53.53 453 HIS A CA 1
ATOM 3457 C C . HIS A 1 453 ? 80.887 20.028 -61.129 1.00 53.53 453 HIS A C 1
ATOM 3459 O O . HIS A 1 453 ? 80.343 21.080 -61.450 1.00 53.53 453 HIS A O 1
ATOM 3465 N N . ASP A 1 454 ? 81.921 19.950 -60.300 1.00 52.53 454 ASP A N 1
ATOM 3466 C CA . ASP A 1 454 ? 82.798 21.046 -59.912 1.00 52.53 454 ASP A CA 1
ATOM 3467 C C . ASP A 1 454 ? 83.605 21.469 -61.155 1.00 52.53 454 ASP A C 1
ATOM 3469 O O . ASP A 1 454 ? 84.506 20.753 -61.603 1.00 52.53 454 ASP A O 1
ATOM 3473 N N . GLU A 1 455 ? 83.225 22.586 -61.780 1.00 47.53 455 GLU A N 1
ATOM 3474 C CA . GLU A 1 455 ? 84.040 23.256 -62.795 1.00 47.53 455 GLU A CA 1
ATOM 3475 C C . GLU A 1 455 ? 85.051 24.177 -62.099 1.00 47.53 455 GLU A C 1
ATOM 3477 O O . GLU A 1 455 ? 84.768 25.328 -61.776 1.00 47.53 455 GLU A O 1
ATOM 3482 N N . HIS A 1 456 ? 86.266 23.661 -61.906 1.00 50.78 456 HIS A N 1
ATOM 3483 C CA . HIS A 1 456 ? 87.474 24.462 -61.715 1.00 50.78 456 HIS A CA 1
ATOM 3484 C C . HIS A 1 456 ? 88.249 24.573 -63.038 1.00 50.78 456 HIS A C 1
ATOM 3486 O O . HIS A 1 456 ? 88.747 23.560 -63.538 1.00 50.78 456 HIS A O 1
ATOM 3492 N N . LYS A 1 457 ? 88.383 25.808 -63.552 1.00 48.66 457 LYS A N 1
ATOM 3493 C CA . LYS A 1 457 ? 89.522 26.433 -64.285 1.00 48.66 457 LYS A CA 1
ATOM 3494 C C . LYS A 1 457 ? 88.983 27.694 -64.986 1.00 48.66 457 LYS A C 1
ATOM 3496 O O . LYS A 1 457 ? 88.041 27.583 -65.758 1.00 48.66 457 LYS A O 1
ATOM 3501 N N . VAL A 1 458 ? 89.487 28.907 -64.747 1.00 43.78 458 VAL A N 1
ATOM 3502 C CA . VAL A 1 458 ? 90.886 29.385 -64.746 1.00 43.78 458 VAL A CA 1
ATOM 3503 C C . VAL A 1 458 ? 91.105 30.436 -63.666 1.00 43.78 458 VAL A C 1
ATOM 3505 O O . VAL A 1 458 ? 90.191 31.269 -63.480 1.00 43.78 458 VAL A O 1
#

Radius of gyration: 39.23 Å; Cα contacts (8 Å, |Δi|>4): 500; chains: 1; bounding box: 122×103×123 Å

Secondary structure (DSSP, 8-state):
-PPPPPPP-PPPTTSHHHHHHHHHHHHHHHHHTT----------HHHHHHHHHHS-TTPPPEE-TT-PEEP----HHHHHTSTTTTS-HHHH-TT--TTTTTTS------HHHHHHHTGGGGTTT-HHHHHHHHTSHHHHHHHTT-TTS--HHHHS-TTT---GGG-SSGGG-THHHH-HHHHHHHHTSHHHHHHHHHGGGS--HHHHH-GGG---GGG-HHHHHHHHHH-TTHHHHHHTTSTTHHHHHHHB-THHHH-TTS-EEEEEEEEETTSSSB---SS--HHHHHHHHHHHTTTPPB-HHHHHHHHHHHHHH-TT--EEEEEEEEESSHHHHT-PPPGGGS---THHHHSTT-GGGS-EEEEEE-TTSPEEEEEE-GGGGG-HHHHTTEES---TTTT--HHHHHHHHHHHHHHHHHHHHHHHHHHHHHHHHHHHHHHHHHHHTS--------

Solvent-accessible surface area (backbone atoms only — not comparable to full-atom values): 26370 Å² total; per-residue (Å²): 135,85,90,81,84,85,84,90,82,89,80,75,98,69,64,67,70,62,52,51,56,52,52,53,55,53,50,53,50,58,71,60,62,71,68,68,68,71,75,73,88,70,74,54,75,68,48,43,61,53,39,69,52,25,46,34,90,79,53,70,58,48,66,28,76,71,66,51,79,41,77,62,63,48,53,61,73,49,24,60,66,18,79,50,52,89,57,57,63,52,80,69,38,73,87,61,46,88,90,52,60,90,73,64,88,75,93,39,60,36,74,63,58,53,53,61,74,52,53,65,59,51,42,83,82,38,48,66,55,50,58,41,25,61,77,9,36,43,40,39,26,41,75,72,67,40,88,82,42,61,53,73,68,67,62,37,48,89,61,51,30,58,67,77,76,68,51,74,63,69,77,72,42,50,64,36,82,78,39,45,65,42,43,55,28,28,53,73,11,53,45,32,44,39,25,70,75,56,41,74,81,29,66,54,72,52,69,58,49,41,71,44,60,24,62,49,77,87,68,58,64,63,54,57,55,37,53,37,73,75,44,65,63,48,66,66,61,39,55,79,77,37,83,64,38,70,59,47,63,72,24,38,44,70,40,52,33,28,7,62,90,43,55,43,21,30,39,32,30,52,19,36,72,86,68,79,47,70,65,71,69,91,61,63,55,70,59,63,52,48,50,51,50,62,37,53,78,65,75,58,53,43,44,60,67,56,50,52,49,49,52,50,54,51,39,74,71,40,87,88,50,55,62,28,36,34,40,29,38,32,44,71,43,72,40,41,53,27,41,36,51,55,80,89,64,34,65,78,64,63,57,61,64,36,31,71,79,21,66,46,60,67,37,30,31,42,46,47,62,41,69,54,43,50,76,43,75,43,54,30,45,46,65,42,58,42,35,74,81,41,52,85,38,42,47,75,61,76,45,74,49,48,34,57,43,67,65,60,54,52,51,50,51,51,50,52,52,52,63,54,45,51,59,53,49,53,52,49,52,52,60,70,47,42,66,60,50,53,50,54,50,53,51,51,54,52,62,72,67,56,77,83,80,81,86,85,85,132

pLDDT: mean 80.06, std 15.63, range [36.22, 97.0]

Foldseek 3Di:
DDDDDDDDDDDDPDPPVVVVVVVVVVVVCVVVVVPPPPPPLDDDPQQVVLQVQQQDPPNAFDAALCRDTHRSHFHLVLLCQAPCSVPGPCLQVVVDDPVCHPVDDDHGNDPQSVLVVSLCSCCVPVVPLQVLQCQALLVLCVVVVNSLRDGPCLQAPPRRGHPLQQDPPVCPRSCCVRVVLQVVLQCQAPQVVCCNVPNNVGDDPCLQQVVSNGAAPVQQPSNLVSVCVPVVCVQVVCVVQPPPSVLCVQAEDPLPFQLVPFQKEKEKFKDAPVRDGGDAPPAFDPPVVVLCVVVVVVVDFAEQVSVLVSQVVCQVPDPPHRIFIEIHMDTPDSSSSSNGHDPVRTDRPPCCPQAAPRRNLQWYWYWHQGRSNYIDIGTHGSCLLQDPSNVVRYPSRDRHHHNHHVVVVVVVVVVVVVVVVVVVVVVVVCVVCVVVVVVVVVVVVVVVPDDDPDDDDD

=== Feature glossary ===
The features interleaved in this record are:

— What the protein is —

Sequence gives the chain of amino acids in standard one-letter code (A=alanine, C=cysteine, …, Y=tyrosine), read N→C. It is the only feature that is directly encoded by the gene; all structural features are derived from the folded form of this sequence.

Database cross-references. InterPro integrates a dozen domain/family signature databases into unified entries with residue-range hits. GO terms attach function/process/location labels with evidence codes. CATH codes position the fold in a four-level structural taxonomy. Organism is th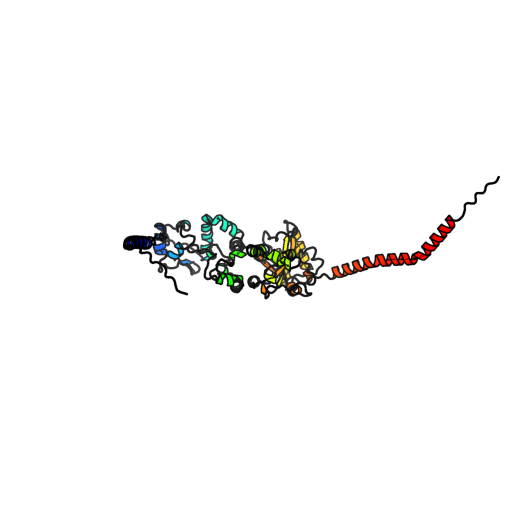e NCBI-taxonomy species name.

— Where its atoms are —

Atomic coordinates in PDBx/mmCIF format — the same representation the Protein Data Bank distributes. Each line of the _atom_site loop places one backbone atom in Cartesian space (units: ångströms, origin: arbitrary).

The six renders are orthographic views along the three Cartesian axes in both directions. Representation (cartoon, sticks, or surface) and color scheme (sequence-rainbow or by-chain) vary across proteins so the training set covers all the common visualization conventions.

— Local backbone conformation —

Eight-state secondary structure (DSSP): H is the canonical α-helix, G the tighter 3₁₀-helix, I the wider π-helix; E/B are β-structure, T and S are turns and bends, and '-' is everything else. DSSP derives these from the pattern of main-chain N–H···O=C hydrogen bonds, not from the sequence.

P-SEA three-state annotation labels each residue as helix, strand, or coil based purely on the geometry of the Cα trace. It serves as a fallback when the full backbone (and thus DSSP) is unavailable.

The φ/ψ torsion pair specifies the backbone conformation at each residue. φ rotates about the N–Cα bond, ψ about the Cα–C bond. Steric clashes forbid most of the (φ, ψ) plane — the allowed regions (α-helix basin, β-sheet basin, left-handed helix) are the Ramachandran-allowed regions.

— Global shape and packing —

The geometric summary reports three shape descriptors. Rg (radius of gyration) measures how spread out the Cα atoms are about their centre of mass; compact globular proteins have small Rg, elongated or unfolded ones large. Cα contacts (<8 Å, |i−j|>4) count long-range residue pairs in spatial proximity — high for tightly packed folds, near zero for rods or random coil. The bounding-box extents give the protein's footprint along x, y, z in Å.

Solvent-accessible surface area (SASA) is the area in Å² traced out by the centre of a 1.4 Å probe sphere (a water molecule) rolled over the protein's van der Waals surface (Shrake–Rupley / Lee–Richards construction). Buried residues have near-zero SASA; fully exposed residues can exceed 200 Å². The total SASA scales roughly with the number of surface residues.

The contact map is a binary N×N matrix image: pixel (i, j) is dark where Cα_i and Cα_j are within 8 Å and |i−j|>4. Because the |i−j|>4 filter removes local helical contacts, off-diagonal stripes parallel to the main diagonal indicate parallel β-sheets; stripes perpendicular to it indicate antiparallel β-sheets. The Ramachandran plot scatters every residue's (φ, ψ) pair against the sterically allowed regions. The PAE heatmap renders the predicted-aligned-error matrix.

— Structural neighborhood —

3Di is Foldseek's structural alphabet. Each residue is assigned one of twenty discrete states based on how its Cα sits relative to its spatial (not sequential) neighbors. Aligning 3Di strings finds structural homologs roughly as well as full 3D superposition, but orders of magnitude faster.

Nearest PDB neighbors are the top structural matches found by Foldseek when searching this structure against the entire Protein Data Bank. Each hit reports a TM-score (0 to 1; >0.5 almost always implies the same fold) and an E-value. These are *structural* homologs — they may share no detectable sequence similarity.

— Confidence and disorder —

For AlphaFold models, the B-factor field carries pLDDT — the model's own estimate of local accuracy on a 0–100 scale. Regions with pLDDT<50 should be treated as essentially unmodeled; they often correspond to intrinsically disordered segments.

Crystallographic B-factors measure how much each atom's electron density is smeared out, in Å². They rise in mobile loops and surface residues and fall in the buried interior. In AlphaFold models this column is repurposed to hold pLDDT instead.

Predicted aligned error is AlphaFold's pairwise confidence. Unlike pLDDT (per-residue), PAE is per-residue-pair and captures whether two parts of the structure are correctly placed relative to each other. Units are ångströms of expected positional error.